Protein AF-A0A521FE28-F1 (afdb_monomer)

pLDDT: mean 90.81, std 14.65, range [34.75, 98.88]

Organism: NCBI:txid1302730

Foldseek 3Di:
DDDDDDDDDDDDDDDDDDDDPPPPPPPPPDFFKKKWWAAAQDKDFFAKDKDFPVNVCVRRPPVVPDPQWDKFKDFPNHTFAWDFFDQPPPPDGGMIIGTDIDHGRDMGMIGIDIDGPVPPDDFAAFKDKFWWWQDPNATDGDQKDKDFQQQAQDDPQPTTLHCGMKMGGLAWIKGANPSFLGAIWTWGFQGSDDDPVPRQADPVRGGDNPQCDQDNGTHTFADQQSANAFFTKFWQDPNATAHQGFDRPDRTIQFGMWMKHWRDGDRFKTKIKIWTHQRCPVVFGKIKIWIWMDGHPAQKIKIKMFIGTPDDKIWMKTWHAQAVPDDDWDWACPLDPWKIKIKGWALRGPVSPWIKIKMKIWTPVFWDAWDAADCDDRHHHRIIITIGIQDDRRITMMMIGMDICSSPVLSRDPVSSVVVRSVVNVCVVDDIDMD

Sequence (435 aa):
MNIPASFSRTFFSAAVLAGFLFSACSTDTPDPEFTLTNSLSIDREEEPVVLTRDAIIDKVGEAQINDGLLPVPYLNGKALSSQVDDIDGDGEWDELAFLVNLDAESSQTITLQLVEEDAYPDFTTRTNVRFGVLDDGEITNREQLSMTADELPVGMFERFQMDGPAWENDKVGFRQYIDGRNGRDLYGKKSPQMALDTVGISDEGGLEDNYHVMLPWGRDILAVGNSLGLGGLAILRNNKPVRLGIRIDDERSNIDTTTYELLYEGPVRSSFRLSYEGWNTGTGKADLVNDVTIWAGQYRYTNTVHLESSNPVDTLLVGLVNIHNQTDPVVLDDATENYTAFYTHDQQGYDREWYIGMGLIFPDASYLDYRRAPDSGPGVTNSFLTMFELEGEKSLEYEAVAGWGVSDENFRDSSYFRNFMAEETRKVATPVIIE

Secondary structure (DSSP, 8-state):
----------------------------PPPPEEEEE--SSS-EEEEEEEEEHHHHHHHH-GGGS-TTEEEEEEETTEEPSEEEE-SSSSSS--EEEEEEEE-TT-EEEEEEEEEEGGGS--PPP-EEEE-EEEETTEEEE-SEEEEEGGG-SPPTTTSBTTSS-EEEESSEEEEE-TTTT--EEEEEESSSS--TTTTTB-TTSSB---SSS--SSEEE----TTS-BEEEEEEEETTEEEESS--TTSSS-SSSEEEEEEEEE-SSEEEEEEEEEEEE-SSSEEEEEEEEEEETT-SEEEEEEEEEESSS--EEEEEEE-TT--SPPEEE-SS-SSEEEEEEEE--STTS-S-EEEEEEEEGGGEEEEEEPPSSSSSS-SEEEEEEE--TTTEEEEEEEEEETTT-GGGG-HHHHHHHHHHHHHHHHSPPEE-

Solvent-accessible surface area (backbone atoms only — not comparable to full-atom values): 23459 Å² total; per-residue (Å²): 134,83,87,80,90,85,83,87,77,89,79,82,84,80,85,81,82,81,80,79,79,80,78,77,75,75,79,83,69,76,65,50,70,42,38,41,33,34,84,44,93,54,69,35,74,50,36,83,45,78,44,43,46,64,63,49,31,76,73,64,38,62,94,69,68,51,92,71,53,42,81,42,50,22,47,94,90,38,77,41,53,48,42,73,39,38,80,85,68,83,84,54,71,44,32,40,39,33,43,44,75,40,55,44,65,34,74,49,66,33,34,40,44,76,34,47,68,93,66,55,80,89,56,75,68,24,26,50,73,45,27,35,36,53,52,100,85,40,65,39,77,49,58,62,52,76,41,47,22,86,66,20,46,51,62,86,70,70,40,29,34,61,43,24,46,31,40,35,28,36,50,35,32,34,31,38,33,66,35,25,53,33,27,18,47,41,28,47,27,66,39,52,64,87,52,67,96,58,55,16,49,40,99,88,54,44,66,35,91,61,37,79,41,90,50,82,54,26,26,54,47,54,57,40,86,60,18,24,9,66,61,13,54,31,35,53,46,96,93,35,67,42,60,51,43,29,57,84,89,47,88,54,36,42,26,50,33,42,33,42,36,59,57,48,77,37,32,40,38,26,32,32,38,40,38,35,36,56,28,53,66,87,84,53,46,31,34,39,40,36,38,40,38,39,40,29,78,40,52,43,34,42,34,46,33,38,51,50,55,85,62,95,80,56,36,40,26,42,16,39,45,40,47,70,48,84,67,81,69,44,78,42,63,83,58,45,96,56,34,32,33,42,33,45,67,36,37,33,24,86,84,45,83,43,30,34,31,42,35,36,36,36,51,45,92,33,57,72,55,70,46,75,42,47,84,68,76,97,56,57,14,29,17,39,33,42,33,28,51,52,57,95,89,24,50,50,60,37,34,33,36,55,39,39,28,81,60,40,65,62,35,58,35,66,68,50,45,53,50,50,52,38,52,52,45,41,50,68,70,52,64,72,45,77,88

Structure (mmCIF, N/CA/C/O backbone):
data_AF-A0A521FE28-F1
#
_entry.id   AF-A0A521FE28-F1
#
loop_
_atom_site.group_PDB
_atom_site.id
_atom_site.type_symbol
_atom_site.label_atom_id
_atom_site.label_alt_id
_atom_site.label_comp_id
_atom_site.label_asym_id
_atom_site.label_entity_id
_atom_site.label_seq_id
_atom_site.pdbx_PDB_ins_code
_atom_site.Cartn_x
_atom_site.Cartn_y
_atom_site.Cartn_z
_atom_site.occupancy
_atom_site.B_iso_or_equiv
_atom_site.auth_seq_id
_atom_site.auth_comp_id
_atom_site.auth_asym_id
_atom_site.auth_atom_id
_atom_site.pdbx_PDB_model_num
ATOM 1 N N . MET A 1 1 ? -104.051 -40.411 38.415 1.00 41.16 1 MET A N 1
ATOM 2 C CA . MET A 1 1 ? -103.405 -41.040 37.246 1.00 41.16 1 MET A CA 1
ATOM 3 C C . MET A 1 1 ? -102.238 -40.157 36.840 1.00 41.16 1 MET A C 1
ATOM 5 O O . MET A 1 1 ? -102.472 -38.992 36.572 1.00 41.16 1 MET A O 1
ATOM 9 N N . ASN A 1 2 ? -101.032 -40.725 36.897 1.00 39.62 2 ASN A N 1
ATOM 10 C CA . ASN A 1 2 ? -99.762 -40.309 36.284 1.00 39.62 2 ASN A CA 1
ATOM 11 C C . ASN A 1 2 ? -99.241 -38.859 36.467 1.00 39.62 2 ASN A C 1
ATOM 13 O O . ASN A 1 2 ? -99.691 -37.916 35.832 1.00 39.62 2 ASN A O 1
ATOM 17 N N . ILE A 1 3 ? -98.200 -38.774 37.306 1.00 39.97 3 ILE A N 1
ATOM 18 C CA . ILE A 1 3 ? -97.030 -37.854 37.310 1.00 39.97 3 ILE A CA 1
ATOM 19 C C . ILE A 1 3 ? -96.335 -37.917 35.917 1.00 39.97 3 ILE A C 1
ATOM 21 O O . ILE A 1 3 ? -96.425 -39.003 35.333 1.00 39.97 3 ILE A O 1
ATOM 25 N N . PRO A 1 4 ? -95.651 -36.877 35.348 1.00 49.41 4 PRO A N 1
ATOM 26 C CA . PRO A 1 4 ? -94.671 -35.938 35.961 1.00 49.41 4 PRO A CA 1
ATOM 27 C C . PRO A 1 4 ? -94.882 -34.434 35.646 1.00 49.41 4 PRO A C 1
ATOM 29 O O . PRO A 1 4 ? -95.701 -34.087 34.806 1.00 49.41 4 PRO A O 1
ATOM 32 N N . ALA A 1 5 ? -94.353 -33.469 36.425 1.00 36.88 5 ALA A N 1
ATOM 33 C CA . ALA A 1 5 ? -92.947 -33.004 36.555 1.00 36.88 5 ALA A CA 1
ATOM 34 C C . ALA A 1 5 ? -92.328 -32.613 35.183 1.00 36.88 5 ALA A C 1
ATOM 36 O O . ALA A 1 5 ? -92.498 -33.343 34.223 1.00 36.88 5 ALA A O 1
ATOM 37 N N . SER A 1 6 ? -91.632 -31.493 34.961 1.00 38.97 6 SER A N 1
ATOM 38 C CA . SER A 1 6 ? -90.755 -30.720 35.840 1.00 38.97 6 SER A CA 1
ATOM 39 C C . SER A 1 6 ? -90.574 -29.255 35.397 1.00 38.97 6 SER A C 1
ATOM 41 O O . SER A 1 6 ? -90.840 -28.853 34.269 1.00 38.97 6 SER A O 1
ATOM 43 N N . PHE A 1 7 ? -90.057 -28.500 36.360 1.00 36.41 7 PHE A N 1
ATOM 44 C CA . PHE A 1 7 ? -89.650 -27.101 36.417 1.00 36.41 7 PHE A CA 1
ATOM 45 C C . PHE A 1 7 ? -88.525 -26.656 35.452 1.00 36.41 7 PHE A C 1
ATOM 47 O O . PHE A 1 7 ? -87.495 -27.306 35.357 1.00 36.41 7 PHE A O 1
ATOM 54 N N . SER A 1 8 ? -88.710 -25.444 34.913 1.00 37.06 8 SER A N 1
ATOM 55 C CA . SER A 1 8 ? -87.899 -24.215 35.079 1.00 37.06 8 SER A CA 1
ATOM 56 C C . SER A 1 8 ? -86.452 -24.054 34.569 1.00 37.06 8 SER A C 1
ATOM 58 O O . SER A 1 8 ? -85.598 -24.910 34.756 1.00 37.06 8 SER A O 1
ATOM 60 N N . ARG A 1 9 ? -86.210 -22.776 34.218 1.00 36.31 9 ARG A N 1
ATOM 61 C CA . ARG A 1 9 ? -84.998 -21.942 34.379 1.00 36.31 9 ARG A CA 1
ATOM 62 C C . ARG A 1 9 ? -84.032 -21.851 33.196 1.00 36.31 9 ARG A C 1
ATOM 64 O O . ARG A 1 9 ? -83.121 -22.644 33.019 1.00 36.31 9 ARG A O 1
ATOM 71 N N . THR A 1 10 ? -84.246 -20.767 32.450 1.00 42.31 10 THR A N 1
ATOM 72 C CA . THR A 1 10 ? -83.276 -19.705 32.134 1.00 42.31 10 THR A CA 1
ATOM 73 C C . THR A 1 10 ? -81.815 -20.043 32.445 1.00 42.31 10 THR A C 1
ATOM 75 O O . THR A 1 10 ? -81.388 -19.959 33.596 1.00 42.31 10 THR A O 1
ATOM 78 N N . PHE A 1 11 ? -81.037 -20.346 31.407 1.00 36.16 11 PHE A N 1
ATOM 79 C CA . PHE A 1 11 ? -79.580 -20.335 31.475 1.00 36.16 11 PHE A CA 1
ATOM 80 C C . PHE A 1 11 ? -79.061 -19.008 30.917 1.00 36.16 11 PHE A C 1
ATOM 82 O O . PHE A 1 11 ? -79.207 -18.705 29.734 1.00 36.16 11 PHE A O 1
ATOM 89 N N . PHE A 1 12 ? -78.476 -18.209 31.808 1.00 39.19 12 PHE A N 1
ATOM 90 C CA . PHE A 1 12 ? -77.581 -17.108 31.474 1.00 39.19 12 PHE A CA 1
ATOM 91 C C . PHE A 1 12 ? -76.333 -17.707 30.812 1.00 39.19 12 PHE A C 1
ATOM 93 O O . PHE A 1 12 ? -75.657 -18.539 31.416 1.00 39.19 12 PHE A O 1
ATOM 100 N N . SER A 1 13 ? -76.032 -17.303 29.578 1.00 38.91 13 SER A N 1
ATOM 101 C CA . SER A 1 13 ? -74.746 -17.608 28.947 1.00 38.91 13 SER A CA 1
ATOM 102 C C . SER A 1 13 ? -73.679 -16.700 29.553 1.00 38.91 13 SER A C 1
ATOM 104 O O . SER A 1 13 ? -73.710 -15.487 29.354 1.00 38.91 13 SER A O 1
ATOM 106 N N . ALA A 1 14 ? -72.758 -17.282 30.317 1.00 39.66 14 ALA A N 1
ATOM 107 C CA . ALA A 1 14 ? -71.531 -16.622 30.736 1.00 39.66 14 ALA A CA 1
ATOM 108 C C . ALA A 1 14 ? -70.523 -16.705 29.581 1.00 39.66 14 ALA A C 1
ATOM 110 O O . ALA A 1 14 ? -70.040 -17.785 29.248 1.00 39.66 14 ALA A O 1
ATOM 111 N N . ALA A 1 15 ? -70.236 -15.567 28.949 1.00 40.50 15 ALA A N 1
ATOM 112 C CA . ALA A 1 15 ? -69.132 -15.436 28.009 1.00 40.50 15 ALA A CA 1
ATOM 113 C C . ALA A 1 15 ? -67.817 -15.396 28.802 1.00 40.50 15 ALA A C 1
ATOM 115 O O . ALA A 1 15 ? -67.547 -14.434 29.520 1.00 40.50 15 ALA A O 1
ATOM 116 N N . VAL A 1 16 ? -67.016 -16.456 28.698 1.00 41.59 16 VAL A N 1
ATOM 117 C CA . VAL A 1 16 ? -65.635 -16.482 29.193 1.00 41.59 16 VAL A CA 1
ATOM 118 C C . VAL A 1 16 ? -64.757 -15.869 28.107 1.00 41.59 16 VAL A C 1
ATOM 120 O O . VAL A 1 16 ? -64.517 -16.483 27.070 1.00 41.59 16 VAL A O 1
ATOM 123 N N . LEU A 1 17 ? -64.319 -14.633 28.333 1.00 40.06 17 LEU A N 1
ATOM 124 C CA . LEU A 1 17 ? -63.324 -13.956 27.511 1.00 40.06 17 LEU A CA 1
ATOM 125 C C . LEU A 1 17 ? -61.941 -14.480 27.931 1.00 40.06 17 LEU A C 1
ATOM 127 O O . LEU A 1 17 ? -61.394 -14.060 28.949 1.00 40.06 17 LEU A O 1
ATOM 131 N N . ALA A 1 18 ? -61.402 -15.445 27.189 1.00 43.03 18 ALA A N 1
ATOM 132 C CA . ALA A 1 18 ? -60.021 -15.886 27.351 1.00 43.03 18 ALA A CA 1
ATOM 133 C C . ALA A 1 18 ? -59.100 -14.873 26.654 1.00 43.03 18 ALA A C 1
ATOM 135 O O . ALA A 1 18 ? -58.958 -14.885 25.433 1.00 43.03 18 ALA A O 1
ATOM 136 N N . GLY A 1 19 ? -58.520 -13.958 27.431 1.00 39.78 19 GLY A N 1
ATOM 137 C CA . GLY A 1 19 ? -57.448 -13.086 26.964 1.00 39.78 19 GLY A CA 1
ATOM 138 C C . GLY A 1 19 ? -56.166 -13.894 26.790 1.00 39.78 19 GLY A C 1
ATOM 139 O O . GLY A 1 19 ? -55.533 -14.262 27.776 1.00 39.78 19 GLY A O 1
ATOM 140 N N . PHE A 1 20 ? -55.788 -14.171 25.544 1.00 43.78 20 PHE A N 1
ATOM 141 C CA . PHE A 1 20 ? -54.426 -14.576 25.212 1.00 43.78 20 PHE A CA 1
ATOM 142 C C . PHE A 1 20 ? -53.533 -13.336 25.305 1.00 43.78 20 PHE A C 1
ATOM 144 O O . PHE A 1 20 ? -53.508 -12.502 24.403 1.00 43.78 20 PHE A O 1
ATOM 151 N N . LEU A 1 21 ? -52.831 -13.197 26.429 1.00 39.66 21 LEU A N 1
ATOM 152 C CA . LEU A 1 21 ? -51.668 -12.324 26.535 1.00 39.66 21 LEU A CA 1
ATOM 153 C C . LEU A 1 21 ? -50.548 -12.964 25.706 1.00 39.66 21 LEU A C 1
ATOM 155 O O . LEU A 1 21 ? -49.890 -13.896 26.163 1.00 39.66 21 LEU A O 1
ATOM 159 N N . PHE A 1 22 ? -50.353 -12.483 24.479 1.00 40.22 22 PHE A N 1
ATOM 160 C CA . PHE A 1 22 ? -49.087 -12.662 23.777 1.00 40.22 22 PHE A CA 1
ATOM 161 C C . PHE A 1 22 ? -48.047 -11.813 24.510 1.00 40.22 22 PHE A C 1
ATOM 163 O O . PHE A 1 22 ? -47.953 -10.606 24.303 1.00 40.22 22 PHE A O 1
ATOM 170 N N . SER A 1 23 ? -47.309 -12.443 25.420 1.00 38.38 23 SER A N 1
ATOM 171 C CA . SER A 1 23 ? -46.064 -11.885 25.929 1.00 38.38 23 SER A CA 1
ATOM 172 C C . SER A 1 23 ? -45.038 -12.046 24.811 1.00 38.38 23 SER A C 1
ATOM 174 O O . SER A 1 23 ? -44.455 -13.116 24.654 1.00 38.38 23 SER A O 1
ATOM 176 N N . ALA A 1 24 ? -44.883 -11.016 23.980 1.00 36.78 24 ALA A N 1
ATOM 177 C CA . ALA A 1 24 ? -43.697 -10.877 23.152 1.00 36.78 24 ALA A CA 1
ATOM 17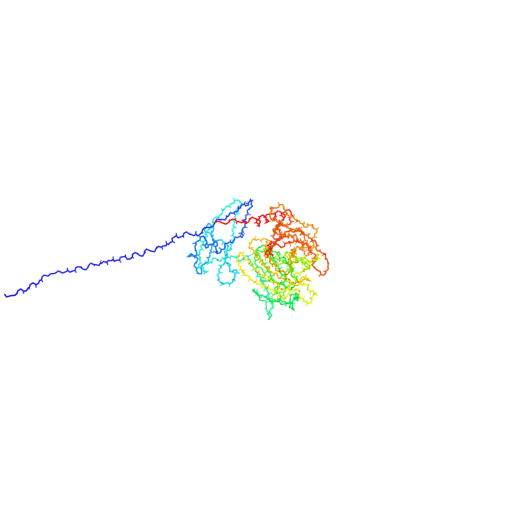8 C C . ALA A 1 24 ? -42.528 -10.642 24.114 1.00 36.78 24 ALA A C 1
ATOM 180 O O . ALA A 1 24 ? -42.356 -9.544 24.637 1.00 36.78 24 ALA A O 1
ATOM 181 N N . CYS A 1 25 ? -41.794 -11.701 24.440 1.00 34.75 25 CYS A N 1
ATOM 182 C CA . CYS A 1 25 ? -40.463 -11.553 25.003 1.00 34.75 25 CYS A CA 1
ATOM 183 C C . CYS A 1 25 ? -39.585 -11.000 23.878 1.00 34.75 25 CYS A C 1
ATOM 185 O O . CYS A 1 25 ? -39.141 -11.770 23.032 1.00 34.75 25 CYS A O 1
ATOM 187 N N . SER A 1 26 ? -39.368 -9.682 23.844 1.00 42.38 26 SER A N 1
ATOM 188 C CA . SER A 1 26 ? -38.109 -9.183 23.304 1.00 42.38 26 SER A CA 1
ATOM 189 C C . SER A 1 26 ? -37.039 -9.714 24.248 1.00 42.38 26 SER A C 1
ATOM 191 O O . SER A 1 26 ? -37.030 -9.422 25.445 1.00 42.38 26 SER A O 1
ATOM 193 N N . THR A 1 27 ? -36.213 -10.628 23.764 1.00 42.84 27 THR A N 1
ATOM 194 C CA . THR A 1 27 ? -34.947 -10.903 24.427 1.00 42.84 27 THR A CA 1
ATOM 195 C C . THR A 1 27 ? -34.105 -9.654 24.217 1.00 42.84 27 THR A C 1
ATOM 197 O O . THR A 1 27 ? -33.541 -9.479 23.143 1.00 42.84 27 THR A O 1
ATOM 200 N N . ASP A 1 28 ? -34.108 -8.751 25.202 1.00 51.00 28 ASP A N 1
ATOM 201 C CA . ASP A 1 28 ? -33.171 -7.627 25.296 1.00 51.00 28 ASP A CA 1
ATOM 202 C C . ASP A 1 28 ? -31.772 -8.205 25.562 1.00 51.00 28 ASP A C 1
ATOM 204 O O . ASP A 1 28 ? -31.251 -8.142 26.678 1.00 51.00 28 ASP A O 1
ATOM 208 N N . THR A 1 29 ? -31.195 -8.877 24.567 1.00 58.91 29 THR A N 1
ATOM 209 C CA . THR A 1 29 ? -29.770 -9.187 24.577 1.00 58.91 29 THR A CA 1
ATOM 210 C C . THR A 1 29 ? -29.063 -7.862 24.287 1.00 58.91 29 THR A C 1
ATOM 212 O O . THR A 1 29 ? -29.378 -7.249 23.268 1.00 58.91 29 THR A O 1
ATOM 215 N N . PRO A 1 30 ? -28.195 -7.357 25.182 1.00 67.00 30 PRO A N 1
ATOM 216 C CA . PRO A 1 30 ? -27.450 -6.134 24.915 1.00 67.00 30 PRO A CA 1
ATOM 217 C C . PRO A 1 30 ? -26.628 -6.284 23.636 1.00 67.00 30 PRO A C 1
ATOM 219 O O . PRO A 1 30 ? -26.102 -7.371 23.381 1.00 67.00 30 PRO A O 1
ATOM 222 N N . ASP A 1 31 ? -26.505 -5.195 22.878 1.00 80.69 31 ASP A N 1
ATOM 223 C CA . ASP A 1 31 ? -25.597 -5.129 21.735 1.00 80.69 31 ASP A CA 1
ATOM 224 C C . ASP A 1 31 ? -24.177 -5.551 22.181 1.00 80.69 31 ASP A C 1
ATOM 226 O O . ASP A 1 31 ? -23.727 -5.138 23.256 1.00 80.69 31 ASP A O 1
ATOM 230 N N . PRO A 1 32 ? -23.467 -6.384 21.400 1.00 87.19 32 PRO A N 1
ATOM 231 C CA . PRO A 1 32 ? -22.095 -6.794 21.688 1.00 87.19 32 PRO A CA 1
ATOM 232 C C . PRO A 1 32 ? -21.172 -5.599 21.906 1.00 87.19 32 PRO A C 1
ATOM 234 O O . PRO A 1 32 ? -21.186 -4.673 21.102 1.00 87.19 32 PRO A O 1
ATOM 237 N N . GLU A 1 33 ? -20.316 -5.645 22.925 1.00 93.25 33 GLU A N 1
ATOM 238 C CA . GLU A 1 33 ? -19.353 -4.576 23.212 1.00 93.25 33 GLU A CA 1
ATOM 239 C C . GLU A 1 33 ? -17.905 -5.050 23.042 1.00 93.25 33 GLU A C 1
ATOM 241 O O . GLU A 1 33 ? -17.530 -6.114 23.545 1.00 93.25 33 GLU A O 1
ATOM 246 N N . PHE A 1 34 ? -17.084 -4.222 22.393 1.00 96.12 34 PHE A N 1
ATOM 247 C CA . PHE A 1 34 ? -15.631 -4.393 22.291 1.00 96.12 34 PHE A CA 1
ATOM 248 C C . PHE A 1 34 ? -14.930 -3.160 22.849 1.00 96.12 34 PHE A C 1
ATOM 250 O O . PHE A 1 34 ? -15.296 -2.029 22.519 1.00 96.12 34 PHE A O 1
ATOM 257 N N . THR A 1 35 ? -13.921 -3.367 23.692 1.00 97.56 35 THR A N 1
ATOM 258 C CA . THR A 1 35 ? -13.076 -2.275 24.186 1.00 97.56 35 THR A CA 1
ATOM 259 C C . THR A 1 35 ? -11.817 -2.182 23.342 1.00 97.56 35 THR A C 1
ATOM 261 O O . THR A 1 35 ? -11.102 -3.162 23.177 1.00 97.56 35 THR A O 1
ATOM 264 N N . LEU A 1 36 ? -11.563 -0.990 22.811 1.00 98.31 36 LEU A N 1
ATOM 265 C CA . LEU A 1 36 ? -10.406 -0.654 21.993 1.00 98.31 36 LEU A CA 1
ATOM 266 C C . LEU A 1 36 ? -9.469 0.220 22.821 1.00 98.31 36 LEU A C 1
ATOM 268 O O . LEU A 1 36 ? -9.869 1.302 23.261 1.00 98.31 36 LEU A O 1
ATOM 272 N N . THR A 1 37 ? -8.232 -0.220 23.027 1.00 98.62 37 THR A N 1
ATOM 273 C CA . THR A 1 37 ? -7.250 0.487 23.857 1.00 98.62 37 THR A CA 1
ATOM 274 C C . THR A 1 37 ? -6.039 0.915 23.037 1.00 98.62 37 THR A C 1
ATOM 276 O O . THR A 1 37 ? -5.331 0.088 22.461 1.00 98.62 37 THR A O 1
ATOM 279 N N . ASN A 1 38 ? -5.761 2.221 23.046 1.00 98.62 38 ASN A N 1
ATOM 280 C CA . ASN A 1 38 ? -4.514 2.787 22.547 1.00 98.62 38 ASN A CA 1
ATOM 281 C C . ASN A 1 38 ? -3.524 2.923 23.707 1.00 98.62 38 ASN A C 1
ATOM 283 O O . ASN A 1 38 ? -3.669 3.793 24.562 1.00 98.62 38 ASN A O 1
ATOM 287 N N . SER A 1 39 ? -2.503 2.071 23.736 1.00 98.06 39 SER A N 1
ATOM 288 C CA . SER A 1 39 ? -1.462 2.106 24.769 1.00 98.06 39 SER A CA 1
ATOM 289 C C . SER A 1 39 ? -0.337 3.103 24.482 1.00 98.06 39 SER A C 1
ATOM 291 O O . SER A 1 39 ? 0.556 3.261 25.313 1.00 98.06 39 SER A O 1
ATOM 293 N N . LEU A 1 40 ? -0.330 3.745 23.309 1.00 98.00 40 LEU A N 1
ATOM 294 C CA . LEU A 1 40 ? 0.696 4.718 22.951 1.00 98.00 40 LEU A CA 1
ATOM 295 C C . LEU A 1 40 ? 0.354 6.104 23.491 1.00 98.00 40 LEU A C 1
ATOM 297 O O . LEU A 1 40 ? -0.802 6.518 23.508 1.00 98.00 40 LEU A O 1
ATOM 301 N N . SER A 1 41 ? 1.392 6.880 23.795 1.00 97.69 41 SER A N 1
ATOM 302 C CA . SER A 1 41 ? 1.299 8.312 24.097 1.00 97.69 41 SER A CA 1
ATOM 303 C C . SER A 1 41 ? 1.129 9.181 22.835 1.00 97.69 41 SER A C 1
ATOM 305 O O . SER A 1 41 ? 1.662 10.289 22.771 1.00 97.69 41 SER A O 1
ATOM 307 N N . ILE A 1 42 ? 0.498 8.636 21.793 1.00 97.69 42 ILE A N 1
ATOM 308 C CA . ILE A 1 42 ? 0.310 9.243 20.472 1.00 97.69 42 ILE A CA 1
ATOM 309 C C . ILE A 1 42 ? -1.161 9.062 20.112 1.00 97.69 42 ILE A C 1
ATOM 311 O O . ILE A 1 42 ? -1.668 7.942 20.200 1.00 97.69 42 ILE A O 1
ATOM 315 N N . ASP A 1 43 ? -1.821 10.141 19.702 1.00 98.25 43 ASP A N 1
ATOM 316 C CA . ASP A 1 43 ? -3.195 10.078 19.209 1.00 98.25 43 ASP A CA 1
ATOM 317 C C . ASP A 1 43 ? -3.253 9.259 17.911 1.00 98.25 43 ASP A C 1
ATOM 319 O O . ASP A 1 43 ? -2.386 9.363 17.033 1.00 98.25 43 ASP A O 1
ATOM 323 N N . ARG A 1 44 ? -4.286 8.429 17.784 1.00 98.06 44 ARG A N 1
ATOM 324 C CA . ARG A 1 44 ? -4.562 7.646 16.583 1.00 98.06 44 ARG A CA 1
ATOM 325 C C . ARG A 1 44 ? -5.840 8.154 15.944 1.00 98.06 44 ARG A C 1
ATOM 327 O O . ARG A 1 44 ? -6.943 7.846 16.388 1.00 98.06 44 ARG A O 1
ATOM 334 N N . GLU A 1 45 ? -5.665 8.967 14.916 1.00 96.94 45 GLU A N 1
ATOM 335 C CA . GLU A 1 45 ? -6.754 9.459 14.081 1.00 96.94 45 GLU A CA 1
ATOM 336 C C . GLU A 1 45 ? -7.041 8.449 12.974 1.00 96.94 45 GLU A C 1
ATOM 338 O O . GLU A 1 45 ? -6.119 8.029 12.273 1.00 96.94 45 GLU A O 1
ATOM 343 N N . GLU A 1 46 ? -8.316 8.102 12.805 1.00 96.38 46 GLU A N 1
ATOM 344 C CA . GLU A 1 46 ? -8.797 7.180 11.773 1.00 96.38 46 GLU A CA 1
ATOM 345 C C . GLU A 1 46 ? -8.021 5.853 11.760 1.00 96.38 46 GLU A C 1
ATOM 347 O O . GLU A 1 46 ? -7.618 5.358 10.709 1.00 96.38 46 GLU A O 1
ATOM 352 N N . GLU A 1 47 ? -7.793 5.296 12.950 1.00 98.00 47 GLU A N 1
ATOM 353 C CA . GLU A 1 47 ? -7.075 4.044 13.145 1.00 98.00 47 GLU A CA 1
ATOM 354 C C . GLU A 1 47 ? -7.840 2.885 12.496 1.00 98.00 47 GLU A C 1
ATOM 356 O O . GLU A 1 47 ? -9.007 2.664 12.846 1.00 98.00 47 GLU A O 1
ATOM 361 N N . PRO A 1 48 ? -7.195 2.129 11.594 1.00 98.25 48 PRO A N 1
ATOM 362 C CA . PRO A 1 48 ? -7.723 0.876 11.084 1.00 98.25 48 PRO A CA 1
ATOM 363 C C . PRO A 1 48 ? -7.910 -0.154 12.193 1.00 98.25 48 PRO A C 1
ATOM 365 O O . PRO A 1 48 ? -6.975 -0.459 12.932 1.00 98.25 48 PRO A O 1
ATOM 368 N N . VAL A 1 49 ? -9.104 -0.731 12.281 1.00 98.38 49 VAL A N 1
ATOM 369 C CA . VAL A 1 49 ? -9.398 -1.848 13.179 1.00 98.38 49 VAL A CA 1
ATOM 370 C C . VAL A 1 49 ? -10.135 -2.932 12.406 1.00 98.38 49 VAL A C 1
ATOM 372 O O . VAL A 1 49 ? -11.008 -2.643 11.587 1.00 98.38 49 VAL A O 1
ATOM 375 N N . VAL A 1 50 ? -9.767 -4.182 12.683 1.00 98.00 50 VAL A N 1
ATOM 376 C CA . VAL A 1 50 ? -10.386 -5.382 12.123 1.00 98.00 50 VAL A CA 1
ATOM 377 C C . VAL A 1 50 ? -10.887 -6.251 13.270 1.00 98.00 50 VAL A C 1
ATOM 379 O O . VAL A 1 50 ? -10.153 -6.514 14.223 1.00 98.00 50 VAL A O 1
ATOM 382 N N . LEU A 1 51 ? -12.136 -6.697 13.175 1.00 97.25 51 LEU A N 1
ATOM 383 C CA . LEU A 1 51 ? -12.693 -7.763 14.001 1.00 97.25 51 LEU A CA 1
ATOM 384 C C . LEU A 1 51 ? -13.009 -8.949 13.097 1.00 97.25 51 LEU A C 1
ATOM 386 O O . LEU A 1 51 ? -13.825 -8.821 12.187 1.00 97.25 51 LEU A O 1
ATOM 390 N N . THR A 1 52 ? -12.395 -10.099 13.360 1.00 95.75 52 THR A N 1
ATOM 391 C CA . THR A 1 52 ? -12.747 -11.326 12.640 1.00 95.75 52 THR A CA 1
ATOM 392 C C . THR A 1 52 ? -14.140 -11.794 13.047 1.00 95.75 52 THR A C 1
ATOM 394 O O . THR A 1 52 ? -14.587 -11.573 14.181 1.00 95.75 52 THR A O 1
ATOM 397 N N . ARG A 1 53 ? -14.830 -12.479 12.137 1.00 93.50 53 ARG A N 1
ATOM 398 C CA . ARG A 1 53 ? -16.123 -13.109 12.406 1.00 93.50 53 ARG A CA 1
ATOM 399 C C . ARG A 1 53 ? -16.040 -14.057 13.590 1.00 93.50 53 ARG A C 1
ATOM 401 O O . ARG A 1 53 ? -16.907 -13.995 14.456 1.00 93.50 53 ARG A O 1
ATOM 408 N N . ASP A 1 54 ? -14.962 -14.831 13.695 1.00 92.00 54 ASP A N 1
ATOM 409 C CA . ASP A 1 54 ? -14.692 -15.700 14.844 1.00 92.00 54 ASP A CA 1
ATOM 410 C C . ASP A 1 54 ? -14.611 -14.920 16.163 1.00 92.00 54 ASP A C 1
ATOM 412 O O . ASP A 1 54 ? -15.256 -15.299 17.138 1.00 92.00 54 ASP A O 1
ATOM 416 N N . ALA A 1 55 ? -13.900 -13.786 16.203 1.00 92.38 55 ALA A N 1
ATOM 417 C CA . ALA A 1 55 ? -13.820 -12.956 17.407 1.00 92.38 55 ALA A CA 1
ATOM 418 C C . ALA A 1 55 ? -15.190 -12.379 17.804 1.00 92.38 55 ALA A C 1
ATOM 420 O O . ALA A 1 55 ? -15.508 -12.255 18.991 1.00 92.38 55 ALA A O 1
ATOM 421 N N . ILE A 1 56 ? -16.024 -12.048 16.815 1.00 92.31 56 ILE A N 1
ATOM 422 C CA . ILE A 1 56 ? -17.405 -11.619 17.042 1.00 92.31 56 ILE A CA 1
ATOM 423 C C . ILE A 1 56 ? -18.235 -12.790 17.581 1.00 92.31 56 ILE A C 1
ATOM 425 O O . ILE A 1 56 ? -18.877 -12.645 18.622 1.00 92.31 56 ILE A O 1
ATOM 429 N N . ILE A 1 57 ? -18.181 -13.960 16.941 1.00 90.50 57 ILE A N 1
ATOM 430 C CA . ILE A 1 57 ? -18.880 -15.185 17.356 1.00 90.50 57 ILE A CA 1
ATOM 431 C C . ILE A 1 57 ? -18.505 -15.579 18.787 1.00 90.50 57 ILE A C 1
ATOM 433 O O . ILE A 1 57 ? -19.397 -15.871 19.585 1.00 90.50 57 ILE A O 1
ATOM 437 N N . ASP A 1 58 ? -17.225 -15.526 19.146 1.00 89.31 58 ASP A N 1
ATOM 438 C CA . ASP A 1 58 ? -16.739 -15.842 20.491 1.00 89.31 58 ASP A CA 1
ATOM 439 C C . ASP A 1 58 ? -17.349 -14.924 21.563 1.00 89.31 58 ASP A C 1
ATOM 441 O O . ASP A 1 58 ? -17.585 -15.350 22.700 1.00 89.31 58 ASP A O 1
ATOM 445 N N . LYS A 1 59 ? -17.654 -13.668 21.209 1.00 86.62 59 LYS A N 1
ATOM 446 C CA . LYS A 1 59 ? -18.257 -12.682 22.116 1.00 86.62 59 LYS A CA 1
ATOM 447 C C . LYS A 1 59 ? -19.778 -12.829 22.228 1.00 86.62 59 LYS A C 1
ATOM 449 O O . LYS A 1 59 ? -20.325 -12.664 23.319 1.00 86.62 59 LYS A O 1
ATOM 454 N N . VAL A 1 60 ? -20.463 -13.103 21.115 1.00 81.56 60 VAL A N 1
ATOM 455 C CA . VAL A 1 60 ? -21.937 -13.000 21.009 1.00 81.56 60 VAL A CA 1
ATOM 456 C C . VAL A 1 60 ? -22.650 -14.349 20.980 1.00 81.56 60 VAL A C 1
ATOM 458 O O . VAL A 1 60 ? -23.842 -14.435 21.275 1.00 81.56 60 VAL A O 1
ATOM 461 N N . GLY A 1 61 ? -21.909 -15.411 20.672 1.00 80.62 61 GLY A N 1
ATOM 462 C CA . GLY A 1 61 ? -22.417 -16.737 20.362 1.00 80.62 61 GLY A CA 1
ATOM 463 C C . GLY A 1 61 ? -22.906 -16.843 18.917 1.00 80.62 61 GLY A C 1
ATOM 464 O O . GLY A 1 61 ? -23.690 -16.023 18.450 1.00 80.62 61 GLY A O 1
ATOM 465 N N . GLU A 1 62 ? -22.511 -17.919 18.236 1.00 79.75 62 GLU A N 1
ATOM 466 C CA . GLU A 1 62 ? -22.844 -18.210 16.829 1.00 79.75 62 GLU A CA 1
ATOM 467 C C . GLU A 1 62 ? -24.343 -18.053 16.518 1.00 79.75 62 GLU A C 1
ATOM 469 O O . GLU A 1 62 ? -24.720 -17.486 15.502 1.00 79.75 62 GLU A O 1
ATOM 474 N N . ALA A 1 63 ? -25.218 -18.443 17.452 1.00 70.12 63 ALA A N 1
ATOM 475 C CA . ALA A 1 63 ? -26.672 -18.340 17.308 1.00 70.12 63 ALA A CA 1
ATOM 476 C C . ALA A 1 63 ? -27.226 -16.899 17.243 1.00 70.12 63 ALA A C 1
ATOM 478 O O . ALA A 1 63 ? -28.443 -16.729 17.155 1.00 70.12 63 ALA A O 1
ATOM 479 N N . GLN A 1 64 ? -26.394 -15.867 17.397 1.00 73.00 64 GLN A N 1
ATOM 480 C CA . GLN A 1 64 ? -26.783 -14.465 17.202 1.00 73.00 64 GLN A CA 1
ATOM 481 C C . GLN A 1 64 ? -26.353 -13.920 15.835 1.00 73.00 64 GLN A C 1
ATOM 483 O O . GLN A 1 64 ? -26.917 -12.923 15.397 1.00 73.00 64 GLN A O 1
ATOM 488 N N . ILE A 1 65 ? -25.424 -14.587 15.146 1.00 77.69 65 ILE A N 1
ATOM 489 C CA . ILE A 1 65 ? -25.033 -14.268 13.773 1.00 77.69 65 ILE A CA 1
ATOM 490 C C . ILE A 1 65 ? -25.962 -15.062 12.850 1.00 77.69 65 ILE A C 1
ATOM 492 O O . ILE A 1 65 ? -25.710 -16.222 12.545 1.00 77.69 65 ILE A O 1
ATOM 496 N N . ASN A 1 66 ? -27.101 -14.468 12.490 1.00 74.19 66 ASN A N 1
ATOM 497 C CA . ASN A 1 66 ? -28.014 -15.080 11.523 1.00 74.19 66 ASN A CA 1
ATOM 498 C C . ASN A 1 66 ? -27.527 -14.807 10.095 1.00 74.19 66 ASN A C 1
ATOM 500 O O . ASN A 1 66 ? -27.044 -13.707 9.823 1.00 74.19 66 ASN A O 1
ATOM 504 N N . ASP A 1 67 ? -27.739 -15.767 9.192 1.00 76.06 67 ASP A N 1
ATOM 505 C CA . ASP A 1 67 ? -27.502 -15.607 7.753 1.00 76.06 67 ASP A CA 1
ATOM 506 C C . ASP A 1 67 ? -28.153 -14.308 7.238 1.00 76.06 67 ASP A C 1
ATOM 508 O O . ASP A 1 67 ? -29.339 -14.061 7.484 1.00 76.06 67 ASP A O 1
ATOM 512 N N . GLY A 1 68 ? -27.377 -13.484 6.526 1.00 81.94 68 GLY A N 1
ATOM 513 C CA . GLY A 1 68 ? -27.823 -12.210 5.946 1.00 81.94 68 GLY A CA 1
ATOM 514 C C . GLY A 1 68 ? -27.694 -10.973 6.847 1.00 81.94 68 GLY A C 1
ATOM 515 O O . GLY A 1 68 ? -27.934 -9.863 6.373 1.00 81.94 68 GLY A O 1
ATOM 516 N N . LEU A 1 69 ? -27.288 -11.127 8.115 1.00 89.44 69 LEU A N 1
ATOM 517 C CA . LEU A 1 69 ? -26.999 -9.989 8.990 1.00 89.44 69 LEU A CA 1
ATOM 518 C C . LEU A 1 69 ? -25.523 -9.581 8.942 1.00 89.44 69 LEU A C 1
ATOM 520 O O . LEU A 1 69 ? -24.620 -10.408 9.080 1.00 89.44 69 LEU A O 1
ATOM 524 N N . LEU A 1 70 ? -25.292 -8.275 8.846 1.00 93.75 70 LEU A N 1
ATOM 525 C CA . LEU A 1 70 ? -23.976 -7.652 8.788 1.00 93.75 70 LEU A CA 1
ATOM 526 C C . LEU A 1 70 ? -23.699 -6.848 10.069 1.00 93.75 70 LEU A C 1
ATOM 528 O O . LEU A 1 70 ? -24.576 -6.105 10.527 1.00 93.75 70 LEU A O 1
ATOM 532 N N . PRO A 1 71 ? -22.502 -6.962 10.670 1.00 95.06 71 PRO A N 1
ATOM 533 C CA . PRO A 1 71 ? -22.140 -6.180 11.843 1.00 95.06 71 PRO A CA 1
ATOM 534 C C . PRO A 1 71 ? -21.793 -4.731 11.482 1.00 95.06 71 PRO A C 1
ATOM 536 O O . PRO A 1 71 ? -21.002 -4.463 10.586 1.00 95.06 71 PRO A O 1
ATOM 539 N N . VAL A 1 72 ? -22.340 -3.786 12.246 1.00 97.25 72 VAL A N 1
ATOM 540 C CA . VAL A 1 72 ?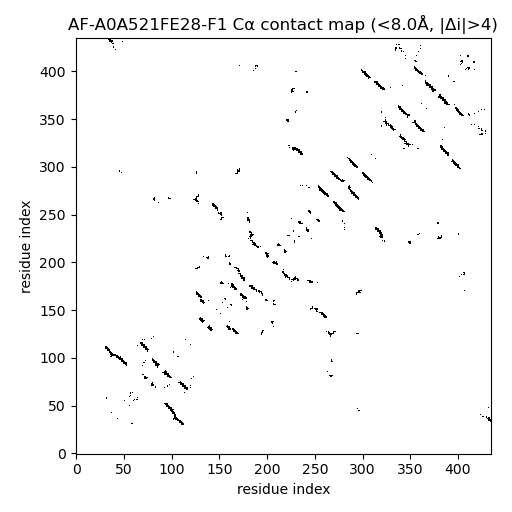 -22.039 -2.355 12.146 1.00 97.25 72 VAL A CA 1
ATOM 541 C C . VAL A 1 72 ? -21.525 -1.854 13.498 1.00 97.25 72 VAL A C 1
ATOM 543 O O . VAL A 1 72 ? -22.240 -1.964 14.499 1.00 97.25 72 VAL A O 1
ATOM 546 N N . PRO A 1 73 ? -20.311 -1.283 13.570 1.00 97.88 73 PRO A N 1
ATOM 547 C CA . PRO A 1 73 ? -19.753 -0.747 14.800 1.00 97.88 73 PRO A CA 1
ATOM 548 C C . PRO A 1 73 ? -20.271 0.666 15.079 1.00 97.88 73 PRO A C 1
ATOM 550 O O . PRO A 1 73 ? -20.248 1.551 14.223 1.00 97.88 73 PRO A O 1
ATOM 553 N N . TYR A 1 74 ? -20.695 0.900 16.317 1.00 97.88 74 TYR A N 1
ATOM 554 C CA . TYR A 1 74 ? -21.156 2.188 16.819 1.00 97.88 74 TYR A CA 1
ATOM 555 C C . TYR A 1 74 ? -20.281 2.659 17.975 1.00 97.88 74 TYR A C 1
ATOM 557 O O . TYR A 1 74 ? -19.991 1.911 18.904 1.00 97.88 74 TYR A O 1
ATOM 565 N N . LEU A 1 75 ? -19.938 3.944 17.962 1.00 97.00 75 LEU A N 1
ATOM 566 C CA . LEU A 1 75 ? -19.297 4.632 19.077 1.00 97.00 75 LEU A CA 1
ATOM 567 C C . LEU A 1 75 ? -20.177 5.807 19.495 1.00 97.00 75 LEU A C 1
ATOM 569 O O . LEU A 1 75 ? -20.525 6.659 18.675 1.00 97.00 75 LEU A O 1
ATOM 573 N N . ASN A 1 76 ? -20.562 5.861 20.773 1.00 94.38 76 ASN A N 1
ATOM 574 C CA . ASN A 1 76 ? -21.435 6.912 21.314 1.00 94.38 76 ASN A CA 1
ATOM 575 C C . ASN A 1 76 ? -22.748 7.095 20.513 1.00 94.38 76 ASN A C 1
ATOM 577 O O . ASN A 1 76 ? -23.220 8.216 20.317 1.00 94.38 76 ASN A O 1
ATOM 581 N N . GLY A 1 77 ? -23.327 5.991 20.023 1.00 93.94 77 GLY A N 1
ATOM 582 C CA . GLY A 1 77 ? -24.575 5.981 19.249 1.00 93.94 77 GLY A CA 1
ATOM 583 C C . GLY A 1 77 ? -24.447 6.436 17.790 1.00 93.94 77 GLY A C 1
ATOM 584 O O . GLY A 1 77 ? -25.466 6.611 17.122 1.00 93.94 77 GLY A O 1
ATOM 585 N N . LYS A 1 78 ? -23.226 6.628 17.276 1.00 96.88 78 LYS A N 1
ATOM 586 C CA . LYS A 1 78 ? -22.958 6.943 15.868 1.00 96.88 78 LYS A CA 1
ATOM 587 C C . LYS A 1 78 ? -22.228 5.779 15.200 1.00 96.88 78 LYS A C 1
ATOM 589 O O . LYS A 1 78 ? -21.231 5.312 15.742 1.00 96.88 78 LYS A O 1
ATOM 594 N N . ALA A 1 79 ? -22.697 5.366 14.023 1.00 98.00 79 ALA A N 1
ATOM 595 C CA . ALA A 1 79 ? -22.010 4.365 13.213 1.00 98.00 79 ALA A CA 1
ATOM 596 C C . ALA A 1 79 ? -20.615 4.870 12.809 1.00 98.00 79 ALA A C 1
ATOM 598 O O . ALA A 1 79 ? -20.460 6.024 12.382 1.00 98.00 79 ALA A O 1
ATOM 599 N N . LEU A 1 80 ? -19.612 4.013 12.968 1.00 98.44 80 LEU A N 1
ATOM 600 C CA . LEU A 1 80 ? -18.260 4.231 12.469 1.00 98.44 80 LEU A CA 1
ATOM 601 C C . LEU A 1 80 ? -18.193 3.813 10.999 1.00 98.44 80 LEU A C 1
ATOM 603 O O . LEU A 1 80 ? -18.836 2.838 10.606 1.00 98.44 80 LEU A O 1
ATOM 607 N N . SER A 1 81 ? -17.405 4.538 10.199 1.00 98.19 81 SER A N 1
ATOM 608 C CA . SER A 1 81 ? -17.131 4.135 8.817 1.00 98.19 81 SER A CA 1
ATOM 609 C C . SER A 1 81 ? -16.572 2.725 8.813 1.00 98.19 81 SER A C 1
ATOM 611 O O . SER A 1 81 ? -15.567 2.470 9.478 1.00 98.19 81 SER A O 1
ATOM 613 N N . SER A 1 82 ? -17.247 1.830 8.102 1.00 98.50 82 SER A N 1
ATOM 614 C CA . SER A 1 82 ? -16.987 0.401 8.180 1.00 98.50 82 SER A CA 1
ATOM 615 C C . SER A 1 82 ? -17.370 -0.319 6.896 1.00 98.50 82 SER A C 1
ATOM 617 O O . SER A 1 82 ? -18.149 0.190 6.091 1.00 98.50 82 SER A O 1
ATOM 619 N N . GLN A 1 83 ? -16.833 -1.517 6.728 1.00 98.25 83 GLN A N 1
ATOM 620 C CA . GLN A 1 83 ? -17.215 -2.475 5.702 1.00 98.25 83 GLN A CA 1
ATOM 621 C C . GLN A 1 83 ? -17.050 -3.890 6.250 1.00 98.25 83 GLN A C 1
ATOM 623 O O . GLN A 1 83 ? -16.265 -4.113 7.173 1.00 98.25 83 GLN A O 1
ATOM 628 N N . VAL A 1 84 ? -17.781 -4.823 5.662 1.00 97.19 84 VAL A N 1
ATOM 629 C CA . VAL A 1 84 ? -17.546 -6.252 5.839 1.00 97.19 84 VAL A CA 1
ATOM 630 C C . VAL A 1 84 ? -16.788 -6.765 4.625 1.00 97.19 84 VAL A C 1
ATOM 632 O O . VAL A 1 84 ? -17.063 -6.319 3.511 1.00 97.19 84 VAL A O 1
ATOM 635 N N . ASP A 1 85 ? -15.839 -7.664 4.841 1.00 96.94 85 ASP A N 1
ATOM 636 C CA . ASP A 1 85 ? -15.026 -8.236 3.772 1.00 96.94 85 ASP A CA 1
ATOM 637 C C . ASP A 1 85 ? -15.205 -9.753 3.737 1.00 96.94 85 ASP A C 1
ATOM 639 O O . ASP A 1 85 ? -15.144 -10.406 4.778 1.00 96.94 85 ASP A O 1
ATOM 643 N N . ASP A 1 86 ? -15.440 -10.273 2.537 1.00 94.19 86 ASP A N 1
ATOM 644 C CA . ASP A 1 86 ? -15.426 -11.694 2.183 1.00 94.19 86 ASP A CA 1
ATOM 645 C C . ASP A 1 86 ? -14.041 -11.982 1.582 1.00 94.19 86 ASP A C 1
ATOM 647 O O . ASP A 1 86 ? -13.720 -11.537 0.478 1.00 94.19 86 ASP A O 1
ATOM 651 N N . ILE A 1 87 ? -13.163 -12.584 2.381 1.00 92.56 87 ILE A N 1
ATOM 652 C CA . ILE A 1 87 ? -11.738 -12.757 2.079 1.00 92.56 87 ILE A CA 1
ATOM 653 C C . ILE A 1 87 ? -11.514 -14.023 1.247 1.00 92.56 87 ILE A C 1
ATOM 655 O O . ILE A 1 87 ? -10.554 -14.074 0.468 1.00 92.56 87 ILE A O 1
ATOM 659 N N . ASP A 1 88 ? -12.357 -15.045 1.416 1.00 91.56 88 ASP A N 1
ATOM 660 C CA . ASP A 1 88 ? -12.237 -16.324 0.710 1.00 91.56 88 ASP A CA 1
ATOM 661 C C . ASP A 1 88 ? -13.205 -16.501 -0.477 1.00 91.56 88 ASP A C 1
ATOM 663 O O . ASP A 1 88 ? -13.027 -17.421 -1.288 1.00 91.56 88 ASP A O 1
ATOM 667 N N . GLY A 1 89 ? -14.141 -15.568 -0.654 1.00 88.31 89 GLY A N 1
ATOM 668 C CA . GLY A 1 89 ? -15.065 -15.493 -1.778 1.00 88.31 89 GLY A CA 1
ATOM 669 C C . GLY A 1 89 ? -16.210 -16.501 -1.700 1.00 88.31 89 GLY A C 1
ATOM 670 O O . GLY A 1 89 ? -16.775 -16.854 -2.746 1.00 88.31 89 GLY A O 1
ATOM 671 N N . ASP A 1 90 ? -16.527 -17.029 -0.515 1.00 91.00 90 ASP A N 1
ATOM 672 C CA . ASP A 1 90 ? -17.613 -17.995 -0.334 1.00 91.00 90 ASP A CA 1
ATOM 673 C C . ASP A 1 90 ? -19.015 -17.349 -0.272 1.00 91.00 90 ASP A C 1
ATOM 675 O O . ASP A 1 90 ? -20.031 -18.057 -0.355 1.00 91.00 90 ASP A O 1
ATOM 679 N N . GLY A 1 91 ? -19.074 -16.013 -0.257 1.00 89.06 91 GLY A N 1
ATOM 680 C CA . GLY A 1 91 ? -20.287 -15.204 -0.196 1.00 89.06 91 GLY A CA 1
ATOM 681 C C . GLY A 1 91 ? -20.709 -14.821 1.223 1.00 89.06 91 GLY A C 1
ATOM 682 O O . GLY A 1 91 ? -21.716 -14.126 1.382 1.00 89.06 91 GLY A O 1
ATOM 683 N N . GLU A 1 92 ? -19.973 -15.257 2.239 1.00 90.06 92 GLU A N 1
ATOM 684 C CA . GLU A 1 92 ? -20.137 -14.877 3.632 1.00 90.06 92 GLU A CA 1
ATOM 685 C C . GLU A 1 92 ? -19.021 -13.908 4.044 1.00 90.06 92 GLU A C 1
ATOM 687 O O . GLU A 1 92 ? -17.887 -13.991 3.597 1.00 90.06 92 GLU A O 1
ATOM 692 N N . TRP A 1 93 ? -19.323 -12.944 4.915 1.00 93.62 93 TRP A N 1
ATOM 693 C CA . TRP A 1 93 ? -18.270 -12.056 5.408 1.00 93.62 93 TRP A CA 1
ATOM 694 C C . TRP A 1 93 ? -17.370 -12.780 6.418 1.00 93.62 93 TRP A C 1
ATOM 696 O O . TRP A 1 93 ? -17.868 -13.516 7.274 1.00 93.62 93 TRP A O 1
ATOM 706 N N . ASP A 1 94 ? -16.075 -12.482 6.383 1.00 95.25 94 ASP A N 1
ATOM 707 C CA . ASP A 1 94 ? -15.049 -13.018 7.283 1.00 95.25 94 ASP A CA 1
ATOM 708 C C . ASP A 1 94 ? -14.596 -11.999 8.324 1.00 95.25 94 ASP A C 1
ATOM 710 O O . ASP A 1 94 ? -14.225 -12.347 9.449 1.00 95.25 94 ASP A O 1
ATOM 714 N N . GLU A 1 95 ? -14.608 -10.718 7.960 1.00 96.94 95 GLU A N 1
ATOM 715 C CA . GLU A 1 95 ? -14.077 -9.647 8.792 1.00 96.94 95 GLU A CA 1
ATOM 716 C C . GLU A 1 95 ? -14.948 -8.392 8.742 1.00 96.94 95 GLU A C 1
ATOM 718 O O . GLU A 1 95 ? -15.498 -8.027 7.707 1.00 96.94 95 GLU A O 1
ATOM 723 N N . LEU A 1 96 ? -15.023 -7.691 9.874 1.00 97.88 96 LEU A N 1
ATOM 724 C CA . LEU A 1 96 ? -15.511 -6.321 9.969 1.00 97.88 96 LEU A CA 1
ATOM 725 C C . LEU A 1 96 ? -14.313 -5.373 10.061 1.00 97.88 96 LEU A C 1
ATOM 727 O O . LEU A 1 96 ? -13.595 -5.369 11.064 1.00 97.88 96 LEU A O 1
ATOM 731 N N . ALA A 1 97 ? -14.145 -4.519 9.057 1.00 98.62 97 ALA A N 1
ATOM 732 C CA . ALA A 1 97 ? -13.140 -3.467 9.019 1.00 98.62 97 ALA A CA 1
ATOM 733 C C . ALA A 1 97 ? -13.767 -2.096 9.276 1.00 98.62 97 ALA A C 1
ATOM 735 O O . ALA A 1 97 ? -14.805 -1.758 8.709 1.00 98.62 97 ALA A O 1
ATOM 736 N N . PHE A 1 98 ? -13.142 -1.271 10.114 1.00 98.75 98 PHE A N 1
ATOM 737 C CA . PHE A 1 98 ? -13.640 0.071 10.420 1.00 98.75 98 PHE A CA 1
ATOM 738 C C . PHE A 1 98 ? -12.536 1.033 10.852 1.00 98.75 98 PHE A C 1
ATOM 740 O O . PHE A 1 98 ? -11.406 0.632 11.123 1.00 98.75 98 PHE A O 1
ATOM 747 N N . LEU A 1 99 ? -12.880 2.322 10.906 1.00 98.62 99 LEU A N 1
ATOM 748 C CA . LEU A 1 99 ? -11.989 3.391 11.358 1.00 98.62 99 LEU A CA 1
ATOM 749 C C . LEU A 1 99 ? -12.481 3.984 12.678 1.00 98.62 99 LEU A C 1
ATOM 751 O O . LEU A 1 99 ? -13.672 4.278 12.829 1.00 98.62 99 LEU A O 1
ATOM 755 N N . VAL A 1 100 ? -11.564 4.225 13.613 1.00 98.31 100 VAL A N 1
ATOM 756 C CA . VAL A 1 100 ? -11.875 4.828 14.916 1.00 98.31 100 VAL A CA 1
ATOM 757 C C . VAL A 1 100 ? -10.813 5.841 15.335 1.00 98.31 100 VAL A C 1
ATOM 759 O O . VAL A 1 100 ? -9.635 5.684 15.039 1.00 98.31 100 VAL A O 1
ATOM 762 N N . ASN A 1 101 ? -11.227 6.881 16.057 1.00 98.06 101 ASN A N 1
ATOM 763 C CA . ASN A 1 101 ? -10.295 7.807 16.694 1.00 98.06 101 ASN A CA 1
ATOM 764 C C . ASN A 1 101 ? -10.039 7.368 18.137 1.00 98.06 101 ASN A C 1
ATOM 766 O O . ASN A 1 101 ? -10.992 7.161 18.894 1.00 98.06 101 ASN A O 1
ATOM 770 N N . LEU A 1 102 ? -8.768 7.259 18.518 1.00 98.38 102 LEU A N 1
ATOM 771 C CA . LEU A 1 102 ? -8.339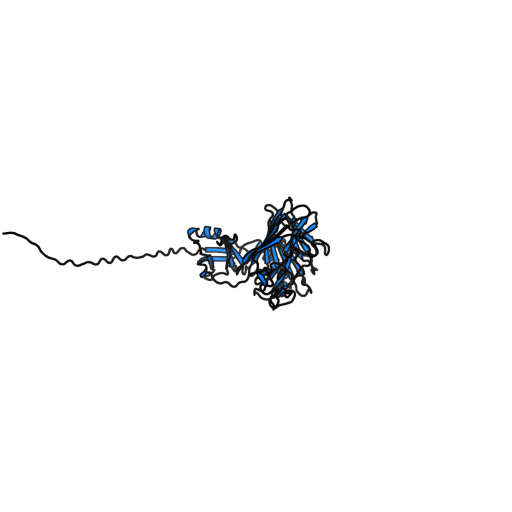 6.912 19.870 1.00 98.38 102 LEU A CA 1
ATOM 772 C C . LEU A 1 102 ? -7.305 7.925 20.358 1.00 98.38 102 LEU A C 1
ATOM 774 O O . LEU A 1 102 ? -6.183 7.974 19.851 1.00 98.38 102 LEU A O 1
ATOM 778 N N . ASP A 1 103 ? -7.660 8.683 21.393 1.00 98.50 103 ASP A N 1
ATOM 779 C CA . ASP A 1 103 ? -6.714 9.564 22.078 1.00 98.50 103 ASP A CA 1
ATOM 780 C C . ASP A 1 103 ? -5.542 8.743 22.647 1.00 98.50 103 ASP A C 1
ATOM 782 O O . ASP A 1 103 ? -5.679 7.544 22.944 1.00 98.50 103 ASP A O 1
ATOM 786 N N . ALA A 1 104 ? -4.392 9.385 22.825 1.00 98.44 104 ALA A N 1
ATOM 787 C CA . ALA A 1 104 ? -3.238 8.818 23.507 1.00 98.44 104 ALA A CA 1
ATOM 788 C C . ALA A 1 104 ? -3.616 8.210 24.872 1.00 98.44 104 ALA A C 1
ATOM 790 O O . ALA A 1 104 ? -4.335 8.824 25.663 1.00 98.44 104 ALA A O 1
ATOM 791 N N . GLU A 1 105 ? -3.096 7.014 25.160 1.00 98.44 105 GLU A N 1
ATOM 792 C CA . GLU A 1 105 ? -3.259 6.311 26.445 1.00 98.44 105 GLU A CA 1
ATOM 793 C C . GLU A 1 105 ? -4.730 6.172 26.894 1.00 98.44 105 GLU A C 1
ATOM 795 O O . GLU A 1 105 ? -5.049 6.244 28.085 1.00 98.44 105 GLU A O 1
ATOM 800 N N . SER A 1 106 ? -5.645 5.988 25.937 1.00 98.31 106 SER A N 1
ATOM 801 C CA . SER A 1 106 ? -7.088 5.950 26.179 1.00 98.31 106 SER A CA 1
ATOM 802 C C . SER A 1 106 ? -7.726 4.620 25.782 1.00 98.31 106 SER A C 1
ATOM 804 O O . SER A 1 106 ? -7.116 3.746 25.161 1.00 98.31 106 SER A O 1
ATOM 806 N N . SER A 1 107 ? -8.981 4.435 26.185 1.00 98.25 107 SER A N 1
ATOM 807 C CA . SER A 1 107 ? -9.810 3.321 25.731 1.00 98.25 107 SER A CA 1
ATOM 808 C C . SER A 1 107 ? -11.198 3.814 25.354 1.00 98.25 107 SER A C 1
ATOM 810 O O . SER A 1 107 ? -11.743 4.702 26.013 1.00 98.25 107 SER A O 1
ATOM 812 N N . GLN A 1 108 ? -11.761 3.234 24.300 1.00 97.50 108 GLN A N 1
ATOM 813 C CA . GLN A 1 108 ? -13.117 3.489 23.823 1.00 97.50 108 GLN A CA 1
ATOM 814 C C . GLN A 1 108 ? -13.863 2.160 23.733 1.00 97.50 108 GLN A C 1
ATOM 816 O O . GLN A 1 108 ? -13.287 1.154 23.331 1.00 97.50 108 GLN A O 1
ATOM 821 N N . THR A 1 109 ? -15.146 2.154 24.080 1.00 97.50 109 THR A N 1
ATOM 822 C CA . THR A 1 109 ? -15.999 0.974 23.907 1.00 97.50 109 THR A CA 1
ATOM 823 C C . THR A 1 109 ? -16.914 1.198 22.717 1.00 97.50 109 THR A C 1
ATOM 825 O O . THR A 1 109 ? -17.637 2.197 22.671 1.00 97.50 109 THR A O 1
ATOM 828 N N . ILE A 1 110 ? -16.880 0.271 21.766 1.00 97.56 110 ILE A N 1
ATOM 829 C CA . ILE A 1 110 ? -17.818 0.227 20.647 1.00 97.56 110 ILE A CA 1
ATOM 830 C C . ILE A 1 110 ? -18.902 -0.811 20.921 1.00 97.56 110 ILE A C 1
ATOM 832 O O . ILE A 1 110 ? -18.645 -1.825 21.569 1.00 97.56 110 ILE A O 1
ATOM 836 N N . THR A 1 111 ? -20.097 -0.566 20.396 1.00 96.00 111 THR A N 1
ATOM 837 C CA . THR A 1 111 ? -21.199 -1.533 20.353 1.00 96.00 111 THR A CA 1
ATOM 838 C C . THR A 1 111 ? -21.383 -2.019 18.920 1.00 96.00 111 THR A C 1
ATOM 840 O O . THR A 1 111 ? -21.377 -1.190 18.010 1.00 96.00 111 THR A O 1
ATOM 843 N N . LEU A 1 112 ? -21.584 -3.314 18.694 1.00 95.12 112 LEU A N 1
ATOM 844 C CA . LEU A 1 112 ? -21.944 -3.841 17.377 1.00 95.12 112 LEU A CA 1
ATOM 845 C C . LEU A 1 112 ? -23.460 -3.955 17.249 1.00 95.12 112 LEU A C 1
ATOM 847 O O . LEU A 1 112 ? -24.125 -4.428 18.160 1.00 95.12 112 LEU A O 1
ATOM 851 N N . GLN A 1 113 ? -24.009 -3.570 16.104 1.00 93.00 113 GLN A N 1
ATOM 852 C CA . GLN A 1 113 ? -25.399 -3.853 15.756 1.00 93.00 113 GLN A CA 1
ATOM 853 C C . GLN A 1 113 ? -25.426 -4.717 14.510 1.00 93.00 113 GLN A C 1
ATOM 855 O O . GLN A 1 113 ? -24.742 -4.416 13.537 1.00 93.00 113 GLN A O 1
ATOM 860 N N . LEU A 1 114 ? -26.205 -5.792 14.551 1.00 91.38 114 LEU A N 1
ATOM 861 C CA . LEU A 1 114 ? -26.427 -6.652 13.398 1.00 91.38 114 LEU A CA 1
ATOM 862 C C . LEU A 1 114 ? -27.619 -6.110 12.613 1.00 91.38 114 LEU A C 1
ATOM 864 O O . LEU A 1 114 ? -28.715 -5.975 13.163 1.00 91.38 114 LEU A O 1
ATOM 868 N N . VAL A 1 115 ? -27.395 -5.779 11.347 1.00 92.88 115 VAL A N 1
ATOM 869 C CA . VAL A 1 115 ? -28.407 -5.196 10.462 1.00 92.88 115 VAL A CA 1
ATOM 870 C C . VAL A 1 115 ? -28.535 -6.024 9.193 1.00 92.88 115 VAL A C 1
ATOM 872 O O . VAL A 1 115 ? -27.584 -6.674 8.777 1.00 92.88 115 VAL A O 1
ATOM 875 N N . GLU A 1 116 ? -29.710 -6.001 8.578 1.00 92.94 116 GLU A N 1
ATOM 876 C CA . GLU A 1 116 ? -29.894 -6.540 7.228 1.00 92.94 116 GLU A CA 1
ATOM 877 C C . GLU A 1 116 ? -29.064 -5.722 6.223 1.00 92.94 116 GLU A C 1
ATOM 879 O O . GLU A 1 116 ? -28.827 -4.529 6.434 1.00 92.94 116 GLU A O 1
ATOM 884 N N . GLU A 1 117 ? -28.659 -6.342 5.114 1.00 92.25 117 GLU A N 1
ATOM 885 C CA . GLU A 1 117 ? -27.843 -5.706 4.067 1.00 92.25 117 GLU A CA 1
ATOM 886 C C . GLU A 1 117 ? -28.446 -4.380 3.557 1.00 92.25 117 GLU A C 1
ATOM 888 O O . GLU A 1 117 ? -27.737 -3.388 3.402 1.00 92.25 117 GLU A O 1
ATOM 893 N N . ASP A 1 118 ? -29.771 -4.311 3.378 1.00 94.19 118 ASP A N 1
ATOM 894 C CA . ASP A 1 118 ? -30.473 -3.106 2.906 1.00 94.19 118 ASP A CA 1
ATOM 895 C C . ASP A 1 118 ? -30.539 -1.968 3.941 1.00 94.19 118 ASP A C 1
ATOM 897 O O . ASP A 1 118 ? -30.887 -0.830 3.605 1.00 94.19 118 ASP A O 1
ATOM 901 N N . ALA A 1 119 ? -30.205 -2.270 5.196 1.00 95.81 119 ALA A N 1
ATOM 902 C CA . ALA A 1 119 ? -30.108 -1.328 6.299 1.00 95.81 119 ALA A CA 1
ATOM 903 C C . ALA A 1 119 ? -28.653 -0.972 6.650 1.00 95.81 119 ALA A C 1
ATOM 905 O O . ALA A 1 119 ? -28.442 -0.129 7.532 1.00 95.81 119 ALA A O 1
ATOM 906 N N . TYR A 1 120 ? -27.662 -1.576 5.981 1.00 96.31 120 TYR A N 1
ATOM 907 C CA . TYR A 1 120 ? -26.256 -1.247 6.193 1.00 96.31 120 TYR A CA 1
ATOM 908 C C . TYR A 1 120 ? -25.996 0.226 5.823 1.00 96.31 120 TYR A C 1
ATOM 910 O O . TYR A 1 120 ? -26.440 0.682 4.767 1.00 96.31 120 TYR A O 1
ATOM 918 N N . PRO A 1 121 ? -25.324 1.023 6.676 1.00 97.25 121 PRO A N 1
ATOM 919 C CA . PRO A 1 121 ? -25.132 2.438 6.387 1.00 97.25 121 PRO A CA 1
ATOM 920 C C . PRO A 1 121 ? -24.246 2.690 5.161 1.00 97.25 121 PRO A C 1
ATOM 922 O O . PRO A 1 121 ? -23.158 2.132 5.037 1.00 97.25 121 PRO A O 1
ATOM 925 N N . ASP A 1 122 ? -24.656 3.638 4.317 1.00 96.50 122 ASP A N 1
ATOM 926 C CA . ASP A 1 122 ? -23.812 4.142 3.234 1.00 96.50 122 ASP A CA 1
ATOM 927 C C . ASP A 1 122 ? -22.661 4.991 3.796 1.00 96.50 122 ASP A C 1
ATOM 929 O O . ASP A 1 122 ? -22.867 6.088 4.337 1.00 96.50 122 ASP A O 1
ATOM 933 N N . PHE A 1 123 ? -21.429 4.519 3.620 1.00 98.00 123 PHE A N 1
ATOM 934 C CA . PHE A 1 123 ? -20.225 5.275 3.954 1.00 98.00 123 PHE A CA 1
ATOM 935 C C . PHE A 1 123 ? -19.583 5.879 2.707 1.00 98.00 123 PHE A C 1
ATOM 937 O O . PHE A 1 123 ? -19.650 5.340 1.607 1.00 98.00 123 PHE A O 1
ATOM 944 N N . THR A 1 124 ? -18.942 7.038 2.871 1.00 97.38 124 THR A N 1
ATOM 945 C CA . THR A 1 124 ? -18.213 7.672 1.767 1.00 97.38 124 THR A CA 1
ATOM 946 C C . THR A 1 124 ? -17.040 6.796 1.348 1.00 97.38 124 THR A C 1
ATOM 948 O O . THR A 1 124 ? -16.181 6.500 2.177 1.00 97.38 124 THR A O 1
ATOM 951 N N . THR A 1 125 ? -16.970 6.456 0.063 1.00 97.94 125 THR A N 1
ATOM 952 C CA . THR A 1 125 ? -15.834 5.734 -0.509 1.00 97.94 125 THR A CA 1
ATOM 953 C C . THR A 1 125 ? -14.554 6.553 -0.405 1.00 97.94 125 THR A C 1
ATOM 955 O O . THR A 1 125 ? -14.470 7.659 -0.949 1.00 97.94 125 THR A O 1
ATOM 958 N N . ARG A 1 126 ? -13.560 6.022 0.312 1.00 98.50 126 ARG A N 1
ATOM 959 C CA . ARG A 1 126 ? -12.256 6.668 0.523 1.00 98.50 126 ARG A CA 1
ATOM 960 C C . ARG A 1 126 ? -11.068 5.805 0.129 1.00 98.50 126 ARG A C 1
ATOM 962 O O . ARG A 1 126 ? -9.938 6.252 0.305 1.00 98.50 126 ARG A O 1
ATOM 969 N N . THR A 1 127 ? -11.313 4.616 -0.405 1.00 98.75 127 THR A N 1
ATOM 970 C CA . THR A 1 127 ? -10.296 3.808 -1.074 1.00 98.75 127 THR A CA 1
ATOM 971 C C . THR A 1 127 ? -10.806 3.384 -2.439 1.00 98.75 127 THR A C 1
ATOM 973 O O . THR A 1 127 ? -12.017 3.355 -2.651 1.00 98.75 127 THR A O 1
ATOM 976 N N . ASN A 1 128 ? -9.890 3.137 -3.368 1.00 98.50 128 ASN A N 1
ATOM 977 C CA . ASN A 1 128 ? -10.226 2.652 -4.697 1.00 98.50 128 ASN A CA 1
ATOM 978 C C . ASN A 1 128 ? -9.085 1.801 -5.252 1.00 98.50 128 ASN A C 1
ATOM 980 O O . ASN A 1 128 ? -7.912 2.153 -5.086 1.00 98.50 128 ASN A O 1
ATOM 984 N N . VAL A 1 129 ? -9.430 0.705 -5.924 1.00 98.75 129 VAL A N 1
ATOM 985 C CA . VAL A 1 129 ? -8.500 -0.102 -6.720 1.00 98.75 129 VAL A CA 1
ATOM 986 C C . VAL A 1 129 ? -9.013 -0.137 -8.146 1.00 98.75 129 VAL A C 1
ATOM 988 O O . VAL A 1 129 ? -10.183 -0.394 -8.409 1.00 98.75 129 VAL A O 1
ATOM 991 N N . ARG A 1 130 ? -8.116 0.101 -9.098 1.00 98.25 130 ARG A N 1
ATOM 992 C CA . ARG A 1 130 ? -8.467 0.093 -10.507 1.00 98.25 130 ARG A CA 1
ATOM 993 C C . ARG A 1 130 ? -7.446 -0.644 -11.337 1.00 98.25 130 ARG A C 1
ATOM 995 O O . ARG A 1 130 ? -6.277 -0.260 -11.385 1.00 98.25 130 ARG A O 1
ATOM 1002 N N . PHE A 1 131 ? -7.928 -1.605 -12.114 1.00 98.44 131 PHE A N 1
ATOM 1003 C CA . PHE A 1 131 ? -7.158 -2.218 -13.180 1.00 98.44 131 PHE A CA 1
ATOM 1004 C C . PHE A 1 131 ? -7.886 -2.109 -14.521 1.00 98.44 131 PHE A C 1
ATOM 1006 O O . PHE A 1 131 ? -8.595 -3.013 -14.961 1.00 98.44 131 PHE A O 1
ATOM 1013 N N . GLY A 1 132 ? -7.701 -0.966 -15.184 1.00 97.88 132 GLY A N 1
ATOM 1014 C CA . GLY A 1 132 ? -8.268 -0.712 -16.505 1.00 97.88 132 GLY A CA 1
ATOM 1015 C C . GLY A 1 132 ? -7.506 -1.433 -17.615 1.00 97.88 132 GLY A C 1
ATOM 1016 O O . GLY A 1 132 ? -6.319 -1.173 -17.831 1.00 97.88 132 GLY A O 1
ATOM 1017 N N . VAL A 1 133 ? -8.206 -2.292 -18.354 1.00 97.88 133 VAL A N 1
ATOM 1018 C CA . VAL A 1 133 ? -7.682 -3.049 -19.495 1.00 97.88 133 VAL A CA 1
ATOM 1019 C C . VAL A 1 133 ? -8.450 -2.664 -20.755 1.00 97.88 133 VAL A C 1
ATOM 1021 O O . VAL A 1 133 ? -9.675 -2.785 -20.799 1.00 97.88 133 VAL A O 1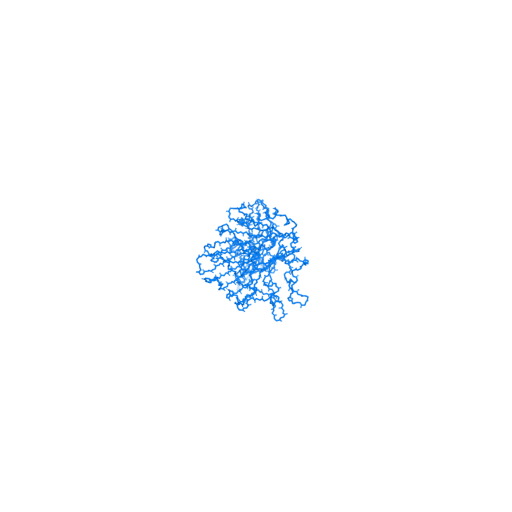
ATOM 1024 N N . LEU A 1 134 ? -7.722 -2.209 -21.775 1.00 97.00 134 LEU A N 1
ATOM 1025 C CA . LEU A 1 134 ? -8.239 -1.978 -23.117 1.00 97.00 134 LEU A CA 1
ATOM 1026 C C . LEU A 1 134 ? -8.468 -3.328 -23.803 1.00 97.00 134 LEU A C 1
ATOM 1028 O O . LEU A 1 134 ? -7.518 -4.061 -24.080 1.00 97.00 134 LEU A O 1
ATOM 1032 N N . ASP A 1 135 ? -9.729 -3.632 -24.080 1.00 91.94 135 ASP A N 1
ATOM 1033 C CA . ASP A 1 135 ? -10.168 -4.834 -24.782 1.00 91.94 135 ASP A CA 1
ATOM 1034 C C . ASP A 1 135 ? -11.283 -4.449 -25.758 1.00 91.94 135 ASP A C 1
ATOM 1036 O O . ASP A 1 135 ? -12.158 -3.654 -25.421 1.00 91.94 135 ASP A O 1
ATOM 1040 N N . ASP A 1 136 ? -11.204 -4.926 -26.999 1.00 90.19 136 ASP A N 1
ATOM 1041 C CA . ASP A 1 136 ? -12.143 -4.580 -28.080 1.00 90.19 136 ASP A CA 1
ATOM 1042 C C . ASP A 1 136 ? -12.435 -3.067 -28.256 1.00 90.19 136 ASP A C 1
ATOM 1044 O O . ASP A 1 136 ? -13.491 -2.660 -28.741 1.00 90.19 136 ASP A O 1
ATOM 1048 N N . GLY A 1 137 ? -11.454 -2.215 -27.932 1.00 91.38 137 GLY A N 1
ATOM 1049 C CA . GLY A 1 137 ? -11.544 -0.758 -28.081 1.00 91.38 137 GLY A CA 1
ATOM 1050 C C . GLY A 1 137 ? -12.174 -0.021 -26.897 1.00 91.38 137 GLY A C 1
ATOM 1051 O O . GLY A 1 137 ? -12.321 1.197 -26.976 1.00 91.38 137 GLY A O 1
ATOM 1052 N N . GLU A 1 138 ? -12.499 -0.718 -25.807 1.00 95.19 138 GLU A N 1
ATOM 1053 C CA . GLU A 1 138 ? -13.047 -0.134 -24.581 1.00 95.19 138 GLU A CA 1
ATOM 1054 C C . GLU A 1 138 ? -12.163 -0.455 -23.370 1.00 95.19 138 GLU A C 1
ATOM 1056 O O . GLU A 1 138 ? -11.627 -1.556 -23.232 1.00 95.19 138 GLU A O 1
ATOM 1061 N N . ILE A 1 139 ? -11.998 0.518 -22.471 1.00 97.56 139 ILE A N 1
ATOM 1062 C CA . ILE A 1 139 ? -11.274 0.321 -21.213 1.00 97.56 139 ILE A CA 1
ATOM 1063 C C . ILE A 1 139 ? -12.257 -0.203 -20.170 1.00 97.56 139 ILE A C 1
ATOM 1065 O O . ILE A 1 139 ? -13.196 0.489 -19.778 1.00 97.56 139 ILE A O 1
ATOM 1069 N N . THR A 1 140 ? -12.014 -1.418 -19.691 1.00 96.56 140 THR A N 1
ATOM 1070 C CA . THR A 1 140 ? -12.851 -2.095 -18.693 1.00 96.56 140 THR A CA 1
ATOM 1071 C C . THR A 1 140 ? -12.055 -2.350 -17.421 1.00 96.56 140 THR A C 1
ATOM 1073 O O . THR A 1 140 ? -10.891 -2.742 -17.494 1.00 96.56 140 THR A O 1
ATOM 1076 N N . ASN A 1 141 ? -12.664 -2.120 -16.253 1.00 97.38 141 ASN A N 1
ATOM 1077 C CA . ASN A 1 141 ? -12.057 -2.536 -14.989 1.00 97.38 141 ASN A CA 1
ATOM 1078 C C . ASN A 1 141 ? -12.053 -4.068 -14.920 1.00 97.38 141 ASN A C 1
ATOM 1080 O O . ASN A 1 141 ? -13.053 -4.701 -15.268 1.00 97.38 141 ASN A O 1
ATOM 1084 N N . ARG A 1 142 ? -10.937 -4.662 -14.503 1.00 97.75 142 ARG A N 1
ATOM 1085 C CA . ARG A 1 142 ? -10.809 -6.109 -14.326 1.00 97.75 142 ARG A CA 1
ATOM 1086 C C . ARG A 1 142 ? -10.623 -6.423 -12.856 1.00 97.75 142 ARG A C 1
ATOM 1088 O O . ARG A 1 142 ? -9.710 -5.899 -12.237 1.00 97.75 142 ARG A O 1
ATOM 1095 N N . GLU A 1 143 ? -11.448 -7.329 -12.350 1.00 97.44 143 GLU A N 1
ATOM 1096 C CA . GLU A 1 143 ? -11.285 -7.922 -11.019 1.00 97.44 143 GLU A CA 1
ATOM 1097 C C . GLU A 1 143 ? -10.254 -9.053 -11.045 1.00 97.44 143 GLU A C 1
ATOM 1099 O O . GLU A 1 143 ? -9.619 -9.335 -10.044 1.00 97.44 143 GLU A O 1
ATOM 1104 N N . GLN A 1 144 ? -10.019 -9.671 -12.206 1.00 98.06 144 GLN A N 1
ATOM 1105 C CA . GLN A 1 144 ? -9.004 -10.705 -12.364 1.00 98.06 144 GLN A CA 1
ATOM 1106 C C . GLN A 1 144 ? -8.362 -10.643 -13.751 1.00 98.06 144 GLN A C 1
ATOM 1108 O O . GLN A 1 144 ? -9.032 -10.388 -14.758 1.00 98.06 144 GLN A O 1
ATOM 1113 N N . LEU A 1 145 ? -7.056 -10.903 -13.815 1.00 98.12 145 LEU A N 1
ATOM 1114 C CA . LEU A 1 145 ? -6.335 -11.098 -15.070 1.00 98.12 145 LEU A CA 1
ATOM 1115 C C . LEU A 1 145 ? -5.115 -11.994 -14.855 1.00 98.12 145 LEU A C 1
ATOM 1117 O O . LEU A 1 145 ? -4.268 -11.685 -14.022 1.00 98.12 145 LEU A O 1
ATOM 1121 N N . SER A 1 146 ? -4.972 -13.029 -15.682 1.00 98.25 146 SER A N 1
ATOM 1122 C CA . SER A 1 146 ? -3.756 -13.845 -15.761 1.00 98.25 146 SER A CA 1
ATOM 1123 C C . SER A 1 146 ? -3.067 -13.660 -17.107 1.00 98.25 146 SER A C 1
ATOM 1125 O O . SER A 1 146 ? -3.724 -13.568 -18.145 1.00 98.25 146 SER A O 1
ATOM 1127 N N . MET A 1 147 ? -1.738 -13.621 -17.086 1.00 97.69 147 MET A N 1
ATOM 1128 C CA . MET A 1 147 ? -0.886 -13.481 -18.264 1.00 97.69 147 MET A CA 1
ATOM 1129 C C . MET A 1 147 ? 0.262 -14.476 -18.210 1.00 97.69 147 MET A C 1
ATOM 1131 O O . MET A 1 147 ? 0.914 -14.644 -17.178 1.00 97.69 147 MET A O 1
ATOM 1135 N N . THR A 1 148 ? 0.537 -15.105 -19.342 1.00 97.81 148 THR A N 1
ATOM 1136 C CA . THR A 1 148 ? 1.673 -16.007 -19.519 1.00 97.81 148 THR A CA 1
ATOM 1137 C C . THR A 1 148 ? 2.962 -15.246 -19.826 1.00 97.81 148 THR A C 1
ATOM 1139 O O . THR A 1 148 ? 2.952 -14.075 -20.208 1.00 97.81 148 THR A O 1
ATOM 1142 N N . ALA A 1 149 ? 4.099 -15.935 -19.718 1.00 96.62 149 ALA A N 1
ATOM 1143 C CA . ALA A 1 149 ? 5.412 -15.369 -20.027 1.00 96.62 149 ALA A CA 1
ATOM 1144 C C . ALA A 1 149 ? 5.532 -14.733 -21.425 1.00 96.62 149 ALA A C 1
ATOM 1146 O O . ALA A 1 149 ? 6.343 -13.825 -21.603 1.00 96.62 149 ALA A O 1
ATOM 1147 N N . ASP A 1 150 ? 4.774 -15.243 -22.402 1.00 95.62 150 ASP A N 1
ATOM 1148 C CA . ASP A 1 150 ? 4.830 -14.824 -23.808 1.00 95.62 150 ASP A CA 1
ATOM 1149 C C . ASP A 1 150 ? 3.929 -13.602 -24.095 1.00 95.62 150 ASP A C 1
ATOM 1151 O O . ASP A 1 150 ? 3.989 -13.032 -25.182 1.00 95.62 150 ASP A O 1
ATOM 1155 N N . GLU A 1 151 ? 3.107 -13.185 -23.126 1.00 95.31 151 GLU A N 1
ATOM 1156 C CA . GLU A 1 151 ? 2.274 -11.974 -23.190 1.00 95.31 151 GLU A CA 1
ATOM 1157 C C . GLU A 1 151 ? 2.959 -10.746 -22.568 1.00 95.31 151 GLU A C 1
ATOM 1159 O O . GLU A 1 151 ? 2.385 -9.658 -22.566 1.00 95.31 151 GLU A O 1
ATOM 1164 N N . LEU A 1 152 ? 4.167 -10.921 -22.022 1.00 95.12 152 LEU A N 1
ATOM 1165 C CA . LEU A 1 152 ? 4.942 -9.891 -21.339 1.00 95.12 152 LEU A CA 1
ATOM 1166 C C . LEU A 1 152 ? 6.348 -9.760 -21.968 1.00 95.12 152 LEU A C 1
ATOM 1168 O O . LEU A 1 152 ? 6.994 -10.780 -22.230 1.00 95.12 152 LEU A O 1
ATOM 1172 N N . PRO A 1 153 ? 6.878 -8.534 -22.124 1.00 94.19 153 PRO A N 1
ATOM 1173 C CA . PRO A 1 153 ? 6.306 -7.283 -21.642 1.00 94.19 153 PRO A CA 1
ATOM 1174 C C . PRO A 1 153 ? 5.195 -6.733 -22.547 1.00 94.19 153 PRO A C 1
ATOM 1176 O O . PRO A 1 153 ? 5.161 -7.004 -23.744 1.00 94.19 153 PRO A O 1
ATOM 1179 N N . VAL A 1 154 ? 4.312 -5.917 -21.972 1.00 93.12 154 VAL A N 1
ATOM 1180 C CA . VAL A 1 154 ? 3.313 -5.140 -22.725 1.00 93.12 154 VAL A CA 1
ATOM 1181 C C . VAL A 1 154 ? 3.854 -3.731 -22.954 1.00 93.12 154 VAL A C 1
ATOM 1183 O O . VAL A 1 154 ? 4.400 -3.126 -22.031 1.00 93.12 154 VAL A O 1
ATOM 1186 N N . GLY A 1 155 ? 3.714 -3.191 -24.167 1.00 89.38 155 GLY A N 1
ATOM 1187 C CA . GLY A 1 155 ? 4.119 -1.818 -24.447 1.00 89.38 155 GLY A CA 1
ATOM 1188 C C . GLY A 1 155 ? 3.264 -0.793 -23.695 1.00 89.38 155 GLY A C 1
ATOM 1189 O O . GLY A 1 155 ? 2.083 -1.006 -23.408 1.00 89.38 155 GLY A O 1
ATOM 1190 N N . MET A 1 156 ? 3.864 0.356 -23.384 1.00 86.00 156 MET A N 1
ATOM 1191 C CA . MET A 1 156 ? 3.151 1.452 -22.724 1.00 86.00 156 MET A CA 1
ATOM 1192 C C . MET A 1 156 ? 1.963 1.909 -23.575 1.00 86.00 156 MET A C 1
ATOM 1194 O O . MET A 1 156 ? 2.108 2.112 -24.781 1.00 86.00 156 MET A O 1
ATOM 1198 N N . PHE A 1 157 ? 0.808 2.105 -22.935 1.00 85.56 157 PHE A N 1
ATOM 1199 C CA . PHE A 1 157 ? -0.440 2.530 -23.585 1.00 85.56 157 PHE A CA 1
ATOM 1200 C C . PHE A 1 157 ? -0.944 1.591 -24.697 1.00 85.56 157 PHE A C 1
ATOM 1202 O O . PHE A 1 157 ? -1.694 2.020 -25.572 1.00 85.56 157 PHE A O 1
ATOM 1209 N N . GLU A 1 158 ? -0.560 0.310 -24.674 1.00 91.94 158 GLU A N 1
ATOM 1210 C CA . GLU A 1 158 ? -1.076 -0.687 -25.625 1.00 91.94 158 GLU A CA 1
ATOM 1211 C C . GLU A 1 158 ? -2.267 -1.479 -25.071 1.00 91.94 158 GLU A C 1
ATOM 1213 O O . GLU A 1 158 ? -3.177 -1.826 -25.822 1.00 91.94 158 GLU A O 1
ATOM 1218 N N . ARG A 1 159 ? -2.273 -1.764 -23.762 1.00 95.62 159 ARG A N 1
ATOM 1219 C CA . ARG A 1 159 ? -3.291 -2.619 -23.119 1.00 95.62 159 ARG A CA 1
ATOM 1220 C C . ARG A 1 159 ? -3.792 -2.091 -21.781 1.00 95.62 159 ARG A C 1
ATOM 1222 O O . ARG A 1 159 ? -4.956 -2.290 -21.460 1.00 95.62 159 ARG A O 1
ATOM 1229 N N . PHE A 1 160 ? -2.937 -1.463 -20.980 1.00 96.75 160 PHE A N 1
ATOM 1230 C CA . PHE A 1 160 ? -3.267 -1.093 -19.602 1.00 96.75 160 PHE A CA 1
ATOM 1231 C C . PHE A 1 160 ? -3.415 0.418 -19.449 1.00 96.75 160 PHE A C 1
ATOM 1233 O O . PHE A 1 160 ? -2.537 1.164 -19.876 1.00 96.75 160 PHE A O 1
ATOM 1240 N N . GLN A 1 161 ? -4.499 0.850 -18.797 1.00 96.56 161 GLN A N 1
ATOM 1241 C CA . GLN A 1 161 ? -4.835 2.257 -18.522 1.00 96.56 161 GLN A CA 1
ATOM 1242 C C . GLN A 1 161 ? -3.714 3.014 -17.817 1.00 96.56 161 GLN A C 1
ATOM 1244 O O . GLN A 1 161 ? -3.434 4.164 -18.135 1.00 96.56 161 GLN A O 1
ATOM 1249 N N . MET A 1 162 ? -3.072 2.349 -16.861 1.00 95.69 162 MET A N 1
ATOM 1250 C CA . MET A 1 162 ? -1.981 2.899 -16.071 1.00 95.69 162 MET A CA 1
ATOM 1251 C C . MET A 1 162 ? -0.866 1.857 -15.960 1.00 95.69 162 MET A C 1
ATOM 1253 O O . MET A 1 162 ? -0.370 1.629 -14.875 1.00 95.69 162 MET A O 1
ATOM 1257 N N . ASP A 1 163 ? -0.488 1.155 -17.034 1.00 94.06 163 ASP A N 1
ATOM 1258 C CA . ASP A 1 163 ? 0.574 0.115 -17.033 1.00 94.06 163 ASP A CA 1
ATOM 1259 C C . ASP A 1 163 ? 0.357 -1.099 -16.080 1.00 94.06 163 ASP A C 1
ATOM 1261 O O . ASP A 1 163 ? 1.185 -2.015 -16.013 1.00 94.06 163 ASP A O 1
ATOM 1265 N N . GLY A 1 164 ? -0.755 -1.126 -15.342 1.00 96.06 164 GLY A N 1
ATOM 1266 C CA . GLY A 1 164 ? -1.142 -2.166 -14.395 1.00 96.06 164 GLY A CA 1
ATOM 1267 C C . GLY A 1 164 ? -2.217 -1.694 -13.412 1.00 96.06 164 GLY A C 1
ATOM 1268 O O . GLY A 1 164 ? -2.864 -0.674 -13.676 1.00 96.06 164 GLY A O 1
ATOM 1269 N N . PRO A 1 165 ? -2.443 -2.433 -12.309 1.00 98.19 165 PRO A N 1
ATOM 1270 C CA . PRO A 1 165 ? -3.362 -2.009 -11.268 1.00 98.19 165 PRO A CA 1
ATOM 1271 C C . PRO A 1 165 ? -2.803 -0.790 -10.527 1.00 98.19 165 PRO A C 1
ATOM 1273 O O . PRO A 1 165 ? -1.616 -0.722 -10.182 1.00 98.19 165 PRO A O 1
ATOM 1276 N N . ALA A 1 166 ? -3.680 0.171 -10.274 1.00 98.56 166 ALA A N 1
ATOM 1277 C CA . ALA A 1 166 ? -3.435 1.320 -9.421 1.00 98.56 166 ALA A CA 1
ATOM 1278 C C . ALA A 1 166 ? -4.386 1.278 -8.226 1.00 98.56 166 ALA A C 1
ATOM 1280 O O . ALA A 1 166 ? -5.488 0.742 -8.322 1.00 98.56 166 ALA A O 1
ATOM 1281 N N . TRP A 1 167 ? -3.957 1.838 -7.102 1.00 98.81 167 TRP A N 1
ATOM 1282 C CA . TRP A 1 167 ? -4.770 1.909 -5.893 1.00 98.81 167 TRP A CA 1
ATOM 1283 C C . TRP A 1 167 ? -4.535 3.226 -5.173 1.00 98.81 167 TRP A C 1
ATOM 1285 O O . TRP A 1 167 ? -3.453 3.809 -5.246 1.00 98.81 167 TRP A O 1
ATOM 1295 N N . GLU A 1 168 ? -5.553 3.727 -4.491 1.00 98.81 168 GLU A N 1
ATOM 1296 C CA . GLU A 1 168 ? -5.472 4.994 -3.780 1.00 98.81 168 GLU A CA 1
ATOM 1297 C C . GLU A 1 168 ? -6.377 5.036 -2.557 1.00 98.81 168 GLU A C 1
ATOM 1299 O O . GLU A 1 168 ? -7.311 4.250 -2.401 1.00 98.81 168 GLU A O 1
ATOM 1304 N N . ASN A 1 169 ? -6.102 6.016 -1.708 1.00 98.81 169 ASN A N 1
ATOM 1305 C CA . ASN A 1 169 ? -7.019 6.478 -0.689 1.00 98.81 169 ASN A CA 1
ATOM 1306 C C . ASN A 1 169 ? -7.141 8.008 -0.723 1.00 98.81 169 ASN A C 1
ATOM 1308 O O . ASN A 1 169 ? -6.677 8.681 -1.647 1.00 98.81 169 ASN A O 1
ATOM 1312 N N . ASP A 1 170 ? -7.782 8.599 0.280 1.00 98.50 170 ASP A N 1
ATOM 1313 C CA . ASP A 1 170 ? -7.974 10.047 0.379 1.00 98.50 170 ASP A CA 1
ATOM 1314 C C . ASP A 1 170 ? -6.698 10.850 0.720 1.00 98.50 170 ASP A C 1
ATOM 1316 O O . ASP A 1 170 ? -6.747 12.081 0.789 1.00 98.50 170 ASP A O 1
ATOM 1320 N N . LYS A 1 171 ? -5.549 10.188 0.898 1.00 98.38 171 LYS A N 1
ATOM 1321 C CA . LYS A 1 171 ? -4.240 10.805 1.171 1.00 98.38 171 LYS A CA 1
ATOM 1322 C C . LYS A 1 171 ? -3.251 10.652 0.018 1.00 98.38 171 LYS A C 1
ATOM 1324 O O . LYS A 1 171 ? -2.529 11.600 -0.291 1.00 98.38 171 LYS A O 1
ATOM 1329 N N . VAL A 1 172 ? -3.193 9.473 -0.596 1.00 98.56 172 VAL A N 1
ATOM 1330 C CA . VAL A 1 172 ? -2.119 9.062 -1.508 1.00 98.56 172 VAL A CA 1
ATOM 1331 C C . VAL A 1 172 ? -2.602 7.984 -2.484 1.00 98.56 172 VAL A C 1
ATOM 1333 O O . VAL A 1 172 ? -3.573 7.284 -2.208 1.00 98.56 172 VAL A O 1
ATOM 1336 N N . GLY A 1 173 ? -1.943 7.859 -3.636 1.00 98.56 173 GLY A N 1
ATOM 1337 C CA . GLY A 1 173 ? -2.163 6.762 -4.575 1.00 98.56 173 GLY A CA 1
ATOM 1338 C C . GLY A 1 173 ? -0.859 6.129 -5.042 1.00 98.56 173 GLY A C 1
ATOM 1339 O O . GLY A 1 173 ? 0.222 6.687 -4.865 1.00 98.56 173 GLY A O 1
ATOM 1340 N N . PHE A 1 174 ? -0.964 4.962 -5.654 1.00 98.62 174 PHE A N 1
ATOM 1341 C CA . PHE A 1 174 ? 0.158 4.151 -6.096 1.00 98.62 174 PHE A CA 1
ATOM 1342 C C . PHE A 1 174 ? -0.226 3.359 -7.340 1.00 98.62 174 PHE A C 1
ATOM 1344 O O . PHE A 1 174 ? -1.399 3.227 -7.696 1.00 98.62 174 PHE A O 1
ATOM 1351 N N . ARG A 1 175 ? 0.789 2.795 -7.984 1.00 97.12 175 ARG A N 1
ATOM 1352 C CA . ARG A 1 175 ? 0.625 1.936 -9.151 1.00 97.12 175 ARG A CA 1
ATOM 1353 C C . ARG A 1 175 ? 1.639 0.805 -9.130 1.00 97.12 175 ARG A C 1
ATOM 1355 O O . ARG A 1 175 ? 2.799 1.014 -8.787 1.00 97.12 175 ARG A O 1
ATOM 1362 N N . GLN A 1 176 ? 1.228 -0.367 -9.594 1.00 97.62 176 GLN A N 1
ATOM 1363 C CA . GLN A 1 176 ? 2.099 -1.504 -9.856 1.00 97.62 176 GLN A CA 1
ATOM 1364 C C . GLN A 1 176 ? 2.255 -1.671 -11.367 1.00 97.62 176 GLN A C 1
ATOM 1366 O O . GLN A 1 176 ? 1.269 -1.834 -12.081 1.00 97.62 176 GLN A O 1
ATOM 1371 N N . TYR A 1 177 ? 3.492 -1.712 -11.862 1.00 96.12 177 TYR A N 1
ATOM 1372 C CA . TYR A 1 177 ? 3.738 -2.125 -13.243 1.00 96.12 177 TYR A CA 1
ATOM 1373 C C . TYR A 1 177 ? 3.530 -3.634 -13.366 1.00 96.12 177 TYR A C 1
ATOM 1375 O O . TYR A 1 177 ? 4.360 -4.412 -12.887 1.00 96.12 177 TYR A O 1
ATOM 1383 N N . ILE A 1 178 ? 2.428 -4.052 -13.987 1.00 95.62 178 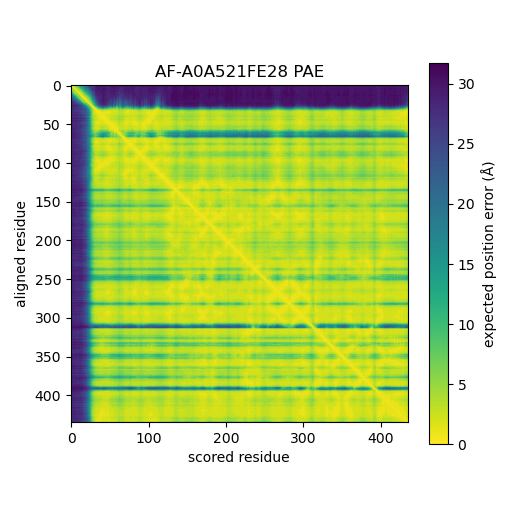ILE A N 1
ATOM 1384 C CA .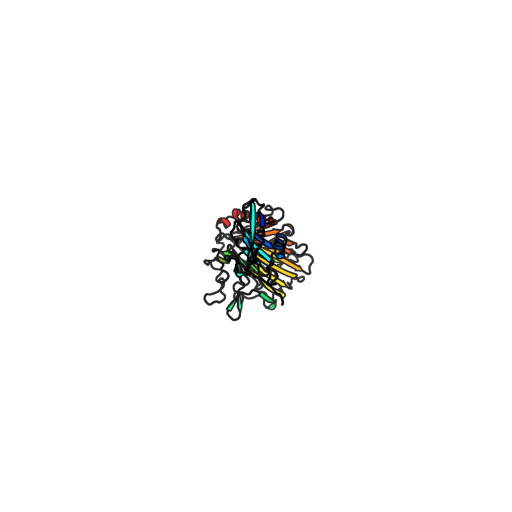 ILE A 1 178 ? 2.146 -5.471 -14.266 1.00 95.62 178 ILE A CA 1
ATOM 1385 C C . ILE A 1 178 ? 2.499 -5.857 -15.707 1.00 95.62 178 ILE A C 1
ATOM 1387 O O . ILE A 1 178 ? 2.561 -7.035 -16.039 1.00 95.62 178 ILE A O 1
ATOM 1391 N N . ASP A 1 179 ? 2.835 -4.872 -16.539 1.00 92.75 179 ASP A N 1
ATOM 1392 C CA . ASP A 1 179 ? 3.356 -5.009 -17.904 1.00 92.75 179 ASP A CA 1
ATOM 1393 C C . ASP A 1 179 ? 4.712 -5.734 -18.031 1.00 92.75 179 ASP A C 1
ATOM 1395 O O . ASP A 1 179 ? 5.321 -5.746 -19.099 1.00 92.75 179 ASP A O 1
ATOM 1399 N N . GLY A 1 180 ? 5.190 -6.338 -16.943 1.00 91.62 180 GLY A N 1
ATOM 1400 C CA . GLY A 1 180 ? 6.444 -7.066 -16.843 1.00 91.62 180 GLY A CA 1
ATOM 1401 C C . GLY A 1 180 ? 7.514 -6.337 -16.032 1.00 91.62 180 GLY A C 1
ATOM 1402 O O . GLY A 1 180 ? 8.337 -7.010 -15.413 1.00 91.62 180 GLY A O 1
ATOM 1403 N N . ARG A 1 181 ? 7.506 -4.997 -15.960 1.00 93.75 181 ARG A N 1
ATOM 1404 C CA . ARG A 1 181 ? 8.578 -4.230 -15.288 1.00 93.75 181 ARG A CA 1
ATOM 1405 C C . ARG A 1 181 ? 8.621 -4.448 -13.776 1.00 93.75 181 ARG A C 1
ATOM 1407 O O . ARG A 1 181 ? 9.708 -4.454 -13.197 1.00 93.75 181 ARG A O 1
ATOM 1414 N N . ASN A 1 182 ? 7.461 -4.604 -13.142 1.00 94.31 182 ASN A N 1
ATOM 1415 C CA . ASN A 1 182 ? 7.307 -4.878 -11.709 1.00 94.31 182 ASN A CA 1
ATOM 1416 C C . ASN A 1 182 ? 7.910 -3.830 -10.748 1.00 94.31 182 ASN A C 1
ATOM 1418 O O . ASN A 1 182 ? 8.342 -4.139 -9.639 1.00 94.31 182 ASN A O 1
ATOM 1422 N N . GLY A 1 183 ? 7.993 -2.575 -11.190 1.00 94.69 183 GLY A N 1
ATOM 1423 C CA . GLY A 1 183 ? 8.273 -1.440 -10.309 1.00 94.69 183 GLY A CA 1
ATOM 1424 C C . GLY A 1 183 ? 6.983 -0.883 -9.709 1.00 94.69 183 GLY A C 1
ATOM 1425 O O . GLY A 1 183 ? 5.898 -1.128 -10.244 1.00 94.69 183 GLY A O 1
ATOM 1426 N N . ARG A 1 184 ? 7.110 -0.116 -8.622 1.00 96.94 184 ARG A N 1
ATOM 1427 C CA . ARG A 1 184 ? 5.977 0.575 -7.992 1.00 96.94 184 ARG A CA 1
ATOM 1428 C C . ARG A 1 184 ? 6.097 2.083 -8.041 1.00 96.94 184 ARG A C 1
ATOM 1430 O O . ARG A 1 184 ? 7.116 2.645 -7.646 1.00 96.94 184 ARG A O 1
ATOM 1437 N N . ASP A 1 185 ? 5.036 2.712 -8.506 1.00 96.12 185 ASP A N 1
ATOM 1438 C CA . ASP A 1 185 ? 4.944 4.151 -8.667 1.00 96.12 185 ASP A CA 1
ATOM 1439 C C . ASP A 1 185 ? 4.180 4.822 -7.526 1.00 96.12 185 ASP A C 1
ATOM 1441 O O . ASP A 1 185 ? 3.461 4.163 -6.770 1.00 96.12 185 ASP A O 1
ATOM 1445 N N . LEU A 1 186 ? 4.321 6.143 -7.434 1.00 97.75 186 LEU A N 1
ATOM 1446 C CA . LEU A 1 186 ? 3.675 6.9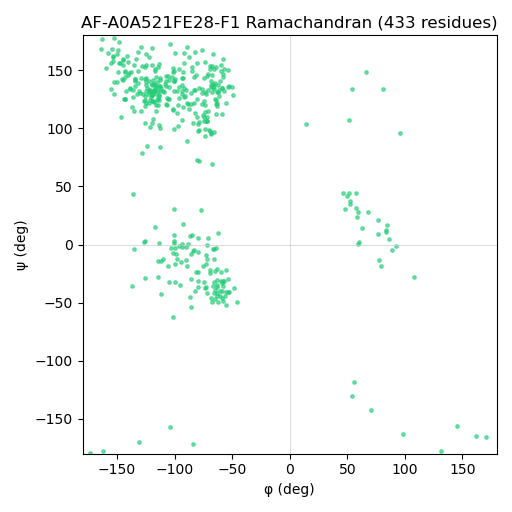74 -6.422 1.00 97.75 186 LEU A CA 1
ATOM 1447 C C . LEU A 1 186 ? 2.882 8.103 -7.084 1.00 97.75 186 LEU A C 1
ATOM 1449 O O . LEU A 1 186 ? 3.426 8.941 -7.808 1.00 97.75 186 LEU A O 1
ATOM 1453 N N . TYR A 1 187 ? 1.595 8.165 -6.763 1.00 98.25 187 TYR A N 1
ATOM 1454 C CA . TYR A 1 187 ? 0.686 9.228 -7.163 1.00 98.25 187 TYR A CA 1
ATOM 1455 C C . TYR A 1 187 ? 0.466 10.198 -5.999 1.00 98.25 187 TYR A C 1
ATOM 1457 O O . TYR A 1 187 ? -0.075 9.856 -4.945 1.00 98.25 187 TYR A O 1
ATOM 1465 N N . GLY A 1 188 ? 0.888 11.445 -6.198 1.00 97.69 188 GLY A N 1
ATOM 1466 C CA . GLY A 1 188 ? 0.685 12.524 -5.241 1.00 97.69 188 GLY A CA 1
ATOM 1467 C C . GLY A 1 188 ? -0.702 13.128 -5.407 1.00 97.69 188 GLY A C 1
ATOM 1468 O O . GLY A 1 188 ? -1.019 13.638 -6.483 1.00 97.69 188 GLY A O 1
ATOM 1469 N N . LYS A 1 189 ? -1.512 13.122 -4.344 1.00 98.00 189 LYS A N 1
ATOM 1470 C CA . LYS A 1 189 ? -2.884 13.645 -4.368 1.00 98.00 189 LYS A CA 1
ATOM 1471 C C . LYS A 1 189 ? -2.991 15.055 -3.789 1.00 98.00 189 LYS A C 1
ATOM 1473 O O . LYS A 1 189 ? -2.342 15.406 -2.811 1.00 98.00 189 LYS A O 1
ATOM 1478 N N . LYS A 1 190 ? -3.842 15.873 -4.406 1.00 97.31 190 LYS A N 1
ATOM 1479 C CA . LYS A 1 190 ? -4.220 17.232 -3.969 1.00 97.31 190 LYS A CA 1
ATOM 1480 C C . LYS A 1 190 ? -5.662 17.320 -3.478 1.00 97.31 190 LYS A C 1
ATOM 1482 O O . LYS A 1 190 ? -6.064 18.343 -2.929 1.00 97.31 190 LYS A O 1
ATOM 1487 N N . SER A 1 191 ? -6.441 16.279 -3.743 1.00 96.38 191 SER A N 1
ATOM 1488 C CA . SER A 1 191 ? -7.844 16.154 -3.373 1.00 96.38 191 SER A CA 1
ATOM 1489 C C . SER A 1 191 ? -8.044 14.813 -2.673 1.00 96.38 191 SER A C 1
ATOM 1491 O O . SER A 1 191 ? -7.440 13.832 -3.108 1.00 96.38 191 SER A O 1
ATOM 1493 N N . PRO A 1 192 ? -8.908 14.736 -1.646 1.00 97.25 192 PRO A N 1
ATOM 1494 C CA . PRO A 1 192 ? -9.272 13.466 -1.023 1.00 97.25 192 PRO A CA 1
ATOM 1495 C C . PRO A 1 192 ? -10.188 12.600 -1.903 1.00 97.25 192 PRO A C 1
ATOM 1497 O O . PRO A 1 192 ? -10.451 11.452 -1.569 1.00 97.25 192 PRO A O 1
ATOM 1500 N N . GLN A 1 193 ? -10.702 13.132 -3.016 1.00 97.50 193 GLN A N 1
ATOM 1501 C CA . GLN A 1 193 ? -11.584 12.395 -3.926 1.00 97.50 193 GLN A CA 1
ATOM 1502 C C . GLN A 1 193 ? -10.838 11.261 -4.638 1.00 97.50 193 GLN A C 1
ATOM 1504 O O . GLN A 1 193 ? -9.658 11.414 -4.962 1.00 97.50 193 GLN A O 1
ATOM 1509 N N . MET A 1 194 ? -11.527 10.147 -4.897 1.00 98.19 194 MET A N 1
ATOM 1510 C CA . MET A 1 194 ? -11.017 9.094 -5.779 1.00 98.19 194 MET A CA 1
ATOM 1511 C C . MET A 1 194 ? -10.939 9.632 -7.214 1.00 98.19 194 MET A C 1
ATOM 1513 O O . MET A 1 194 ? -11.818 10.375 -7.659 1.00 98.19 194 MET A O 1
ATOM 1517 N N . ALA A 1 195 ? -9.857 9.315 -7.907 1.00 97.31 195 ALA A N 1
ATOM 1518 C CA . ALA A 1 195 ? -9.489 9.816 -9.216 1.00 97.31 195 ALA A CA 1
ATOM 1519 C C . ALA A 1 195 ? -9.211 8.698 -10.228 1.00 97.31 195 ALA A C 1
ATOM 1521 O O . ALA A 1 195 ? -9.422 8.937 -11.422 1.00 97.31 195 ALA A O 1
ATOM 1522 N N . LEU A 1 196 ? -8.754 7.513 -9.793 1.00 97.62 196 LEU A N 1
ATOM 1523 C CA . LEU A 1 196 ? -8.173 6.507 -10.695 1.00 97.62 196 LEU A CA 1
ATOM 1524 C C . LEU A 1 196 ? -9.117 6.088 -11.827 1.00 97.62 196 LEU A C 1
ATOM 1526 O O . LEU A 1 196 ? -8.652 5.857 -12.940 1.00 97.62 196 LEU A O 1
ATOM 1530 N N . ASP A 1 197 ? -10.434 6.101 -11.603 1.00 96.44 197 ASP A N 1
ATOM 1531 C CA . ASP A 1 197 ? -11.454 5.817 -12.625 1.00 96.44 197 ASP A CA 1
ATOM 1532 C C . ASP A 1 197 ? -11.386 6.683 -13.882 1.00 96.44 197 ASP A C 1
ATOM 1534 O O . ASP A 1 197 ? -11.857 6.273 -14.941 1.00 96.44 197 ASP A O 1
ATOM 1538 N N . THR A 1 198 ? -10.766 7.856 -13.781 1.00 94.94 198 THR A N 1
ATOM 1539 C CA . THR A 1 198 ? -10.604 8.809 -14.889 1.00 94.94 198 THR A CA 1
ATOM 1540 C C . THR A 1 198 ? -9.147 9.008 -15.306 1.00 94.94 198 THR A C 1
ATOM 1542 O O . THR A 1 198 ? -8.869 9.569 -16.365 1.00 94.94 198 THR A O 1
ATOM 1545 N N . VAL A 1 199 ? -8.199 8.556 -14.485 1.00 96.31 199 VAL A N 1
ATOM 1546 C CA . VAL A 1 199 ? -6.766 8.747 -14.718 1.00 96.31 199 VAL A CA 1
ATOM 1547 C C . VAL A 1 199 ? -6.290 7.850 -15.851 1.00 96.31 199 VAL A C 1
ATOM 1549 O O . VAL A 1 199 ? -6.514 6.655 -15.821 1.00 96.31 199 VAL A O 1
ATOM 1552 N N . GLY A 1 200 ? -5.580 8.379 -16.838 1.00 95.81 200 GLY A N 1
ATOM 1553 C CA . GLY A 1 200 ? -5.069 7.576 -17.951 1.00 95.81 200 GLY A CA 1
ATOM 1554 C C . GLY A 1 200 ? -6.075 7.336 -19.086 1.00 95.81 200 GLY A C 1
ATOM 1555 O O . GLY A 1 200 ? -5.844 6.475 -19.935 1.00 95.81 200 GLY A O 1
ATOM 1556 N N . ILE A 1 201 ? -7.200 8.064 -19.089 1.00 95.62 201 ILE A N 1
ATOM 1557 C CA . ILE A 1 201 ? -8.269 7.973 -20.095 1.00 95.62 201 ILE A CA 1
ATOM 1558 C C . ILE A 1 201 ? -8.434 9.323 -20.811 1.00 95.62 201 ILE A C 1
ATOM 1560 O O . ILE A 1 201 ? -8.549 10.355 -20.148 1.00 95.62 201 ILE A O 1
ATOM 1564 N N . SER A 1 202 ? -8.463 9.314 -22.148 1.00 94.94 202 SER A N 1
ATOM 1565 C CA . SER A 1 202 ? -8.720 10.501 -22.978 1.00 94.94 202 SER A CA 1
ATOM 1566 C C . SER A 1 202 ? -10.205 10.884 -23.004 1.00 94.94 202 SER A C 1
ATOM 1568 O O . SER A 1 202 ? -11.077 10.084 -22.660 1.00 94.94 202 SER A O 1
ATOM 1570 N N . ASP A 1 203 ? -10.526 12.080 -23.505 1.00 92.81 203 ASP A N 1
ATOM 1571 C CA . ASP A 1 203 ? -11.917 12.525 -23.700 1.00 92.81 203 ASP A CA 1
ATOM 1572 C C . ASP A 1 203 ? -12.718 11.604 -24.653 1.00 92.81 203 ASP A C 1
ATOM 1574 O O . ASP A 1 203 ? -13.947 11.539 -24.586 1.00 92.81 203 ASP A O 1
ATOM 1578 N N . GLU A 1 204 ? -12.035 10.872 -25.539 1.00 93.12 204 GLU A N 1
ATOM 1579 C CA . GLU A 1 204 ? -12.613 9.870 -26.444 1.00 93.12 204 GLU A CA 1
ATOM 1580 C C . GLU A 1 204 ? -12.704 8.458 -25.837 1.00 93.12 204 GLU A C 1
ATOM 1582 O O . GLU A 1 204 ? -13.167 7.541 -26.516 1.00 93.12 204 GLU A O 1
ATOM 1587 N N . GLY A 1 205 ? -12.274 8.267 -24.585 1.00 93.56 205 GLY A N 1
ATOM 1588 C CA . GLY A 1 205 ? -12.294 6.976 -23.889 1.00 93.56 205 GLY A CA 1
ATOM 1589 C C . GLY A 1 205 ? -11.101 6.058 -24.191 1.00 93.56 205 GLY A C 1
ATOM 1590 O O . GLY A 1 205 ? -11.142 4.881 -23.837 1.00 93.56 205 GLY A O 1
ATOM 1591 N N . GLY A 1 206 ? -10.055 6.568 -24.852 1.00 95.31 206 GLY A N 1
ATOM 1592 C CA . GLY A 1 206 ? -8.831 5.821 -25.162 1.00 95.31 206 GLY A CA 1
ATOM 1593 C C . GLY A 1 206 ? -7.765 5.923 -24.067 1.00 95.31 206 GLY A C 1
ATOM 1594 O O . GLY A 1 206 ? -7.881 6.732 -23.154 1.00 95.31 206 GLY A O 1
ATOM 1595 N N . LEU A 1 207 ? -6.706 5.115 -24.173 1.00 96.31 207 LEU A N 1
ATOM 1596 C CA . LEU A 1 207 ? -5.542 5.191 -23.282 1.00 96.31 207 LEU A CA 1
ATOM 1597 C C . LEU A 1 207 ? -4.775 6.501 -23.530 1.00 96.31 207 LEU A C 1
ATOM 1599 O O . LEU A 1 207 ? -4.460 6.817 -24.679 1.00 96.31 207 LEU A O 1
ATOM 1603 N N . GLU A 1 208 ? -4.441 7.242 -22.474 1.00 95.06 208 GLU A N 1
ATOM 1604 C CA . GLU A 1 208 ? -3.693 8.500 -22.582 1.00 95.06 208 GLU A CA 1
ATOM 1605 C C . GLU A 1 208 ? -2.733 8.707 -21.411 1.00 95.06 208 GLU A C 1
ATOM 1607 O O . GLU A 1 208 ? -3.071 8.465 -20.258 1.00 95.06 208 GLU A O 1
ATOM 1612 N N . ASP A 1 209 ? -1.551 9.256 -21.689 1.00 93.62 209 ASP A N 1
ATOM 1613 C CA . ASP A 1 209 ? -0.634 9.714 -20.650 1.00 93.62 209 ASP A CA 1
ATOM 1614 C C . ASP A 1 209 ? -1.030 11.088 -20.072 1.00 93.62 209 ASP A C 1
ATOM 1616 O O . ASP A 1 209 ? -0.387 12.110 -20.333 1.00 93.62 209 ASP A O 1
ATOM 1620 N N . ASN A 1 210 ? -2.111 11.131 -19.293 1.00 93.38 210 ASN A N 1
ATOM 1621 C CA . ASN A 1 210 ? -2.570 12.366 -18.651 1.00 93.38 210 ASN A CA 1
ATOM 1622 C C . ASN A 1 210 ? -2.161 12.493 -17.171 1.00 93.38 210 ASN A C 1
ATOM 1624 O O . ASN A 1 210 ? -2.413 13.525 -16.549 1.00 93.38 210 ASN A O 1
ATOM 1628 N N . TYR A 1 211 ? -1.495 11.484 -16.601 1.00 94.25 211 TYR A N 1
ATOM 1629 C CA . TYR A 1 211 ? -1.094 11.466 -15.190 1.00 94.25 211 TYR A CA 1
ATOM 1630 C C . TYR A 1 211 ? 0.325 11.959 -14.931 1.00 94.25 211 TYR A C 1
ATOM 1632 O O . TYR A 1 211 ? 0.625 12.309 -13.792 1.00 94.25 211 TYR A O 1
ATOM 1640 N N . HIS A 1 212 ? 1.191 12.082 -15.940 1.00 93.94 212 HIS A N 1
ATOM 1641 C CA . HIS A 1 212 ? 2.490 12.748 -15.763 1.00 93.94 212 HIS A CA 1
ATOM 1642 C C . HIS A 1 212 ? 2.401 14.287 -15.801 1.00 93.94 212 HIS A C 1
ATOM 1644 O O . HIS A 1 212 ? 3.425 14.971 -15.730 1.00 93.94 212 HIS A O 1
ATOM 1650 N N . VAL A 1 213 ? 1.197 14.863 -15.867 1.00 93.88 213 VAL A N 1
ATOM 1651 C CA . VAL A 1 213 ? 0.957 16.308 -15.742 1.00 93.88 213 VAL A CA 1
ATOM 1652 C C . VAL A 1 213 ? 0.157 16.623 -14.482 1.00 93.88 213 VAL A C 1
ATOM 1654 O O . VAL A 1 213 ? -0.609 15.805 -13.989 1.00 93.88 213 VAL A O 1
ATOM 1657 N N . MET A 1 214 ? 0.332 17.830 -13.940 1.00 95.12 214 MET A N 1
ATOM 1658 C CA . MET A 1 214 ? -0.387 18.255 -12.737 1.00 95.12 214 MET A CA 1
ATOM 1659 C C . MET A 1 214 ? -1.870 18.517 -13.032 1.00 95.12 214 MET A C 1
ATOM 1661 O O . MET A 1 214 ? -2.208 19.535 -13.638 1.00 95.12 214 MET A O 1
ATOM 1665 N N . LEU A 1 215 ? -2.751 17.650 -12.534 1.00 96.00 215 LEU A N 1
ATOM 1666 C CA . LEU A 1 215 ? -4.206 17.772 -12.631 1.00 96.00 215 LEU A CA 1
ATOM 1667 C C . LEU A 1 215 ? -4.830 18.239 -11.297 1.00 96.00 215 LEU A C 1
ATOM 1669 O O . LEU A 1 215 ? -4.134 18.366 -10.281 1.00 96.00 215 LEU A O 1
ATOM 1673 N N . PRO A 1 216 ? -6.143 18.555 -11.256 1.00 95.88 216 PRO A N 1
ATOM 1674 C CA . PRO A 1 216 ? -6.814 18.926 -10.010 1.00 95.88 216 PRO A CA 1
ATOM 1675 C C . PRO A 1 216 ? -6.721 17.853 -8.920 1.00 95.88 216 PRO A C 1
ATOM 1677 O O . PRO A 1 216 ? -6.578 18.205 -7.750 1.00 95.88 216 PRO A O 1
ATOM 1680 N N . TRP A 1 217 ? -6.759 16.571 -9.302 1.00 96.62 217 TRP A N 1
ATOM 1681 C CA . TRP A 1 217 ? -6.641 15.452 -8.369 1.00 96.62 217 TRP A CA 1
ATOM 1682 C C . TRP A 1 217 ? -5.209 15.257 -7.858 1.00 96.62 217 TRP A C 1
ATOM 1684 O O . TRP A 1 217 ? -5.035 14.861 -6.708 1.00 96.62 217 TRP A O 1
ATOM 1694 N N . GLY A 1 218 ? -4.194 15.559 -8.673 1.00 97.06 218 GLY A N 1
ATOM 1695 C CA . GLY A 1 218 ? -2.819 15.146 -8.415 1.00 97.06 218 GLY A CA 1
ATOM 1696 C C . GLY A 1 218 ? -2.045 14.826 -9.691 1.00 97.06 218 GLY A C 1
ATOM 1697 O O . GLY A 1 218 ? -2.369 15.357 -10.757 1.00 97.06 218 GLY A O 1
ATOM 1698 N N . ARG A 1 219 ? -1.002 14.002 -9.555 1.00 96.69 219 ARG A N 1
ATOM 1699 C CA . ARG A 1 219 ? -0.217 13.433 -10.662 1.00 96.69 219 ARG A CA 1
ATOM 1700 C C . ARG A 1 219 ? 0.633 12.250 -10.198 1.00 96.69 219 ARG A C 1
ATOM 1702 O O . ARG A 1 219 ? 0.869 12.085 -9.002 1.00 96.69 219 ARG A O 1
ATOM 1709 N N . ASP A 1 220 ? 1.191 11.521 -11.151 1.00 96.38 220 ASP A N 1
ATOM 1710 C CA . ASP A 1 220 ? 2.389 10.708 -10.954 1.00 96.38 220 ASP A CA 1
ATOM 1711 C C . ASP A 1 220 ? 3.578 11.613 -10.603 1.00 96.38 220 ASP A C 1
ATOM 1713 O O . ASP A 1 220 ? 3.901 12.557 -11.342 1.00 96.38 220 ASP A O 1
ATOM 1717 N N . ILE A 1 221 ? 4.186 11.369 -9.438 1.00 96.44 221 ILE A N 1
ATOM 1718 C CA . ILE A 1 221 ? 5.261 12.201 -8.883 1.00 96.44 221 ILE A CA 1
ATOM 1719 C C . ILE A 1 221 ? 6.616 11.494 -8.820 1.00 96.44 221 ILE A C 1
ATOM 1721 O O . ILE A 1 221 ? 7.569 12.119 -8.346 1.00 96.44 221 ILE A O 1
ATOM 1725 N N . LEU A 1 222 ? 6.741 10.246 -9.280 1.00 95.38 222 LEU A N 1
ATOM 1726 C CA . LEU A 1 222 ? 7.935 9.443 -9.033 1.00 95.38 222 LEU A CA 1
ATOM 1727 C C . LEU A 1 222 ? 8.563 8.917 -10.325 1.00 95.38 222 LEU A C 1
ATOM 1729 O O . LEU A 1 222 ? 7.983 8.172 -11.099 1.00 95.38 222 LEU A O 1
ATOM 1733 N N . ALA A 1 223 ? 9.829 9.267 -10.540 1.00 92.25 223 ALA A N 1
ATOM 1734 C CA . ALA A 1 223 ? 10.606 8.680 -11.620 1.00 92.25 223 ALA A CA 1
ATOM 1735 C C . ALA A 1 223 ? 11.113 7.294 -11.191 1.00 92.25 223 ALA A C 1
ATOM 1737 O O . ALA A 1 223 ? 12.071 7.196 -10.426 1.00 92.25 223 ALA A O 1
ATOM 1738 N N . VAL A 1 224 ? 10.498 6.218 -11.693 1.00 92.38 224 VAL A N 1
ATOM 1739 C CA . VAL A 1 224 ? 10.874 4.837 -11.327 1.00 92.38 224 VAL A CA 1
ATOM 1740 C C . VAL A 1 224 ? 12.006 4.290 -12.205 1.00 92.38 224 VAL A C 1
ATOM 1742 O O . VAL A 1 224 ? 12.958 3.685 -11.704 1.00 92.38 224 VAL A O 1
ATOM 1745 N N . GLY A 1 225 ? 11.940 4.489 -13.524 1.00 90.88 225 GLY A N 1
ATOM 1746 C CA . GLY A 1 225 ? 12.914 3.935 -14.470 1.00 90.88 225 GLY A CA 1
ATOM 1747 C C . GLY A 1 225 ? 13.076 2.413 -14.326 1.00 90.88 225 GLY A C 1
ATOM 1748 O O . GLY A 1 225 ? 12.101 1.673 -14.294 1.00 90.88 225 GLY A O 1
ATOM 1749 N N . ASN A 1 226 ? 14.322 1.938 -14.222 1.00 92.50 226 ASN A N 1
ATOM 1750 C CA . ASN A 1 226 ? 14.647 0.520 -14.006 1.00 92.50 226 ASN A CA 1
ATOM 1751 C C . ASN A 1 226 ? 15.000 0.221 -12.531 1.00 92.50 226 ASN A C 1
ATOM 1753 O O . ASN A 1 226 ? 15.822 -0.655 -12.237 1.00 92.50 226 ASN A O 1
ATOM 1757 N N . SER A 1 227 ? 14.411 0.979 -11.606 1.00 96.00 227 SER A N 1
ATOM 1758 C CA . SER A 1 227 ? 14.440 0.691 -10.170 1.00 96.00 227 SER A CA 1
ATOM 1759 C C . SER A 1 227 ? 13.349 -0.304 -9.771 1.00 96.00 227 SER A C 1
ATOM 1761 O O . SER A 1 227 ? 12.727 -0.937 -10.632 1.00 96.00 227 SER A O 1
ATOM 1763 N N . LEU A 1 228 ? 13.175 -0.498 -8.465 1.00 97.06 228 LEU A N 1
ATOM 1764 C CA . LEU A 1 228 ? 12.016 -1.185 -7.891 1.00 97.06 228 LEU A CA 1
ATOM 1765 C C . LEU A 1 228 ? 10.924 -0.201 -7.431 1.00 97.06 228 LEU A C 1
ATOM 1767 O O . LEU A 1 228 ? 9.867 -0.637 -6.989 1.00 97.06 228 LEU A O 1
ATOM 1771 N N . GLY A 1 229 ? 11.137 1.112 -7.566 1.00 97.31 229 GLY A N 1
ATOM 1772 C CA . GLY A 1 229 ? 10.150 2.106 -7.153 1.00 97.31 229 GLY A CA 1
ATOM 1773 C C . GLY A 1 229 ? 10.009 2.209 -5.634 1.00 97.31 229 GLY A C 1
ATOM 1774 O O . GLY A 1 229 ? 11.011 2.112 -4.926 1.00 97.31 229 GLY A O 1
ATOM 1775 N N . LEU A 1 230 ? 8.787 2.415 -5.142 1.00 98.06 230 LEU A N 1
ATOM 1776 C CA . LEU A 1 230 ? 8.460 2.447 -3.712 1.00 98.06 230 LEU A CA 1
ATOM 1777 C C . LEU A 1 230 ? 7.850 1.111 -3.272 1.00 98.06 230 LEU A C 1
ATOM 1779 O O . LEU A 1 230 ? 6.662 0.869 -3.476 1.00 98.06 230 LEU A O 1
ATOM 1783 N N . GLY A 1 231 ? 8.666 0.248 -2.665 1.00 97.50 231 GLY A N 1
ATOM 1784 C CA . GLY A 1 231 ? 8.219 -1.032 -2.114 1.00 97.50 231 GLY A CA 1
ATOM 1785 C C . GLY A 1 231 ? 8.157 -2.179 -3.125 1.00 97.50 231 GLY A C 1
ATOM 1786 O O . GLY A 1 231 ? 7.493 -3.171 -2.856 1.00 97.50 231 GLY A O 1
ATOM 1787 N N . GLY A 1 232 ? 8.805 -2.073 -4.291 1.00 97.25 232 GLY A N 1
ATOM 1788 C CA . GLY A 1 232 ? 8.878 -3.180 -5.253 1.00 97.25 232 GLY A CA 1
ATOM 1789 C C . GLY A 1 232 ? 9.829 -4.299 -4.814 1.00 97.25 232 GLY A C 1
ATOM 1790 O O . GLY A 1 232 ? 10.761 -4.072 -4.037 1.00 97.25 232 GLY A O 1
ATOM 1791 N N . LEU A 1 233 ? 9.606 -5.501 -5.354 1.00 97.00 233 LEU A N 1
ATOM 1792 C CA . LEU A 1 233 ? 10.222 -6.746 -4.891 1.00 97.00 233 LEU A CA 1
ATOM 1793 C C . LEU A 1 233 ? 11.293 -7.286 -5.847 1.00 97.00 233 LEU A C 1
ATOM 1795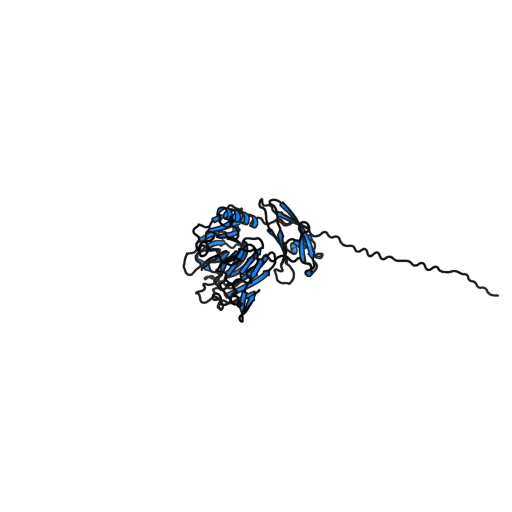 O O . LEU A 1 233 ? 11.197 -7.204 -7.073 1.00 97.00 233 LEU A O 1
ATOM 1799 N N . ALA A 1 234 ? 12.324 -7.890 -5.269 1.00 95.69 234 ALA A N 1
ATOM 1800 C CA . ALA A 1 234 ? 13.343 -8.671 -5.961 1.00 95.69 234 ALA A CA 1
ATOM 1801 C C . ALA A 1 234 ? 13.923 -9.719 -5.000 1.00 95.69 234 ALA A C 1
ATOM 1803 O O . ALA A 1 234 ? 13.593 -9.748 -3.821 1.00 95.69 234 ALA A O 1
ATOM 1804 N N . ILE A 1 235 ? 14.835 -10.562 -5.476 1.00 93.38 235 ILE A N 1
ATOM 1805 C CA . ILE A 1 235 ? 15.622 -11.460 -4.614 1.00 93.38 235 ILE A CA 1
ATOM 1806 C C . ILE A 1 235 ? 17.107 -11.251 -4.851 1.00 93.38 235 ILE A C 1
ATOM 1808 O O . ILE A 1 235 ? 17.543 -10.866 -5.938 1.00 93.38 235 ILE A O 1
ATOM 1812 N N . LEU A 1 236 ? 17.916 -11.556 -3.847 1.00 91.25 236 LEU A N 1
ATOM 1813 C CA . LEU A 1 236 ? 19.361 -11.598 -3.979 1.00 91.25 236 LEU A CA 1
ATOM 1814 C C . LEU A 1 236 ? 19.821 -13.018 -4.317 1.00 91.25 236 LEU A C 1
ATOM 1816 O O . LEU A 1 236 ? 19.671 -13.945 -3.524 1.00 91.25 236 LEU A O 1
ATOM 1820 N N . ARG A 1 237 ? 20.458 -13.191 -5.478 1.00 85.88 237 ARG A N 1
ATOM 1821 C CA . ARG A 1 237 ? 21.064 -14.465 -5.896 1.00 85.88 237 ARG A CA 1
ATOM 1822 C C . ARG A 1 237 ? 22.488 -14.262 -6.351 1.00 85.88 237 ARG A C 1
ATOM 1824 O O . ARG A 1 237 ? 22.764 -13.399 -7.179 1.00 85.88 237 ARG A O 1
ATOM 1831 N N . ASN A 1 238 ? 23.412 -15.071 -5.830 1.00 84.75 238 ASN A N 1
ATOM 1832 C CA . ASN A 1 238 ? 24.838 -14.970 -6.160 1.00 84.75 238 ASN A CA 1
ATOM 1833 C C . ASN A 1 238 ? 25.361 -13.523 -6.032 1.00 84.75 238 ASN A C 1
ATOM 1835 O O . ASN A 1 238 ? 26.083 -13.026 -6.898 1.00 84.75 238 ASN A O 1
ATOM 1839 N N . ASN A 1 239 ? 24.935 -12.835 -4.965 1.00 86.88 239 ASN A N 1
ATOM 1840 C CA . ASN A 1 239 ? 25.222 -11.428 -4.680 1.00 86.88 239 ASN A CA 1
ATOM 1841 C C . ASN A 1 239 ? 24.679 -10.406 -5.712 1.00 86.88 239 ASN A C 1
ATOM 1843 O O . ASN A 1 239 ? 25.043 -9.229 -5.681 1.00 86.88 239 ASN A O 1
ATOM 1847 N N . LYS A 1 240 ? 23.771 -10.801 -6.611 1.00 89.31 240 LYS A N 1
ATOM 1848 C CA . LYS A 1 240 ? 23.132 -9.924 -7.606 1.00 89.31 240 LYS A CA 1
ATOM 1849 C C . LYS A 1 240 ? 21.616 -9.863 -7.395 1.00 89.31 240 LYS A C 1
ATOM 1851 O O . LYS A 1 240 ? 21.026 -10.902 -7.112 1.00 89.31 240 LYS A O 1
ATOM 1856 N N . PRO A 1 241 ? 20.980 -8.682 -7.511 1.00 92.69 241 PRO A N 1
ATOM 1857 C CA . PRO A 1 241 ? 19.526 -8.618 -7.508 1.00 92.69 241 PRO A CA 1
ATOM 1858 C C . PRO A 1 241 ? 18.992 -9.319 -8.760 1.00 92.69 241 PRO A C 1
ATOM 1860 O O . PRO A 1 241 ? 19.479 -9.063 -9.864 1.00 92.69 241 PRO A O 1
ATOM 1863 N N . VAL A 1 242 ? 17.991 -10.169 -8.587 1.00 92.44 242 VAL A N 1
ATOM 1864 C CA . VAL A 1 242 ? 17.176 -10.732 -9.661 1.00 92.44 242 VAL A CA 1
ATOM 1865 C C . VAL A 1 242 ? 15.821 -10.048 -9.580 1.00 92.44 242 VAL A C 1
ATOM 1867 O O . VAL A 1 242 ? 15.168 -10.105 -8.540 1.00 92.44 242 VAL A O 1
ATOM 1870 N N . ARG A 1 243 ? 15.436 -9.363 -10.659 1.00 93.56 243 ARG A N 1
ATOM 1871 C CA . ARG A 1 243 ? 14.139 -8.691 -10.777 1.00 93.56 243 ARG A CA 1
ATOM 1872 C C . ARG A 1 243 ? 13.026 -9.740 -10.807 1.00 93.56 243 ARG A C 1
ATOM 1874 O O . ARG A 1 243 ? 13.148 -10.742 -11.517 1.00 93.56 243 ARG A O 1
ATOM 1881 N N . LEU A 1 244 ? 11.962 -9.489 -10.054 1.00 94.88 244 LEU A N 1
ATOM 1882 C CA . LEU A 1 244 ? 10.679 -10.149 -10.255 1.00 94.88 244 LEU A CA 1
ATOM 1883 C C . LEU A 1 244 ? 10.082 -9.564 -11.537 1.00 94.88 244 LEU A C 1
ATOM 1885 O O . LEU A 1 244 ? 9.738 -8.393 -11.557 1.00 94.88 244 LEU A O 1
ATOM 1889 N N . GLY A 1 245 ? 10.068 -10.311 -12.635 1.00 92.75 245 GLY A N 1
ATOM 1890 C CA . GLY A 1 245 ? 9.673 -9.796 -13.944 1.00 92.75 245 GLY A CA 1
ATOM 1891 C C . GLY A 1 245 ? 10.863 -9.417 -14.828 1.00 92.75 245 GLY A C 1
ATOM 1892 O O . GLY A 1 245 ? 12.009 -9.821 -14.611 1.00 92.75 245 GLY A O 1
ATOM 1893 N N . ILE A 1 246 ? 10.579 -8.632 -15.855 1.00 90.56 246 ILE A N 1
ATOM 1894 C CA . ILE A 1 246 ? 11.405 -8.459 -17.047 1.00 90.56 246 ILE A CA 1
ATOM 1895 C C . ILE A 1 246 ? 11.739 -6.981 -17.280 1.00 90.56 246 ILE A C 1
ATOM 1897 O O . ILE A 1 246 ? 11.110 -6.090 -16.706 1.00 90.56 246 ILE A O 1
ATOM 1901 N N . ARG A 1 247 ? 12.735 -6.682 -18.115 1.00 85.31 247 ARG A N 1
ATOM 1902 C CA . ARG A 1 247 ? 12.884 -5.324 -18.641 1.00 85.31 247 ARG A CA 1
ATOM 1903 C C . ARG A 1 247 ? 12.011 -5.154 -19.877 1.00 85.31 247 ARG A C 1
ATOM 1905 O O . ARG A 1 247 ? 11.753 -6.105 -20.601 1.00 85.31 247 ARG A O 1
ATOM 1912 N N . ILE A 1 248 ? 11.598 -3.917 -20.136 1.00 82.38 248 ILE A N 1
ATOM 1913 C CA . ILE A 1 248 ? 10.749 -3.590 -21.289 1.00 82.38 248 ILE A CA 1
ATOM 1914 C C . ILE A 1 248 ? 11.435 -3.885 -22.641 1.00 82.38 248 ILE A C 1
ATOM 1916 O O . ILE A 1 248 ? 10.762 -4.010 -23.654 1.00 82.38 248 ILE A O 1
ATOM 1920 N N . ASP A 1 249 ? 12.773 -3.971 -22.670 1.00 82.88 249 ASP A N 1
ATOM 1921 C CA . ASP A 1 249 ? 13.584 -4.264 -23.860 1.00 82.88 249 ASP A CA 1
ATOM 1922 C C . ASP A 1 249 ? 13.922 -5.754 -24.048 1.00 82.88 249 ASP A C 1
ATOM 1924 O O . ASP A 1 249 ? 14.602 -6.101 -25.014 1.00 82.88 249 ASP A O 1
ATOM 1928 N N . ASP A 1 250 ? 13.465 -6.628 -23.151 1.00 86.19 250 ASP A N 1
ATOM 1929 C CA . ASP A 1 250 ? 13.626 -8.078 -23.268 1.00 86.19 250 ASP A CA 1
ATOM 1930 C C . ASP A 1 250 ? 12.407 -8.711 -23.986 1.00 86.19 250 ASP A C 1
ATOM 1932 O O . ASP A 1 250 ? 11.310 -8.160 -23.991 1.00 86.19 250 ASP A O 1
ATOM 1936 N N . GLU A 1 251 ? 12.586 -9.890 -24.593 1.00 85.81 251 GLU A N 1
ATOM 1937 C CA . GLU A 1 251 ? 11.566 -10.510 -25.468 1.00 85.81 251 GLU A CA 1
ATOM 1938 C C . GLU A 1 251 ? 10.558 -11.420 -24.744 1.00 85.81 251 GLU A C 1
ATOM 1940 O O . GLU A 1 251 ? 9.533 -11.768 -25.324 1.00 85.81 251 GLU A O 1
ATOM 1945 N N . ARG A 1 252 ? 10.868 -11.880 -23.525 1.00 88.81 252 ARG A N 1
ATOM 1946 C CA . ARG A 1 252 ? 10.048 -12.865 -22.802 1.00 88.81 252 ARG A CA 1
ATOM 1947 C C . ARG A 1 252 ? 10.242 -12.783 -21.298 1.00 88.81 252 ARG A C 1
ATOM 1949 O O . ARG A 1 252 ? 11.382 -12.791 -20.824 1.00 88.81 252 ARG A O 1
ATOM 1956 N N . SER A 1 253 ? 9.141 -12.787 -20.550 1.00 94.31 253 SER A N 1
ATOM 1957 C CA . SER A 1 253 ? 9.190 -12.721 -19.089 1.00 94.31 253 SER A CA 1
ATOM 1958 C C . SER A 1 253 ? 9.960 -13.888 -18.461 1.00 94.31 253 SER A C 1
ATOM 1960 O O . SER A 1 253 ? 9.984 -15.016 -18.966 1.00 94.31 253 SER A O 1
ATOM 1962 N N . ASN A 1 254 ? 10.590 -13.611 -17.318 1.00 94.62 254 ASN A N 1
ATOM 1963 C CA . ASN A 1 254 ? 11.203 -14.623 -16.461 1.00 94.62 254 ASN A CA 1
ATOM 1964 C C . ASN A 1 254 ? 10.196 -15.261 -15.484 1.00 94.62 254 ASN A C 1
ATOM 1966 O O . ASN A 1 254 ? 10.624 -16.004 -14.607 1.00 94.62 254 ASN A O 1
ATOM 1970 N N . ILE A 1 255 ? 8.902 -14.977 -15.620 1.00 96.94 255 ILE A N 1
ATOM 1971 C CA . ILE A 1 255 ? 7.803 -15.532 -14.822 1.00 96.94 255 ILE A CA 1
ATOM 1972 C C . ILE A 1 255 ? 6.896 -16.307 -15.772 1.00 96.94 255 ILE A C 1
ATOM 1974 O O . ILE A 1 255 ? 6.569 -15.794 -16.841 1.00 96.94 255 ILE A O 1
ATOM 1978 N N . ASP A 1 256 ? 6.508 -17.528 -15.406 1.00 97.38 256 ASP A N 1
ATOM 1979 C CA . ASP A 1 256 ? 5.666 -18.362 -16.265 1.00 97.38 256 ASP A CA 1
ATOM 1980 C C . ASP A 1 256 ? 4.229 -17.834 -16.319 1.00 97.38 256 ASP A C 1
ATOM 1982 O O . ASP A 1 256 ? 3.630 -17.805 -17.396 1.00 97.38 256 ASP A O 1
ATOM 1986 N N . THR A 1 257 ? 3.677 -17.416 -15.176 1.00 98.31 257 THR A N 1
ATOM 1987 C CA . THR A 1 257 ? 2.333 -16.827 -15.078 1.00 98.31 257 THR A CA 1
ATOM 1988 C C . THR A 1 257 ? 2.302 -15.700 -14.050 1.00 98.31 257 THR A C 1
ATOM 1990 O O . THR A 1 257 ? 2.815 -15.839 -12.944 1.00 98.31 257 THR A O 1
ATOM 1993 N N . THR A 1 258 ? 1.730 -14.562 -14.437 1.00 98.44 258 THR A N 1
ATOM 1994 C CA . THR A 1 258 ? 1.448 -13.417 -13.562 1.00 98.44 258 THR A CA 1
ATOM 1995 C C . THR A 1 258 ? -0.060 -13.247 -13.459 1.00 98.44 258 THR A C 1
ATOM 1997 O O . THR A 1 258 ? -0.717 -13.120 -14.492 1.00 98.44 258 THR A O 1
ATOM 2000 N N . THR A 1 259 ? -0.594 -13.221 -12.242 1.00 98.75 259 THR A N 1
ATOM 2001 C CA . THR A 1 259 ? -2.027 -13.070 -11.971 1.00 98.75 259 THR A CA 1
ATOM 2002 C C . THR A 1 259 ? -2.269 -11.873 -11.062 1.00 98.75 259 THR A C 1
ATOM 2004 O O . THR A 1 259 ? -1.563 -11.686 -10.075 1.00 98.75 259 THR A O 1
ATOM 2007 N N . TYR A 1 260 ? -3.267 -11.072 -11.417 1.00 98.75 260 TYR A N 1
ATOM 2008 C CA . TYR A 1 260 ? -3.895 -10.076 -10.560 1.00 98.75 260 TYR A CA 1
ATOM 2009 C C . TYR A 1 260 ? -5.290 -10.562 -10.168 1.00 98.75 260 TYR A C 1
ATOM 2011 O O . TYR A 1 260 ? -6.004 -11.096 -11.021 1.00 98.75 260 TYR A O 1
ATOM 2019 N N . GLU A 1 261 ? -5.670 -10.315 -8.921 1.00 98.56 261 GLU A N 1
ATOM 2020 C CA . GLU A 1 261 ? -6.996 -10.583 -8.370 1.00 98.56 261 GLU A CA 1
ATOM 2021 C C . GLU A 1 261 ? -7.375 -9.469 -7.385 1.00 98.56 261 GLU A C 1
ATOM 2023 O O . GLU A 1 261 ? -6.619 -9.171 -6.464 1.00 98.56 261 GLU A O 1
ATOM 2028 N N . LEU A 1 262 ? -8.525 -8.828 -7.580 1.00 98.31 262 LEU A N 1
ATOM 2029 C CA . LEU A 1 262 ? -9.144 -7.957 -6.589 1.00 98.31 262 LEU A CA 1
ATOM 2030 C C . LEU A 1 262 ? -9.749 -8.850 -5.503 1.00 98.31 262 LEU A C 1
ATOM 2032 O O . LEU A 1 262 ? -10.561 -9.711 -5.823 1.00 98.31 262 LEU A O 1
ATOM 2036 N N . LEU A 1 263 ? -9.349 -8.646 -4.247 1.00 97.12 263 LEU A N 1
ATOM 2037 C CA . LEU A 1 263 ? -9.882 -9.419 -3.123 1.00 97.12 263 LEU A CA 1
ATOM 2038 C C . LEU A 1 263 ? -11.168 -8.768 -2.614 1.00 97.12 263 LEU A C 1
ATOM 2040 O O . LEU A 1 263 ? -12.214 -9.396 -2.556 1.00 97.12 263 LEU A O 1
ATOM 2044 N N . TYR A 1 264 ? -11.092 -7.475 -2.303 1.00 96.56 264 TYR A N 1
ATOM 2045 C CA . TYR A 1 264 ? -12.229 -6.674 -1.861 1.00 96.56 264 TYR A CA 1
ATOM 2046 C C . TYR A 1 264 ? -11.943 -5.186 -2.076 1.00 96.56 264 TYR A C 1
ATOM 2048 O O . TYR A 1 264 ? -10.797 -4.726 -2.035 1.00 96.56 264 TYR A O 1
ATOM 2056 N N . GLU A 1 265 ? -13.002 -4.412 -2.281 1.00 97.44 265 GLU A N 1
ATOM 2057 C CA . GLU A 1 265 ? -12.958 -2.958 -2.412 1.00 97.44 265 GLU A CA 1
ATOM 2058 C C . GLU A 1 265 ? -14.099 -2.349 -1.604 1.00 97.44 265 GLU A C 1
ATOM 2060 O O . GLU A 1 265 ? -15.246 -2.787 -1.696 1.00 97.44 265 GLU A O 1
ATOM 2065 N N . GLY A 1 266 ? -13.797 -1.319 -0.816 1.00 97.62 266 GLY A N 1
ATOM 2066 C CA . GLY A 1 266 ? -14.805 -0.710 0.033 1.00 97.62 266 GLY A CA 1
ATOM 2067 C C . GLY A 1 266 ? -14.462 0.685 0.547 1.00 97.62 266 GLY A C 1
ATOM 2068 O O . GLY A 1 266 ? -13.451 1.301 0.185 1.00 97.62 266 GLY A O 1
ATOM 2069 N N . PRO A 1 267 ? -15.350 1.256 1.375 1.00 98.25 267 PRO A N 1
ATOM 2070 C CA . PRO A 1 267 ? -15.233 2.638 1.800 1.00 98.25 267 PRO A CA 1
ATOM 2071 C C . PRO A 1 267 ? -14.057 2.921 2.735 1.00 98.25 267 PRO A C 1
ATOM 2073 O O . PRO A 1 267 ? -13.603 4.067 2.763 1.00 98.25 267 PRO A O 1
ATOM 2076 N N . VAL A 1 268 ? -13.558 1.927 3.477 1.00 98.56 268 VAL A N 1
ATOM 2077 C CA . VAL A 1 268 ? -12.474 2.105 4.458 1.00 98.56 268 VAL A CA 1
ATOM 2078 C C . VAL A 1 268 ? -11.187 1.374 4.102 1.00 98.56 268 VAL A C 1
ATOM 2080 O O . VAL A 1 268 ? -10.121 1.859 4.480 1.00 98.56 268 VAL A O 1
ATOM 2083 N N . ARG A 1 269 ? -11.255 0.267 3.358 1.00 98.56 269 ARG A N 1
ATOM 2084 C CA . ARG A 1 269 ? -10.085 -0.436 2.832 1.00 98.56 269 ARG A CA 1
ATOM 2085 C C . ARG A 1 269 ? -10.362 -1.106 1.496 1.00 98.56 269 ARG A C 1
ATOM 2087 O O . ARG A 1 269 ? -11.496 -1.453 1.180 1.00 98.56 269 ARG A O 1
ATOM 2094 N N . SER A 1 270 ? -9.291 -1.325 0.747 1.00 98.75 270 SER A N 1
ATOM 2095 C CA . SER A 1 270 ? -9.295 -2.159 -0.452 1.00 98.75 270 SER A CA 1
ATOM 2096 C C . SER A 1 270 ? -8.046 -3.024 -0.485 1.00 98.75 270 SER A C 1
ATOM 2098 O O . SER A 1 270 ? -6.992 -2.600 0.004 1.00 98.75 270 SER A O 1
ATOM 2100 N N . SER A 1 271 ? -8.157 -4.214 -1.070 1.00 98.69 271 SER A N 1
ATOM 2101 C CA . SER A 1 271 ? -7.045 -5.146 -1.211 1.00 98.69 271 SER A CA 1
ATOM 2102 C C . SER A 1 271 ? -7.073 -5.899 -2.532 1.00 98.69 271 SER A C 1
ATOM 2104 O O . SER A 1 271 ? -8.128 -6.185 -3.099 1.00 98.69 271 SER A O 1
ATOM 2106 N N . PHE A 1 272 ? -5.886 -6.224 -3.029 1.00 98.75 272 PHE A N 1
ATOM 2107 C CA . PHE A 1 272 ? -5.702 -7.054 -4.210 1.00 98.75 272 PHE A CA 1
ATOM 2108 C C . PHE A 1 272 ? -4.461 -7.933 -4.061 1.00 98.75 272 PHE A C 1
ATOM 2110 O O . PHE A 1 272 ? -3.501 -7.578 -3.373 1.00 98.75 272 PHE A O 1
ATOM 2117 N N . ARG A 1 273 ? -4.461 -9.057 -4.768 1.00 98.75 273 ARG A N 1
ATOM 2118 C CA . ARG A 1 273 ? -3.396 -10.051 -4.793 1.00 98.75 273 ARG A CA 1
ATOM 2119 C C . ARG A 1 273 ? -2.652 -10.024 -6.119 1.00 98.75 273 ARG A C 1
ATOM 2121 O O . ARG A 1 273 ? -3.240 -9.932 -7.199 1.00 98.75 273 ARG A O 1
ATOM 2128 N N . LEU A 1 274 ? -1.330 -10.134 -6.032 1.00 98.69 274 LEU A N 1
ATOM 2129 C CA . LEU A 1 274 ? -0.440 -10.386 -7.160 1.00 98.69 274 LEU A CA 1
ATOM 2130 C C . LEU A 1 274 ? 0.251 -11.733 -6.966 1.00 98.69 274 LEU A C 1
ATOM 2132 O O . LEU A 1 274 ? 1.006 -11.904 -6.009 1.00 98.69 274 LEU A O 1
ATOM 2136 N N . SER A 1 275 ? 0.054 -12.653 -7.903 1.00 98.56 275 SER A N 1
ATOM 2137 C CA . SER A 1 275 ? 0.689 -13.973 -7.895 1.00 98.56 275 SER A CA 1
ATOM 2138 C C . SER A 1 275 ? 1.639 -14.119 -9.077 1.00 98.56 275 SER A C 1
ATOM 2140 O O . SER A 1 275 ? 1.292 -13.821 -10.220 1.00 98.56 275 SER A O 1
ATOM 2142 N N . TYR A 1 276 ? 2.846 -14.596 -8.802 1.00 97.88 276 TYR A N 1
ATOM 2143 C CA . TYR A 1 276 ? 3.907 -14.808 -9.775 1.00 97.88 276 TYR A CA 1
ATOM 2144 C C . TYR A 1 276 ? 4.389 -16.248 -9.685 1.00 97.88 276 TYR A C 1
ATOM 2146 O O . TYR A 1 276 ? 5.124 -16.604 -8.767 1.00 97.88 276 TYR A O 1
ATOM 2154 N N . GLU A 1 277 ? 3.995 -17.065 -10.652 1.00 97.69 277 GLU A N 1
ATOM 2155 C CA . GLU A 1 277 ? 4.303 -18.491 -10.688 1.00 97.69 277 GLU A CA 1
ATOM 2156 C C . GLU A 1 277 ? 5.471 -18.782 -11.632 1.00 97.69 277 GLU A C 1
ATOM 2158 O O . GLU A 1 277 ? 5.600 -18.221 -12.728 1.00 97.69 277 GLU A O 1
ATOM 2163 N N . GLY A 1 278 ? 6.337 -19.700 -11.217 1.00 95.75 278 GLY A N 1
ATOM 2164 C CA . GLY A 1 278 ? 7.455 -20.189 -12.002 1.00 95.75 278 GLY A CA 1
ATOM 2165 C C . GLY A 1 278 ? 8.549 -19.150 -12.241 1.00 95.75 278 GLY A C 1
ATOM 2166 O O . GLY A 1 278 ? 9.256 -19.245 -13.249 1.00 95.75 278 GLY A O 1
ATOM 2167 N N . TRP A 1 279 ? 8.725 -18.183 -11.336 1.00 94.94 279 TRP A N 1
ATOM 2168 C CA . TRP A 1 279 ? 9.747 -17.144 -11.448 1.00 94.94 279 TRP A CA 1
ATOM 2169 C C . TRP A 1 279 ? 11.152 -17.746 -11.523 1.00 94.94 279 TRP A C 1
ATOM 2171 O O . TRP A 1 279 ? 11.679 -18.321 -10.569 1.00 94.94 279 TRP A O 1
ATOM 2181 N N . ASN A 1 280 ? 11.791 -17.599 -12.680 1.00 92.62 280 ASN A N 1
ATOM 2182 C CA . ASN A 1 280 ? 13.140 -18.063 -12.942 1.00 92.62 280 ASN A CA 1
ATOM 2183 C C . ASN A 1 280 ? 14.171 -17.162 -12.253 1.00 92.62 280 ASN A C 1
ATOM 2185 O O . ASN A 1 280 ? 14.504 -16.069 -12.717 1.00 92.62 280 ASN A O 1
ATOM 2189 N N . THR A 1 281 ? 14.763 -17.684 -11.182 1.00 88.81 281 THR A N 1
ATOM 2190 C CA . THR A 1 281 ? 15.748 -16.974 -10.358 1.00 88.81 281 THR A CA 1
ATOM 2191 C C . THR A 1 281 ? 17.186 -17.114 -10.876 1.00 88.81 281 THR A C 1
ATOM 2193 O O . THR A 1 281 ? 18.141 -16.764 -10.180 1.00 88.81 281 THR A O 1
ATOM 2196 N N . GLY A 1 282 ? 17.371 -17.713 -12.057 1.00 85.00 282 GLY A N 1
ATOM 2197 C CA . GLY A 1 282 ? 18.662 -18.059 -12.662 1.00 85.00 282 GLY A CA 1
ATOM 2198 C C . GLY A 1 282 ? 19.313 -19.337 -12.112 1.00 85.00 282 GLY A C 1
ATOM 2199 O O . GLY A 1 282 ? 20.179 -19.914 -12.768 1.00 85.00 282 GLY A O 1
ATOM 2200 N N . THR A 1 283 ? 18.898 -19.805 -10.933 1.00 81.56 283 THR A N 1
ATOM 2201 C CA . THR A 1 283 ? 19.388 -21.040 -10.286 1.00 81.56 283 THR A CA 1
ATOM 2202 C C . THR A 1 283 ? 18.266 -22.006 -9.903 1.00 81.56 283 THR A C 1
ATOM 2204 O O . THR A 1 283 ? 18.533 -23.044 -9.307 1.00 81.56 283 THR A O 1
ATOM 2207 N N . GLY A 1 284 ? 17.017 -21.669 -10.220 1.00 87.56 284 GLY A N 1
ATOM 2208 C CA . GLY A 1 284 ? 15.829 -22.437 -9.870 1.00 87.56 284 GLY A CA 1
ATOM 2209 C C . GLY A 1 284 ? 14.561 -21.649 -10.178 1.00 87.56 284 GLY A C 1
ATOM 2210 O O . GLY A 1 284 ? 14.609 -20.641 -10.889 1.00 87.56 284 GLY A O 1
ATOM 2211 N N . LYS A 1 285 ? 13.446 -22.127 -9.628 1.00 90.62 285 LYS A N 1
ATOM 2212 C CA . LYS A 1 285 ? 12.155 -21.441 -9.660 1.00 90.62 285 LYS A CA 1
ATOM 2213 C C . LYS A 1 285 ? 11.688 -21.088 -8.252 1.00 90.62 285 LYS A C 1
ATOM 2215 O O . LYS A 1 285 ? 12.019 -21.811 -7.300 1.00 90.62 285 LYS A O 1
ATOM 2220 N N . ALA A 1 286 ? 10.944 -19.997 -8.174 1.00 92.19 286 ALA A N 1
ATOM 2221 C CA . ALA A 1 286 ? 10.208 -19.554 -7.006 1.00 92.19 286 ALA A CA 1
ATOM 2222 C C . ALA A 1 286 ? 8.803 -19.101 -7.425 1.00 92.19 286 ALA A C 1
ATOM 2224 O O . ALA A 1 286 ? 8.623 -18.669 -8.562 1.00 92.19 286 ALA A O 1
ATOM 2225 N N . ASP A 1 287 ? 7.862 -19.173 -6.497 1.00 95.00 287 ASP A N 1
ATOM 2226 C CA . ASP A 1 287 ? 6.514 -18.642 -6.627 1.00 95.00 287 ASP A CA 1
ATOM 2227 C C . ASP A 1 287 ? 6.345 -17.557 -5.560 1.00 95.00 287 ASP A C 1
ATOM 2229 O O . ASP A 1 287 ? 6.787 -17.730 -4.422 1.00 95.00 287 ASP A O 1
ATOM 2233 N N . LEU A 1 288 ? 5.780 -16.409 -5.929 1.00 96.12 288 LEU A N 1
ATOM 2234 C CA . LEU A 1 288 ? 5.588 -15.281 -5.018 1.00 96.12 288 LEU A CA 1
ATOM 2235 C C . LEU A 1 288 ? 4.136 -14.826 -5.051 1.00 96.12 288 LEU A C 1
ATOM 2237 O O . LEU A 1 288 ? 3.608 -14.546 -6.123 1.00 96.12 288 LEU A O 1
ATOM 2241 N N . VAL A 1 289 ? 3.530 -14.692 -3.877 1.00 97.75 289 VAL A N 1
ATOM 2242 C CA . VAL A 1 289 ? 2.225 -14.053 -3.681 1.00 97.75 289 VAL A CA 1
ATOM 2243 C C . VAL A 1 289 ? 2.436 -12.776 -2.877 1.00 97.75 289 VAL A C 1
ATOM 2245 O O . VAL A 1 289 ? 3.227 -12.768 -1.935 1.00 97.75 289 VAL A O 1
ATOM 2248 N N . ASN A 1 290 ? 1.787 -11.686 -3.276 1.00 98.31 290 ASN A N 1
ATOM 2249 C CA . ASN A 1 290 ? 1.796 -10.424 -2.546 1.00 98.31 290 ASN A CA 1
ATOM 2250 C C . ASN A 1 290 ? 0.384 -9.846 -2.474 1.00 98.31 290 ASN A C 1
ATOM 2252 O O . ASN A 1 290 ? -0.157 -9.444 -3.509 1.00 98.31 290 ASN A O 1
ATOM 2256 N N . ASP A 1 291 ? -0.146 -9.764 -1.261 1.00 98.62 291 ASP A N 1
ATOM 2257 C CA . ASP A 1 291 ? -1.401 -9.079 -0.971 1.00 98.62 291 ASP A CA 1
ATOM 2258 C C . ASP A 1 291 ? -1.108 -7.634 -0.596 1.00 98.62 291 ASP A C 1
ATOM 2260 O O . ASP A 1 291 ? -0.278 -7.353 0.271 1.00 98.62 291 ASP A O 1
ATOM 2264 N N . VAL A 1 292 ? -1.770 -6.709 -1.283 1.00 98.81 292 VAL A N 1
ATOM 2265 C CA . VAL A 1 292 ? -1.557 -5.272 -1.139 1.00 98.81 292 VAL A CA 1
ATOM 2266 C C . VAL A 1 292 ? -2.828 -4.642 -0.606 1.00 98.81 292 VAL A C 1
ATOM 2268 O O . VAL A 1 292 ? -3.830 -4.595 -1.313 1.00 98.81 292 VAL A O 1
ATOM 2271 N N . THR A 1 293 ? -2.762 -4.100 0.608 1.00 98.81 293 THR A N 1
ATOM 2272 C CA . THR A 1 293 ? -3.916 -3.494 1.282 1.00 98.81 293 THR A CA 1
ATOM 2273 C C . THR A 1 293 ? -3.683 -2.009 1.517 1.00 98.81 293 THR A C 1
ATOM 2275 O O . THR A 1 293 ? -2.645 -1.601 2.041 1.00 98.81 293 THR A O 1
ATOM 2278 N N . ILE A 1 294 ? -4.668 -1.186 1.164 1.00 98.88 294 ILE A N 1
ATOM 2279 C CA . ILE A 1 294 ? -4.680 0.247 1.462 1.00 98.88 294 ILE A CA 1
ATOM 2280 C C . ILE A 1 294 ? -5.884 0.601 2.326 1.00 98.88 294 ILE A C 1
ATOM 2282 O O . ILE A 1 294 ? -6.997 0.139 2.087 1.00 98.88 294 ILE A O 1
ATOM 2286 N N . TRP A 1 295 ? -5.649 1.458 3.315 1.00 98.81 295 TRP A N 1
ATOM 2287 C CA . TRP A 1 295 ? -6.665 1.951 4.237 1.00 98.81 295 TRP A CA 1
ATOM 2288 C C . TRP A 1 295 ? -6.918 3.435 4.024 1.00 98.81 295 TRP A C 1
ATOM 2290 O O . TRP A 1 295 ? -5.985 4.200 3.779 1.00 98.81 295 TRP A O 1
ATOM 2300 N N . ALA A 1 296 ? -8.166 3.864 4.161 1.00 98.75 296 ALA A N 1
ATOM 2301 C CA . ALA A 1 296 ? -8.530 5.272 4.194 1.00 98.75 296 ALA A CA 1
ATOM 2302 C C . ALA A 1 296 ? -7.807 6.008 5.337 1.00 98.75 296 ALA A C 1
ATOM 2304 O O . ALA A 1 296 ? -7.510 5.439 6.385 1.00 98.75 296 ALA A O 1
ATOM 2305 N N . GLY A 1 297 ? -7.486 7.282 5.118 1.00 97.94 297 GLY A N 1
ATOM 2306 C CA . GLY A 1 297 ? -6.804 8.132 6.098 1.00 97.94 297 GLY A CA 1
ATOM 2307 C C . GLY A 1 297 ? -5.293 7.904 6.242 1.00 97.94 297 GLY A C 1
ATOM 2308 O O . GLY A 1 297 ? -4.613 8.768 6.797 1.00 97.94 297 GLY A O 1
ATOM 2309 N N . GLN A 1 298 ? -4.741 6.814 5.698 1.00 98.12 298 GLN A N 1
ATOM 2310 C CA . GLN A 1 298 ? -3.336 6.436 5.886 1.00 98.12 298 GLN A CA 1
ATOM 2311 C C . GLN A 1 298 ? -2.412 6.973 4.778 1.00 98.12 298 GLN A C 1
ATOM 2313 O O . GLN A 1 298 ? -2.791 7.065 3.617 1.00 98.12 298 GLN A O 1
ATOM 2318 N N . TYR A 1 299 ? -1.152 7.274 5.097 1.00 98.38 299 TYR A N 1
ATOM 2319 C CA . TYR A 1 299 ? -0.115 7.624 4.100 1.00 98.38 299 TYR A CA 1
ATOM 2320 C C . TYR A 1 299 ? 0.705 6.406 3.646 1.00 98.38 299 TYR A C 1
ATOM 2322 O O . TYR A 1 299 ? 1.817 6.544 3.128 1.00 98.38 299 TYR A O 1
ATOM 2330 N N . ARG A 1 300 ? 0.179 5.205 3.889 1.00 98.12 300 ARG A N 1
ATOM 2331 C CA . ARG A 1 300 ? 0.871 3.941 3.666 1.00 98.12 300 ARG A CA 1
ATOM 2332 C C . ARG A 1 300 ? -0.056 2.873 3.107 1.00 98.12 300 ARG A C 1
ATOM 2334 O O . ARG A 1 300 ? -1.277 2.991 3.209 1.00 98.12 300 ARG A O 1
ATOM 2341 N N . TYR A 1 301 ? 0.554 1.846 2.539 1.00 98.69 301 TYR A N 1
ATOM 2342 C CA . TYR A 1 301 ? -0.103 0.596 2.193 1.00 98.69 301 TYR A CA 1
ATOM 2343 C C . TYR A 1 301 ? 0.737 -0.581 2.704 1.00 98.69 301 TYR A C 1
ATOM 2345 O O . TYR A 1 301 ? 1.972 -0.508 2.731 1.00 98.69 301 TYR A O 1
ATOM 2353 N N . THR A 1 302 ? 0.057 -1.666 3.050 1.00 98.75 302 THR A N 1
ATOM 2354 C CA . THR A 1 302 ? 0.653 -2.893 3.582 1.00 98.75 302 THR A CA 1
ATOM 2355 C C . THR A 1 302 ? 0.911 -3.879 2.446 1.00 98.75 302 THR A C 1
ATOM 2357 O O . THR A 1 302 ? 0.128 -3.958 1.498 1.00 98.75 302 THR A O 1
ATOM 2360 N N . ASN A 1 303 ? 2.011 -4.623 2.534 1.00 98.69 303 ASN A N 1
ATOM 2361 C CA . ASN A 1 303 ? 2.307 -5.778 1.689 1.00 98.69 303 ASN A CA 1
ATOM 2362 C C . ASN A 1 303 ? 2.444 -7.000 2.573 1.00 98.69 303 ASN A C 1
ATOM 2364 O O . ASN A 1 303 ? 3.284 -6.978 3.471 1.00 98.69 303 ASN A O 1
ATOM 2368 N N . THR A 1 304 ? 1.733 -8.069 2.244 1.00 97.88 304 THR A N 1
ATOM 2369 C CA . THR A 1 304 ? 1.923 -9.383 2.857 1.00 97.88 304 THR A CA 1
ATOM 2370 C C . THR A 1 304 ? 2.459 -10.321 1.785 1.00 97.88 304 THR A C 1
ATOM 2372 O O . THR A 1 304 ? 1.747 -10.745 0.875 1.00 97.88 304 THR A O 1
ATOM 2375 N N . VAL A 1 305 ? 3.766 -10.583 1.845 1.00 96.94 305 VAL A N 1
ATOM 2376 C CA . VAL A 1 305 ? 4.493 -11.354 0.833 1.00 96.94 305 VAL A CA 1
ATOM 2377 C C . VAL A 1 305 ? 4.707 -12.774 1.318 1.00 96.94 305 VAL A C 1
ATOM 2379 O O . VAL A 1 305 ? 5.229 -12.972 2.409 1.00 96.94 305 VAL A O 1
ATOM 2382 N N . HIS A 1 306 ? 4.415 -13.749 0.464 1.00 95.31 306 HIS A N 1
ATOM 2383 C CA . HIS A 1 306 ? 4.764 -15.155 0.647 1.00 95.31 306 HIS A CA 1
ATOM 2384 C C . HIS A 1 306 ? 5.642 -15.612 -0.517 1.00 95.31 306 HIS A C 1
ATOM 2386 O O . HIS A 1 306 ? 5.280 -15.433 -1.681 1.00 95.31 306 HIS A O 1
ATOM 2392 N N . LEU A 1 307 ? 6.808 -16.186 -0.215 1.00 92.81 307 LEU A N 1
ATOM 2393 C CA . LEU A 1 307 ? 7.753 -16.683 -1.214 1.00 92.81 307 LEU A CA 1
ATOM 2394 C C . LEU A 1 307 ? 7.965 -18.186 -1.050 1.00 92.81 307 LEU A C 1
ATOM 2396 O O . LEU A 1 307 ? 8.704 -18.644 -0.176 1.00 92.81 307 LEU A O 1
ATOM 2400 N N . GLU A 1 308 ? 7.427 -18.966 -1.973 1.00 89.69 308 GLU A N 1
ATOM 2401 C CA . GLU A 1 308 ? 7.763 -20.375 -2.088 1.00 89.69 308 GLU A CA 1
ATOM 2402 C C . GLU A 1 308 ? 8.945 -20.556 -3.031 1.00 89.69 308 GLU A C 1
ATOM 2404 O O . GLU A 1 308 ? 9.024 -19.992 -4.116 1.00 89.69 308 GLU A O 1
ATOM 2409 N N . SER A 1 309 ? 9.930 -21.347 -2.621 1.00 82.75 309 SER A N 1
ATOM 2410 C CA . SER A 1 309 ? 11.141 -21.506 -3.417 1.00 82.75 309 SER A CA 1
ATOM 2411 C C . SER A 1 309 ? 11.790 -22.844 -3.180 1.00 82.75 309 SER A C 1
ATOM 2413 O O . SER A 1 309 ? 11.912 -23.317 -2.047 1.00 82.75 309 SER A O 1
ATOM 2415 N N . SER A 1 310 ? 12.264 -23.412 -4.286 1.00 72.81 310 SER A N 1
ATOM 2416 C CA . SER A 1 310 ? 13.033 -24.654 -4.330 1.00 72.81 310 SER A CA 1
ATOM 2417 C C . SER A 1 310 ? 14.409 -24.553 -3.652 1.00 72.81 310 SER A C 1
ATOM 2419 O O . SER A 1 310 ? 15.047 -25.580 -3.420 1.00 72.81 310 SER A O 1
ATOM 2421 N N . ASN A 1 311 ? 14.875 -23.340 -3.321 1.00 69.81 311 ASN A N 1
ATOM 2422 C CA . ASN A 1 311 ? 16.165 -23.095 -2.676 1.00 69.81 311 ASN A CA 1
ATOM 2423 C C . ASN A 1 311 ? 16.028 -22.823 -1.156 1.00 69.81 311 ASN A C 1
ATOM 2425 O O . ASN A 1 311 ? 14.988 -22.341 -0.698 1.00 69.81 311 ASN A O 1
ATOM 2429 N N . PRO A 1 312 ? 17.069 -23.146 -0.355 1.00 62.91 312 PRO A N 1
ATOM 2430 C CA . PRO A 1 312 ? 16.992 -23.109 1.108 1.00 62.91 312 PRO A CA 1
ATOM 2431 C C . PRO A 1 312 ? 17.125 -21.719 1.751 1.00 62.91 312 PRO A C 1
ATOM 2433 O O . PRO A 1 312 ? 16.651 -21.570 2.868 1.00 62.91 312 PRO A O 1
ATOM 2436 N N . VAL A 1 313 ? 17.748 -20.726 1.101 1.00 62.50 313 VAL A N 1
ATOM 2437 C CA . VAL A 1 313 ? 17.854 -19.355 1.645 1.00 62.50 313 VAL A CA 1
ATOM 2438 C C . VAL A 1 313 ? 17.589 -18.344 0.544 1.00 62.50 313 VAL A C 1
ATOM 2440 O O . VAL A 1 313 ? 18.330 -18.266 -0.445 1.00 62.50 313 VAL A O 1
ATOM 2443 N N . ASP A 1 314 ? 16.540 -17.556 0.745 1.00 72.75 314 ASP A N 1
ATOM 2444 C CA . ASP A 1 314 ? 16.087 -16.524 -0.168 1.00 72.75 314 ASP A CA 1
ATOM 2445 C C . ASP A 1 314 ? 16.145 -15.195 0.556 1.00 72.75 314 ASP A C 1
ATOM 2447 O O . ASP A 1 314 ? 15.321 -14.904 1.415 1.00 72.75 314 ASP A O 1
ATOM 2451 N N . THR A 1 315 ? 17.154 -14.395 0.220 1.00 90.69 315 THR A N 1
ATOM 2452 C CA . THR A 1 315 ? 17.179 -13.013 0.674 1.00 90.69 315 THR A CA 1
ATOM 2453 C C . THR A 1 315 ? 16.236 -12.213 -0.217 1.00 90.69 315 THR A C 1
ATOM 2455 O O . THR A 1 315 ? 16.556 -11.957 -1.386 1.00 90.69 315 THR A O 1
ATOM 2458 N N . LEU A 1 316 ? 15.073 -11.854 0.321 1.00 94.88 316 LEU A N 1
ATOM 2459 C CA . LEU A 1 316 ? 14.120 -10.962 -0.326 1.00 94.88 316 LEU A CA 1
ATOM 2460 C C . LEU A 1 316 ? 14.678 -9.536 -0.306 1.00 94.88 316 LEU A C 1
ATOM 2462 O O . LEU A 1 316 ? 15.390 -9.134 0.614 1.00 94.88 316 LEU A O 1
ATOM 2466 N N . LEU A 1 317 ? 14.398 -8.781 -1.359 1.00 97.00 317 LEU A N 1
ATOM 2467 C CA . LEU A 1 317 ? 14.795 -7.392 -1.509 1.00 97.00 317 LEU A CA 1
ATOM 2468 C C . LEU A 1 317 ? 13.542 -6.538 -1.659 1.00 97.00 317 LEU A C 1
ATOM 2470 O O . LEU A 1 317 ? 12.740 -6.800 -2.554 1.00 97.00 317 LEU A O 1
ATOM 2474 N N . VAL A 1 318 ? 13.437 -5.488 -0.850 1.00 98.25 318 VAL A N 1
ATOM 2475 C CA . VAL A 1 318 ? 12.423 -4.438 -1.007 1.00 98.25 318 VAL A CA 1
ATOM 2476 C C . VAL A 1 318 ? 13.134 -3.145 -1.378 1.00 98.25 318 VAL A C 1
ATOM 2478 O O . VAL A 1 318 ? 14.126 -2.765 -0.750 1.00 98.25 318 VAL A O 1
ATOM 2481 N N . GLY A 1 319 ? 12.684 -2.498 -2.450 1.00 97.75 319 GLY A N 1
ATOM 2482 C CA . GLY A 1 319 ? 13.369 -1.333 -2.992 1.00 97.75 319 GLY A CA 1
ATOM 2483 C C . GLY A 1 319 ? 12.736 0.007 -2.641 1.00 97.75 319 GLY A C 1
ATOM 2484 O O . GLY A 1 319 ? 11.516 0.144 -2.645 1.00 97.75 319 GLY A O 1
ATOM 2485 N N . LEU A 1 320 ? 13.596 1.006 -2.439 1.00 98.19 320 LEU A N 1
ATOM 2486 C CA . LEU A 1 320 ? 13.272 2.426 -2.562 1.00 98.19 320 LEU A CA 1
ATOM 2487 C C . LEU A 1 320 ? 14.076 3.020 -3.716 1.00 98.19 320 LEU A C 1
ATOM 2489 O O . LEU A 1 320 ? 15.306 2.923 -3.745 1.00 98.19 320 LEU A O 1
ATOM 2493 N N . VAL A 1 321 ? 13.405 3.641 -4.679 1.00 97.56 321 VAL A N 1
ATOM 2494 C CA . VAL A 1 321 ? 14.070 4.315 -5.796 1.00 97.56 321 VAL A CA 1
ATOM 2495 C C . VAL A 1 321 ? 14.946 5.468 -5.300 1.00 97.56 321 VAL A C 1
ATOM 2497 O O . VAL A 1 321 ? 14.559 6.246 -4.431 1.00 97.56 321 VAL A O 1
ATOM 2500 N N . ASN A 1 322 ? 16.144 5.590 -5.872 1.00 96.75 322 ASN A N 1
ATOM 2501 C CA . ASN A 1 322 ? 17.095 6.656 -5.545 1.00 96.75 322 ASN A CA 1
ATOM 2502 C C . ASN A 1 322 ? 17.402 7.583 -6.734 1.00 96.75 322 ASN A C 1
ATOM 2504 O O . ASN A 1 322 ? 18.350 8.370 -6.690 1.00 96.75 322 ASN A O 1
ATOM 2508 N N . ILE A 1 323 ? 16.583 7.524 -7.789 1.00 95.69 323 ILE A N 1
ATOM 2509 C CA . ILE A 1 323 ? 16.599 8.518 -8.863 1.00 95.69 323 ILE A CA 1
ATOM 2510 C C . ILE A 1 323 ? 16.357 9.903 -8.242 1.00 95.69 323 ILE A C 1
ATOM 2512 O O . ILE A 1 323 ? 15.485 10.078 -7.394 1.00 95.69 323 ILE A O 1
ATOM 2516 N N . HIS A 1 324 ? 17.197 10.867 -8.630 1.00 93.88 324 HIS A N 1
ATOM 2517 C CA . HIS A 1 324 ? 17.228 12.249 -8.123 1.00 93.88 324 HIS A CA 1
ATOM 2518 C C . HIS A 1 324 ? 17.491 12.428 -6.617 1.00 93.88 324 HIS A C 1
ATOM 2520 O O . HIS A 1 324 ? 17.574 13.566 -6.160 1.00 93.88 324 HIS A O 1
ATOM 2526 N N . ASN A 1 325 ? 17.719 11.346 -5.874 1.00 94.75 325 ASN A N 1
ATOM 2527 C CA . ASN A 1 325 ? 18.023 11.386 -4.452 1.00 94.75 325 ASN A CA 1
ATOM 2528 C C . ASN A 1 325 ? 19.504 11.731 -4.215 1.00 94.75 325 ASN A C 1
ATOM 2530 O O . ASN A 1 325 ? 20.407 11.081 -4.749 1.00 94.75 325 ASN A O 1
ATOM 2534 N N . GLN A 1 326 ? 19.758 12.763 -3.420 1.00 92.38 326 GLN A N 1
ATOM 2535 C CA . GLN A 1 326 ? 21.082 13.304 -3.109 1.00 92.38 326 GLN A CA 1
ATOM 2536 C C . GLN A 1 326 ? 21.499 13.073 -1.654 1.00 92.38 326 GLN A C 1
ATOM 2538 O O . GLN A 1 326 ? 22.677 13.243 -1.337 1.00 92.38 326 GLN A O 1
ATOM 2543 N N . THR A 1 327 ? 20.561 12.701 -0.786 1.00 92.00 327 THR A N 1
ATOM 2544 C CA . THR A 1 327 ? 20.798 12.388 0.627 1.00 92.00 327 THR A CA 1
ATOM 2545 C C . THR A 1 327 ? 20.966 10.884 0.845 1.00 92.00 327 THR A C 1
ATOM 2547 O O . THR A 1 327 ? 20.438 10.070 0.094 1.00 92.00 327 THR A O 1
ATOM 2550 N N . ASP A 1 328 ? 21.732 10.473 1.854 1.00 93.44 328 ASP A N 1
ATOM 2551 C CA . ASP A 1 328 ? 21.775 9.054 2.220 1.00 93.44 328 ASP A CA 1
ATOM 2552 C C . ASP A 1 328 ? 20.441 8.641 2.868 1.00 93.44 328 ASP A C 1
ATOM 2554 O O . ASP A 1 328 ? 19.818 9.462 3.552 1.00 93.44 328 ASP A O 1
ATOM 2558 N N . PRO A 1 329 ? 19.985 7.391 2.669 1.00 97.12 329 PRO A N 1
ATOM 2559 C CA . PRO A 1 329 ? 18.787 6.907 3.330 1.00 97.12 329 PRO A CA 1
ATOM 2560 C C . PRO A 1 329 ? 19.030 6.797 4.837 1.00 97.12 329 PRO A C 1
ATOM 2562 O O . PRO A 1 329 ? 20.158 6.598 5.299 1.00 97.12 329 PRO A O 1
ATOM 2565 N N . VAL A 1 330 ? 17.956 6.895 5.609 1.00 98.12 330 VAL A N 1
ATOM 2566 C CA . VAL A 1 330 ? 17.992 6.785 7.065 1.00 98.12 330 VAL A CA 1
ATOM 2567 C C . VAL A 1 330 ? 17.431 5.432 7.473 1.00 98.12 330 VAL A C 1
ATOM 2569 O O . VAL A 1 330 ? 16.305 5.095 7.115 1.00 98.12 330 VAL A O 1
ATOM 2572 N N . VAL A 1 331 ? 18.217 4.683 8.247 1.00 97.94 331 VAL A N 1
ATOM 2573 C CA . VAL A 1 331 ? 17.728 3.560 9.053 1.00 97.94 331 VAL A CA 1
ATOM 2574 C C . VAL A 1 331 ? 17.329 4.138 10.408 1.00 97.94 331 VAL A C 1
ATOM 2576 O O . VAL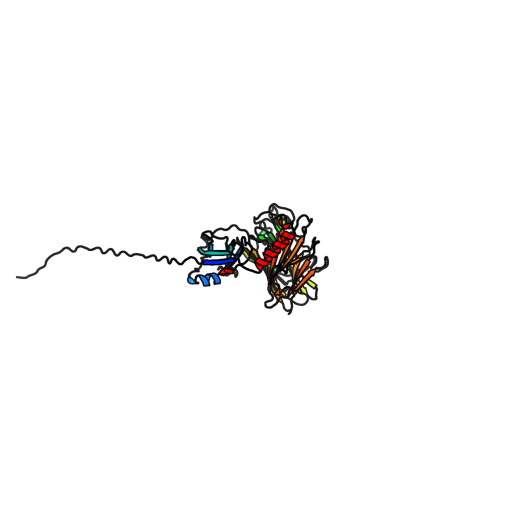 A 1 331 ? 18.134 4.796 11.067 1.00 97.94 331 VAL A O 1
ATOM 2579 N N . LEU A 1 332 ? 16.072 3.947 10.778 1.00 96.12 332 LEU A N 1
ATOM 2580 C CA . LEU A 1 332 ? 15.464 4.397 12.018 1.00 96.12 332 LEU A CA 1
ATOM 2581 C C . LEU A 1 332 ? 15.133 3.158 12.856 1.00 96.12 332 LEU A C 1
ATOM 2583 O O . LEU A 1 332 ? 14.016 2.647 12.811 1.00 96.12 332 LEU A O 1
ATOM 2587 N N . ASP A 1 333 ? 16.140 2.678 13.576 1.00 91.12 333 ASP A N 1
ATOM 2588 C CA . ASP A 1 333 ? 16.115 1.494 14.446 1.00 91.12 333 ASP A CA 1
ATOM 2589 C C . ASP A 1 333 ? 15.961 1.860 15.937 1.00 91.12 333 ASP A C 1
ATOM 2591 O O . ASP A 1 333 ? 15.977 0.999 16.811 1.00 91.12 333 ASP A O 1
ATOM 2595 N N . ASP A 1 334 ? 15.802 3.152 16.246 1.00 89.50 334 ASP A N 1
ATOM 2596 C CA . ASP A 1 334 ? 15.640 3.685 17.604 1.00 89.50 334 ASP A CA 1
ATOM 2597 C C . ASP A 1 334 ? 14.176 3.995 17.968 1.00 89.50 334 ASP A C 1
ATOM 2599 O O . ASP A 1 334 ? 13.895 4.489 19.064 1.00 89.50 334 ASP A O 1
ATOM 2603 N N . ALA A 1 335 ? 13.232 3.739 17.055 1.00 87.12 335 ALA A N 1
ATOM 2604 C CA . ALA A 1 335 ? 11.821 4.063 17.249 1.00 87.12 335 ALA A CA 1
ATOM 2605 C C . ALA A 1 335 ? 11.076 3.042 18.127 1.00 87.12 335 ALA A C 1
ATOM 2607 O O . ALA A 1 335 ? 10.192 3.449 18.889 1.00 87.12 335 ALA A O 1
ATOM 2608 N N . THR A 1 336 ? 11.414 1.751 18.007 1.00 93.62 336 THR A N 1
ATOM 2609 C CA . THR A 1 336 ? 10.793 0.609 18.708 1.00 93.62 336 THR A CA 1
ATOM 2610 C C . THR A 1 336 ? 11.828 -0.500 18.952 1.00 93.62 336 THR A C 1
ATOM 2612 O O . THR A 1 336 ? 12.959 -0.375 18.498 1.00 93.62 336 THR A O 1
ATOM 2615 N N . GLU A 1 337 ? 11.472 -1.565 19.681 1.00 91.62 337 GLU A N 1
ATOM 2616 C CA . GLU A 1 337 ? 12.383 -2.699 19.942 1.00 91.62 337 GLU A CA 1
ATOM 2617 C C . GLU A 1 337 ? 12.313 -3.823 18.891 1.00 91.62 337 GLU A C 1
ATOM 2619 O O . GLU A 1 337 ? 13.138 -4.735 18.934 1.00 91.62 337 GLU A O 1
ATOM 2624 N N . ASN A 1 338 ? 11.291 -3.821 18.029 1.00 94.94 338 ASN A N 1
ATOM 2625 C CA . ASN A 1 338 ? 10.958 -4.947 17.149 1.00 94.94 338 ASN A CA 1
ATOM 2626 C C . ASN A 1 338 ? 10.627 -4.556 15.700 1.00 94.94 338 ASN A C 1
ATOM 2628 O O . ASN A 1 338 ? 10.388 -5.447 14.881 1.00 94.94 338 ASN A O 1
ATOM 2632 N N . TYR A 1 339 ? 10.592 -3.261 15.388 1.00 97.38 339 TYR A N 1
ATOM 2633 C CA . TYR A 1 339 ? 10.380 -2.725 14.047 1.00 97.38 339 TYR A CA 1
ATOM 2634 C C . TYR A 1 339 ? 11.371 -1.608 13.730 1.00 97.38 339 TYR A C 1
ATOM 2636 O O . TYR A 1 339 ? 11.611 -0.702 14.539 1.00 97.38 339 TYR A O 1
ATOM 2644 N N . THR A 1 340 ? 11.808 -1.610 12.476 1.00 97.44 340 THR A N 1
ATOM 2645 C CA . THR A 1 340 ? 12.696 -0.617 11.884 1.00 97.44 340 THR A CA 1
ATOM 2646 C C . THR A 1 340 ? 11.962 0.115 10.770 1.00 97.44 340 THR A C 1
ATOM 2648 O O . THR A 1 340 ? 11.197 -0.478 10.004 1.00 97.44 340 THR A O 1
ATOM 2651 N N . ALA A 1 341 ? 12.244 1.412 10.638 1.00 98.31 341 ALA A N 1
ATOM 2652 C CA . ALA A 1 341 ? 11.918 2.162 9.433 1.00 98.31 341 ALA A CA 1
ATOM 2653 C C . ALA A 1 341 ? 13.163 2.444 8.586 1.00 98.31 341 ALA A C 1
ATOM 2655 O O . ALA A 1 341 ? 14.230 2.772 9.099 1.00 98.31 341 ALA A O 1
ATOM 2656 N N . PHE A 1 342 ? 13.018 2.376 7.267 1.00 98.56 342 PHE A N 1
ATOM 2657 C CA . PHE A 1 342 ? 14.045 2.755 6.299 1.00 98.56 342 PHE A CA 1
ATOM 2658 C C . PHE A 1 342 ? 13.469 3.776 5.329 1.00 98.56 342 PHE A C 1
ATOM 2660 O O . PHE A 1 342 ? 12.498 3.464 4.644 1.00 98.56 342 PHE A O 1
ATOM 2667 N N . TYR A 1 343 ? 14.024 4.985 5.258 1.00 98.69 343 TYR A N 1
ATOM 2668 C CA . TYR A 1 343 ? 13.389 6.054 4.486 1.00 98.69 343 TYR A CA 1
ATOM 2669 C C . TYR A 1 343 ? 14.360 6.999 3.774 1.00 98.69 343 TYR A C 1
ATOM 2671 O O . TYR A 1 343 ? 15.521 7.152 4.156 1.00 98.69 343 TYR A O 1
ATOM 2679 N N . THR A 1 344 ? 13.852 7.672 2.743 1.00 98.31 344 THR A N 1
ATOM 2680 C CA . THR A 1 344 ? 14.484 8.804 2.059 1.00 98.31 344 THR A CA 1
ATOM 2681 C C . THR A 1 344 ? 13.601 10.044 2.157 1.00 98.31 344 THR A C 1
ATOM 2683 O O . THR A 1 344 ? 12.382 9.960 2.324 1.00 98.31 344 THR A O 1
ATOM 2686 N N . HIS A 1 345 ? 14.224 11.218 2.075 1.00 98.00 345 HIS A N 1
ATOM 2687 C CA . HIS A 1 345 ? 13.535 12.504 1.989 1.00 98.00 345 HIS A CA 1
ATOM 2688 C C . HIS A 1 345 ? 14.367 13.447 1.126 1.00 98.00 345 HIS A C 1
ATOM 2690 O O . HIS A 1 345 ? 15.469 13.844 1.514 1.00 98.00 345 HIS A O 1
ATOM 2696 N N . ASP A 1 346 ? 13.867 13.751 -0.070 1.00 97.00 346 ASP A N 1
ATOM 2697 C CA . ASP A 1 346 ? 14.540 14.641 -1.017 1.00 97.00 346 ASP A CA 1
ATOM 2698 C C . ASP A 1 346 ? 13.561 15.137 -2.096 1.00 97.00 346 ASP A C 1
ATOM 2700 O O . ASP A 1 346 ? 12.397 14.736 -2.167 1.00 97.00 346 ASP A O 1
ATOM 2704 N N . GLN A 1 347 ? 14.032 16.013 -2.978 1.00 95.12 347 GLN A N 1
ATOM 2705 C CA . GLN A 1 347 ? 13.319 16.443 -4.170 1.00 95.12 347 GLN A CA 1
ATOM 2706 C C . GLN A 1 347 ? 13.454 15.409 -5.298 1.00 95.12 347 GLN A C 1
ATOM 2708 O O . GLN A 1 347 ? 14.188 15.621 -6.266 1.00 95.12 347 GLN A O 1
ATOM 2713 N N . GLN A 1 348 ? 12.755 14.279 -5.150 1.00 90.12 348 GLN A N 1
ATOM 2714 C CA . GLN A 1 348 ? 12.893 13.099 -6.020 1.00 90.12 348 GLN A CA 1
ATOM 2715 C C . GLN A 1 348 ? 11.967 13.079 -7.252 1.00 90.12 348 GLN A C 1
ATOM 2717 O O . GLN A 1 348 ? 12.056 12.163 -8.068 1.00 90.12 348 GLN A O 1
ATOM 2722 N N . GLY A 1 349 ? 11.093 14.077 -7.413 1.00 87.94 349 GLY A N 1
ATOM 2723 C CA . GLY A 1 349 ? 10.249 14.191 -8.608 1.00 87.94 349 GLY A CA 1
ATOM 2724 C C . GLY A 1 349 ? 11.054 14.488 -9.881 1.00 87.94 349 GLY A C 1
ATOM 2725 O O . GLY A 1 349 ? 12.193 14.948 -9.803 1.00 87.94 349 GLY A O 1
ATOM 2726 N N . TYR A 1 350 ? 10.439 14.284 -11.052 1.00 85.19 350 TYR A N 1
ATOM 2727 C CA . TYR A 1 350 ? 11.060 14.441 -12.382 1.00 85.19 350 TYR A CA 1
ATOM 2728 C C . TYR A 1 350 ? 11.878 15.735 -12.548 1.00 85.19 350 TYR A C 1
ATOM 2730 O O . TYR A 1 350 ? 13.045 15.697 -12.933 1.00 85.19 350 TYR A O 1
ATOM 2738 N N . ASP A 1 351 ? 11.285 16.873 -12.185 1.00 88.06 351 ASP A N 1
ATOM 2739 C CA . ASP A 1 351 ? 11.911 18.199 -12.282 1.00 88.06 351 ASP A CA 1
ATOM 2740 C C . ASP A 1 351 ? 12.465 18.698 -10.937 1.00 88.06 351 ASP A C 1
ATOM 2742 O O . ASP A 1 351 ? 12.904 19.842 -10.812 1.00 88.06 351 ASP A O 1
ATOM 2746 N N . ARG A 1 352 ? 12.465 17.831 -9.913 1.00 91.31 352 ARG A N 1
ATOM 2747 C CA . ARG A 1 352 ? 12.954 18.115 -8.553 1.00 91.31 352 ARG A CA 1
ATOM 2748 C C . ARG A 1 352 ? 12.260 19.308 -7.882 1.00 91.31 352 ARG A C 1
ATOM 2750 O O . ARG A 1 352 ? 12.852 20.026 -7.081 1.00 91.31 352 ARG A O 1
ATOM 2757 N N . GLU A 1 353 ? 10.989 19.523 -8.206 1.00 90.19 353 GLU A N 1
ATOM 2758 C CA . GLU A 1 353 ? 10.214 20.671 -7.720 1.00 90.19 353 GLU A CA 1
ATOM 2759 C C . GLU A 1 353 ? 9.693 20.485 -6.288 1.00 90.19 353 GLU A C 1
ATOM 2761 O O . GLU A 1 353 ? 9.580 21.453 -5.533 1.00 90.19 353 GLU A O 1
ATOM 2766 N N . TRP A 1 354 ? 9.399 19.246 -5.887 1.00 93.56 354 TRP A N 1
ATOM 2767 C CA . TRP A 1 354 ? 8.724 18.937 -4.623 1.00 93.56 354 TRP A CA 1
ATOM 2768 C C . TRP A 1 354 ? 9.518 17.955 -3.785 1.00 93.56 354 TRP A C 1
ATOM 2770 O O . TRP A 1 354 ? 10.090 17.011 -4.322 1.00 93.56 354 TRP A O 1
ATOM 2780 N N . TYR A 1 355 ? 9.482 18.155 -2.469 1.00 96.75 355 TYR A N 1
ATOM 2781 C CA . TYR A 1 355 ? 9.958 17.164 -1.514 1.00 96.75 355 TYR A CA 1
ATOM 2782 C C . TYR A 1 355 ? 9.001 15.977 -1.462 1.00 96.75 355 TYR A C 1
ATOM 2784 O O . TYR A 1 355 ? 7.779 16.153 -1.376 1.00 96.75 355 TYR A O 1
ATOM 2792 N N . ILE A 1 356 ? 9.592 14.790 -1.512 1.00 97.75 356 ILE A N 1
ATOM 2793 C CA . ILE A 1 356 ? 8.927 13.503 -1.392 1.00 97.75 356 ILE A CA 1
ATOM 2794 C C . ILE A 1 356 ? 9.650 12.748 -0.279 1.00 97.75 356 ILE A C 1
ATOM 2796 O O . ILE A 1 356 ? 10.870 12.581 -0.317 1.00 97.75 356 ILE A O 1
ATOM 2800 N N . GLY A 1 357 ? 8.891 12.333 0.727 1.00 98.19 357 GLY A N 1
ATOM 2801 C CA . GLY A 1 357 ? 9.317 11.343 1.698 1.00 98.19 357 GLY A CA 1
ATOM 2802 C C . GLY A 1 357 ? 8.848 9.967 1.245 1.00 98.19 357 GLY A C 1
ATOM 2803 O O . GLY A 1 357 ? 7.683 9.813 0.886 1.00 98.19 357 GLY A O 1
ATOM 2804 N N . MET A 1 358 ? 9.738 8.981 1.256 1.00 98.56 358 MET A N 1
ATOM 2805 C CA . MET A 1 358 ? 9.417 7.583 0.961 1.00 98.56 358 MET A CA 1
ATOM 2806 C C . MET A 1 358 ? 10.006 6.704 2.049 1.00 98.56 358 MET A C 1
ATOM 2808 O O . MET A 1 358 ? 11.175 6.867 2.387 1.00 98.56 358 MET A O 1
ATOM 2812 N N . GLY A 1 359 ? 9.225 5.778 2.586 1.00 98.56 359 GLY A N 1
ATOM 2813 C CA . GLY A 1 359 ? 9.652 4.932 3.691 1.00 98.56 359 GLY A CA 1
ATOM 2814 C C . GLY A 1 359 ? 9.177 3.498 3.556 1.00 98.56 359 GLY A C 1
ATOM 2815 O O . GLY A 1 359 ? 8.185 3.218 2.891 1.00 98.56 359 GLY A O 1
ATOM 2816 N N . LEU A 1 360 ? 9.896 2.604 4.219 1.00 98.88 360 LEU A N 1
ATOM 2817 C CA . LEU A 1 360 ? 9.493 1.237 4.505 1.00 98.88 360 LEU A CA 1
ATOM 2818 C C . LEU A 1 360 ? 9.432 1.069 6.024 1.00 98.88 360 LEU A C 1
ATOM 2820 O O . LEU A 1 360 ? 10.306 1.600 6.708 1.00 98.88 360 LEU A O 1
ATOM 2824 N N . ILE A 1 361 ? 8.447 0.332 6.534 1.00 98.75 361 ILE A N 1
ATOM 2825 C CA . ILE A 1 361 ? 8.386 -0.113 7.937 1.00 98.75 361 ILE A CA 1
ATOM 2826 C C . ILE A 1 361 ? 8.281 -1.634 7.927 1.00 98.75 361 ILE A C 1
ATOM 2828 O O . ILE A 1 361 ? 7.460 -2.181 7.194 1.00 98.75 361 ILE A O 1
ATOM 2832 N N . PHE A 1 362 ? 9.125 -2.315 8.696 1.00 97.81 362 PHE A N 1
ATOM 2833 C CA . PHE A 1 362 ? 9.239 -3.775 8.666 1.00 97.81 362 PHE A CA 1
ATOM 2834 C C . PHE A 1 362 ? 9.746 -4.333 10.003 1.00 97.81 362 PHE A C 1
ATOM 2836 O O . PHE A 1 362 ? 10.391 -3.601 10.762 1.00 97.81 362 PHE A O 1
ATOM 2843 N N . PRO A 1 363 ? 9.484 -5.619 10.298 1.00 95.25 363 PRO A N 1
ATOM 2844 C CA . PRO A 1 363 ? 9.963 -6.260 11.516 1.00 95.25 363 PRO A CA 1
ATOM 2845 C C . PRO A 1 363 ? 11.488 -6.440 11.509 1.00 95.25 363 PRO A C 1
ATOM 2847 O O . PRO A 1 363 ? 12.085 -6.832 10.502 1.00 95.25 363 PRO A O 1
ATOM 2850 N N . ASP A 1 364 ? 12.114 -6.234 12.667 1.00 93.81 364 ASP A N 1
ATOM 2851 C CA . ASP A 1 364 ? 13.570 -6.352 12.839 1.00 93.81 364 ASP A CA 1
ATOM 2852 C C . ASP A 1 364 ? 14.067 -7.783 12.642 1.00 93.81 364 ASP A C 1
ATOM 2854 O O . ASP A 1 364 ? 15.175 -7.999 12.157 1.00 93.81 364 ASP A O 1
ATOM 2858 N N . ALA A 1 365 ? 13.234 -8.765 12.999 1.00 91.56 365 ALA A N 1
ATOM 2859 C CA . ALA A 1 365 ? 13.594 -10.180 12.991 1.00 91.56 365 ALA A CA 1
ATOM 2860 C C . ALA A 1 365 ? 14.058 -10.679 11.613 1.00 91.56 365 ALA A C 1
ATOM 2862 O O . ALA A 1 365 ? 14.915 -11.554 11.542 1.00 91.56 365 ALA A O 1
ATOM 2863 N N . SER A 1 366 ? 13.523 -10.109 10.530 1.00 87.81 366 SER A N 1
ATOM 2864 C CA . SER A 1 366 ? 13.867 -10.498 9.159 1.00 87.81 366 SER A CA 1
ATOM 2865 C C . SER A 1 366 ? 14.913 -9.586 8.517 1.00 87.81 366 SER A C 1
ATOM 2867 O O . SER A 1 366 ? 15.430 -9.925 7.455 1.00 87.81 366 SER A O 1
ATOM 2869 N N . TYR A 1 367 ? 15.219 -8.423 9.099 1.00 94.88 367 TYR A N 1
ATOM 2870 C CA . TYR A 1 367 ? 16.094 -7.426 8.483 1.00 94.88 367 TYR A CA 1
ATOM 2871 C C . TYR A 1 367 ? 17.574 -7.820 8.582 1.00 94.88 367 TYR A C 1
ATOM 2873 O O . TYR A 1 367 ? 18.088 -8.135 9.652 1.00 94.88 367 TYR A O 1
ATOM 2881 N N . LEU A 1 368 ? 18.282 -7.768 7.451 1.00 94.69 368 LEU A N 1
ATOM 2882 C CA . LEU A 1 368 ? 19.714 -8.067 7.387 1.00 94.69 368 LEU A CA 1
ATOM 2883 C C . LEU A 1 368 ? 20.570 -6.800 7.326 1.00 94.69 368 LEU A C 1
ATOM 2885 O O . LEU A 1 368 ? 21.435 -6.586 8.170 1.00 94.69 368 LEU A O 1
ATOM 2889 N N . ASP A 1 369 ? 20.388 -6.019 6.263 1.00 95.94 369 ASP A N 1
ATOM 2890 C CA . ASP A 1 369 ? 21.117 -4.787 5.942 1.00 95.94 369 ASP A CA 1
ATOM 2891 C C . ASP A 1 369 ? 20.450 -4.152 4.704 1.00 95.94 369 ASP A C 1
ATOM 2893 O O . ASP A 1 369 ? 19.516 -4.718 4.127 1.00 95.94 369 ASP A O 1
ATOM 2897 N N . TYR A 1 370 ? 20.950 -3.020 4.218 1.00 97.31 370 TYR A N 1
ATOM 2898 C CA . TYR A 1 370 ? 20.586 -2.482 2.911 1.00 97.31 370 TYR A CA 1
ATOM 2899 C C . TYR A 1 370 ? 21.811 -2.310 2.012 1.00 97.31 370 TYR A C 1
ATOM 2901 O O . TYR A 1 370 ? 22.961 -2.253 2.442 1.00 97.31 370 TYR A O 1
ATOM 2909 N N . ARG A 1 371 ? 21.575 -2.202 0.704 1.00 96.31 371 ARG A N 1
ATOM 2910 C CA . ARG A 1 371 ? 22.631 -1.868 -0.257 1.00 96.31 371 ARG A CA 1
ATOM 2911 C C . ARG A 1 371 ? 22.122 -1.004 -1.392 1.00 96.31 371 ARG A C 1
ATOM 2913 O O . ARG A 1 371 ? 20.942 -1.004 -1.719 1.00 96.31 371 ARG A O 1
ATOM 2920 N N . ARG A 1 372 ? 23.036 -0.312 -2.064 1.00 96.56 372 ARG A N 1
ATOM 2921 C CA . ARG A 1 372 ? 22.723 0.477 -3.257 1.00 96.56 372 ARG A CA 1
ATOM 2922 C C . ARG A 1 372 ? 22.882 -0.364 -4.527 1.00 96.56 372 ARG A C 1
ATOM 2924 O O . ARG A 1 372 ? 23.928 -0.974 -4.751 1.00 96.56 372 ARG A O 1
ATOM 2931 N N . ALA A 1 373 ? 21.851 -0.384 -5.365 1.00 96.62 373 ALA A N 1
ATOM 2932 C CA . ALA A 1 373 ? 21.926 -0.905 -6.724 1.00 96.62 373 ALA A CA 1
ATOM 2933 C C . ALA A 1 373 ? 22.789 0.016 -7.614 1.00 96.62 373 ALA A C 1
ATOM 2935 O O . ALA A 1 373 ? 22.857 1.218 -7.353 1.00 96.62 373 ALA A O 1
ATOM 2936 N N . PRO A 1 374 ? 23.426 -0.502 -8.681 1.00 95.31 374 PRO A N 1
ATOM 2937 C CA . PRO A 1 374 ? 24.149 0.333 -9.640 1.00 95.31 374 PRO A CA 1
ATOM 2938 C C . PRO A 1 374 ? 23.254 1.409 -10.271 1.00 95.31 374 PRO A C 1
ATOM 2940 O O . PRO A 1 374 ? 22.067 1.180 -10.481 1.00 95.31 374 PRO A O 1
ATOM 2943 N N . ASP A 1 375 ? 23.825 2.546 -10.667 1.00 94.25 375 ASP A N 1
ATOM 2944 C CA . ASP A 1 375 ? 23.058 3.617 -11.329 1.00 94.25 375 ASP A CA 1
ATOM 2945 C C . ASP A 1 375 ? 22.673 3.258 -12.786 1.00 94.25 375 ASP A C 1
ATOM 2947 O O . ASP A 1 375 ? 21.799 3.873 -13.394 1.00 94.25 375 ASP A O 1
ATOM 2951 N N . SER A 1 376 ? 23.322 2.248 -13.379 1.00 93.06 376 SER A N 1
ATOM 2952 C CA . SER A 1 376 ? 23.034 1.758 -14.734 1.00 93.06 376 SER A CA 1
ATOM 2953 C C . SER A 1 376 ? 23.422 0.287 -14.911 1.00 93.06 376 SER A C 1
ATOM 2955 O O . SER A 1 376 ? 24.205 -0.264 -14.133 1.00 93.06 376 SER A O 1
ATOM 2957 N N . GLY A 1 377 ? 22.883 -0.352 -15.951 1.00 89.62 377 GLY A N 1
ATOM 2958 C CA . GLY A 1 377 ? 23.175 -1.739 -16.305 1.00 89.62 377 GLY A CA 1
ATOM 2959 C C . GLY A 1 377 ? 21.916 -2.574 -16.561 1.00 89.62 377 GLY A C 1
ATOM 2960 O O . GLY A 1 377 ? 20.807 -2.049 -16.501 1.00 89.62 377 GLY A O 1
ATOM 2961 N N . PRO A 1 378 ? 22.086 -3.877 -16.850 1.00 83.62 378 PRO A N 1
ATOM 2962 C CA . PRO A 1 378 ? 20.997 -4.740 -17.310 1.00 83.62 378 PRO A CA 1
ATOM 2963 C C . PRO A 1 378 ? 20.118 -5.325 -16.192 1.00 83.62 378 PRO A C 1
ATOM 2965 O O . PRO A 1 378 ? 19.175 -6.041 -16.493 1.00 83.62 378 PRO A O 1
ATOM 2968 N N . GLY A 1 379 ? 20.444 -5.099 -14.916 1.00 88.50 379 GLY A N 1
ATOM 2969 C CA . GLY A 1 379 ? 19.687 -5.624 -13.770 1.00 88.50 379 GLY A CA 1
ATOM 2970 C C . GLY A 1 379 ? 18.831 -4.554 -13.098 1.00 88.50 379 GLY A C 1
ATOM 2971 O O . GLY A 1 379 ? 18.528 -3.535 -13.704 1.00 88.50 379 GLY A O 1
ATOM 2972 N N . VAL A 1 380 ? 18.487 -4.750 -11.826 1.00 94.62 380 VAL A N 1
ATOM 2973 C CA . VAL A 1 380 ? 17.908 -3.683 -10.991 1.00 94.62 380 VAL A CA 1
ATOM 2974 C C . VAL A 1 380 ? 18.928 -2.550 -10.835 1.00 94.62 380 VAL A C 1
ATOM 2976 O O . VAL A 1 380 ? 20.091 -2.802 -10.510 1.00 94.62 380 VAL A O 1
ATOM 2979 N N . THR A 1 381 ? 18.492 -1.312 -11.063 1.00 95.50 381 THR A N 1
ATOM 2980 C CA . THR A 1 381 ? 19.329 -0.102 -10.979 1.00 95.50 381 THR A CA 1
ATOM 2981 C C . THR A 1 381 ? 18.673 0.957 -10.102 1.00 95.50 381 THR A C 1
ATOM 2983 O O . THR A 1 381 ? 17.518 0.804 -9.728 1.00 95.50 381 THR A O 1
ATOM 2986 N N . ASN A 1 382 ? 19.390 2.026 -9.758 1.00 96.50 382 ASN A N 1
ATOM 2987 C CA . ASN A 1 382 ? 18.830 3.222 -9.117 1.00 96.50 382 ASN A CA 1
ATOM 2988 C C . ASN A 1 382 ? 17.876 2.937 -7.935 1.00 96.50 382 ASN A C 1
ATOM 2990 O O . ASN A 1 382 ? 16.788 3.502 -7.834 1.00 96.50 382 ASN A O 1
ATOM 2994 N N . SER A 1 383 ? 18.261 2.006 -7.064 1.00 97.75 383 SER A N 1
ATOM 2995 C CA . SER A 1 383 ? 17.472 1.596 -5.901 1.00 97.75 383 SER A CA 1
ATOM 2996 C C . SER A 1 383 ? 18.374 1.506 -4.679 1.00 97.75 383 SER A C 1
ATOM 2998 O O . SER A 1 383 ? 19.493 0.994 -4.771 1.00 97.75 383 SER A O 1
ATOM 3000 N N . PHE A 1 384 ? 17.885 1.936 -3.528 1.00 98.31 384 PHE A N 1
ATOM 3001 C CA . PHE A 1 384 ? 18.276 1.336 -2.263 1.00 98.31 384 PHE A CA 1
ATOM 3002 C C . PHE A 1 384 ? 17.496 0.032 -2.094 1.00 98.31 384 PHE A C 1
ATOM 3004 O O . PHE A 1 384 ? 16.311 -0.019 -2.405 1.00 98.31 384 PHE A O 1
ATOM 3011 N N . LEU A 1 385 ? 18.180 -1.033 -1.690 1.00 98.19 385 LEU A N 1
ATOM 3012 C CA . LEU A 1 385 ? 17.653 -2.389 -1.599 1.00 98.19 385 LEU A CA 1
ATOM 3013 C C . LEU A 1 385 ? 17.800 -2.865 -0.160 1.00 98.19 385 LEU A C 1
ATOM 3015 O O . LEU A 1 385 ? 18.901 -3.254 0.238 1.00 98.19 385 LEU A O 1
ATOM 3019 N N . THR A 1 386 ? 16.708 -2.820 0.591 1.00 98.25 386 THR A N 1
ATOM 3020 C CA . THR A 1 386 ? 16.616 -3.397 1.933 1.00 98.25 386 THR A CA 1
ATOM 3021 C C . THR A 1 386 ? 16.550 -4.912 1.799 1.00 98.25 386 THR A C 1
ATOM 3023 O O . THR A 1 386 ? 15.817 -5.424 0.952 1.00 98.25 386 THR A O 1
ATOM 3026 N N . MET A 1 387 ? 17.371 -5.628 2.562 1.00 97.38 387 MET A N 1
ATOM 3027 C CA . MET A 1 387 ? 17.561 -7.070 2.440 1.00 97.38 387 MET A CA 1
ATOM 3028 C C . MET A 1 387 ? 16.942 -7.788 3.632 1.00 97.38 387 MET A C 1
ATOM 3030 O O . MET A 1 387 ? 17.230 -7.436 4.775 1.00 97.38 387 MET A O 1
ATOM 3034 N N . PHE A 1 388 ? 16.159 -8.824 3.347 1.00 95.12 388 PHE A N 1
ATOM 3035 C CA . PHE A 1 388 ? 15.456 -9.608 4.352 1.00 95.12 388 PHE A CA 1
ATOM 3036 C C . PHE A 1 388 ? 15.788 -11.087 4.227 1.00 95.12 388 PHE A C 1
ATOM 3038 O O . PHE A 1 388 ? 15.735 -11.631 3.125 1.00 95.12 388 PHE A O 1
ATOM 3045 N N . GLU A 1 389 ? 16.112 -11.743 5.335 1.00 90.62 389 GLU A N 1
ATOM 3046 C CA . GLU A 1 389 ? 16.114 -13.202 5.408 1.00 90.62 389 GLU A CA 1
ATOM 3047 C C . GLU A 1 389 ? 14.701 -13.668 5.738 1.00 90.62 389 GLU A C 1
ATOM 3049 O O . GLU A 1 389 ? 14.125 -13.283 6.754 1.00 90.62 389 GLU A O 1
ATOM 3054 N N . LEU A 1 390 ? 14.127 -14.475 4.849 1.00 83.06 390 LEU A N 1
ATOM 3055 C CA . LEU A 1 390 ? 12.829 -15.076 5.105 1.00 83.06 390 LEU A CA 1
ATOM 3056 C C . LEU A 1 390 ? 13.019 -16.326 5.971 1.00 83.06 390 LEU A C 1
ATOM 3058 O O . LEU A 1 390 ? 13.609 -17.315 5.526 1.00 83.06 390 LEU A O 1
ATOM 3062 N N . GLU A 1 391 ? 12.520 -16.275 7.204 1.00 68.56 391 GLU A N 1
ATOM 3063 C CA . GLU A 1 391 ? 12.488 -17.408 8.130 1.00 68.56 391 GLU A CA 1
ATOM 3064 C C . GLU A 1 391 ? 11.162 -18.189 8.019 1.00 68.56 391 GLU A C 1
ATOM 3066 O O . GLU A 1 391 ? 10.179 -17.711 7.454 1.00 68.56 391 GLU A O 1
ATOM 3071 N N . GLY A 1 392 ? 11.116 -19.406 8.573 1.00 65.25 392 GLY A N 1
ATOM 3072 C CA . GLY A 1 392 ? 9.863 -20.149 8.777 1.00 65.25 392 GLY A CA 1
ATOM 3073 C C . GLY A 1 392 ? 9.028 -20.370 7.508 1.00 65.25 392 GLY A C 1
ATOM 3074 O O . GLY A 1 392 ? 9.477 -21.032 6.572 1.00 65.25 392 GLY A O 1
ATOM 3075 N N . GLU A 1 393 ? 7.804 -19.833 7.504 1.00 65.31 393 GLU A N 1
ATOM 3076 C CA . GLU A 1 393 ? 6.809 -19.914 6.415 1.00 65.31 393 GLU A CA 1
ATOM 3077 C C . GLU A 1 393 ? 7.170 -19.078 5.177 1.00 65.31 393 GLU A C 1
ATOM 3079 O O . GLU A 1 393 ? 6.398 -19.007 4.225 1.00 65.31 393 GLU A O 1
ATOM 3084 N N . LYS A 1 394 ? 8.365 -18.475 5.166 1.00 82.56 394 LYS A N 1
ATOM 3085 C CA . LYS A 1 394 ? 8.891 -17.661 4.070 1.00 82.56 394 LYS A CA 1
ATOM 3086 C C . LYS A 1 394 ? 7.989 -16.475 3.712 1.00 82.56 394 LYS A C 1
ATOM 3088 O O . LYS A 1 394 ? 7.768 -16.188 2.533 1.00 82.56 394 LYS A O 1
ATOM 3093 N N . SER A 1 395 ? 7.502 -15.778 4.734 1.00 90.56 395 SER A N 1
ATOM 3094 C CA . SER A 1 395 ? 6.680 -14.581 4.592 1.00 90.56 395 SER A CA 1
ATOM 3095 C C . SER A 1 395 ? 7.376 -13.320 5.104 1.00 90.56 395 SER A C 1
ATOM 3097 O O . SER A 1 395 ? 8.291 -13.383 5.927 1.00 90.56 395 SER A O 1
ATOM 3099 N N . LEU A 1 396 ? 6.958 -12.168 4.583 1.00 94.94 396 LEU A N 1
ATOM 3100 C CA . LEU A 1 396 ? 7.341 -10.848 5.074 1.00 94.94 396 LEU A CA 1
ATOM 3101 C C . LEU A 1 396 ? 6.148 -9.907 4.943 1.00 94.94 396 LEU A C 1
ATOM 3103 O O . LEU A 1 396 ? 5.642 -9.708 3.839 1.00 94.94 396 LEU A O 1
ATOM 3107 N N . GLU A 1 397 ? 5.769 -9.279 6.049 1.00 96.88 397 GLU A N 1
ATOM 3108 C CA . GLU A 1 397 ? 4.880 -8.124 6.032 1.00 96.88 397 GLU A CA 1
ATOM 3109 C C . GLU A 1 397 ? 5.699 -6.832 6.128 1.00 96.88 397 GLU A C 1
ATOM 3111 O O . GLU A 1 397 ? 6.614 -6.727 6.951 1.00 96.88 397 GLU A O 1
ATOM 3116 N N . TYR A 1 398 ? 5.408 -5.857 5.266 1.00 98.38 398 TYR A N 1
ATOM 3117 C CA . TYR A 1 398 ? 6.007 -4.525 5.348 1.00 98.38 398 TYR A CA 1
ATOM 3118 C C . TYR A 1 398 ? 5.073 -3.437 4.824 1.00 98.38 398 TYR A C 1
ATOM 3120 O O . TYR A 1 398 ? 4.319 -3.619 3.865 1.00 98.38 398 TYR A O 1
ATOM 3128 N N . GLU A 1 399 ? 5.202 -2.255 5.411 1.00 98.62 399 GLU A N 1
ATOM 3129 C CA . GLU A 1 399 ? 4.509 -1.050 4.975 1.00 98.62 399 GLU A CA 1
ATOM 3130 C C . GLU A 1 399 ? 5.375 -0.269 3.997 1.00 98.62 399 GLU A C 1
ATOM 3132 O O . GLU A 1 399 ? 6.587 -0.138 4.191 1.00 98.62 399 GLU A O 1
ATOM 3137 N N . ALA A 1 400 ? 4.747 0.331 2.994 1.00 98.75 400 ALA A N 1
ATOM 3138 C CA . ALA A 1 400 ? 5.357 1.362 2.169 1.00 98.75 400 ALA A CA 1
ATOM 3139 C C . ALA A 1 400 ? 4.641 2.692 2.410 1.00 98.75 400 ALA A C 1
ATOM 3141 O O . ALA A 1 400 ? 3.427 2.800 2.254 1.00 98.75 400 ALA A O 1
ATOM 3142 N N . VAL A 1 401 ? 5.412 3.705 2.794 1.00 98.81 401 VAL A N 1
ATOM 3143 C CA . VAL A 1 401 ? 4.938 5.003 3.281 1.00 98.81 401 VAL A CA 1
ATOM 3144 C C . VAL A 1 401 ? 5.350 6.098 2.306 1.00 98.81 401 VAL A C 1
ATOM 3146 O O . VAL A 1 401 ? 6.486 6.102 1.825 1.00 98.81 401 VAL A O 1
ATOM 3149 N N . ALA A 1 402 ? 4.467 7.061 2.048 1.00 98.38 402 ALA A N 1
ATOM 3150 C CA . ALA A 1 402 ? 4.781 8.214 1.216 1.00 98.38 402 ALA A CA 1
ATOM 3151 C C . ALA A 1 402 ? 4.208 9.522 1.769 1.00 98.38 402 ALA A C 1
ATOM 3153 O O . ALA A 1 402 ? 3.037 9.613 2.123 1.00 98.38 402 ALA A O 1
ATOM 3154 N N . GLY A 1 403 ? 5.032 10.567 1.768 1.00 97.88 403 GLY A N 1
ATOM 3155 C CA . GLY A 1 403 ? 4.625 11.939 2.065 1.00 97.88 403 GLY A CA 1
ATOM 3156 C C . GLY A 1 403 ? 5.010 12.870 0.921 1.00 97.88 403 GLY A C 1
ATOM 3157 O O . GLY A 1 403 ? 6.116 12.783 0.390 1.00 97.88 403 GLY A O 1
ATOM 3158 N N . TRP A 1 404 ? 4.123 13.788 0.540 1.00 98.00 404 TRP A N 1
ATOM 3159 C CA . TRP A 1 404 ? 4.380 14.741 -0.540 1.00 98.00 404 TRP A CA 1
ATOM 3160 C C . TRP A 1 404 ? 4.169 16.180 -0.075 1.00 98.00 404 TRP A C 1
ATOM 3162 O O . TRP A 1 404 ? 3.109 16.544 0.426 1.00 98.00 404 TRP A O 1
ATOM 3172 N N . GLY A 1 405 ? 5.162 17.044 -0.301 1.00 96.69 405 GLY A N 1
ATOM 3173 C CA . GLY A 1 405 ? 5.144 18.436 0.165 1.00 96.69 405 GLY A CA 1
ATOM 3174 C C . GLY A 1 405 ? 4.048 19.337 -0.431 1.00 96.69 405 GLY A C 1
ATOM 3175 O O . GLY A 1 405 ? 3.992 20.525 -0.101 1.00 96.69 405 GLY A O 1
ATOM 3176 N N . VAL A 1 406 ? 3.233 18.833 -1.363 1.00 95.75 406 VAL A N 1
ATOM 3177 C CA . VAL A 1 406 ? 2.057 19.535 -1.910 1.00 95.75 406 VAL A CA 1
ATOM 3178 C C . VAL A 1 406 ? 0.761 19.048 -1.263 1.00 95.75 406 VAL A C 1
ATOM 3180 O O . VAL A 1 406 ? -0.149 19.859 -1.110 1.00 95.75 406 VAL A O 1
ATOM 3183 N N . SER A 1 407 ? 0.673 17.772 -0.866 1.00 95.81 407 SER A N 1
ATOM 3184 C CA . SER A 1 407 ? -0.491 17.243 -0.143 1.00 95.81 407 SER A CA 1
ATOM 3185 C C . SER A 1 407 ? -0.521 17.740 1.304 1.00 95.81 407 SER A C 1
ATOM 3187 O O . SER A 1 407 ? -1.587 18.055 1.822 1.00 95.81 407 SER A O 1
ATOM 3189 N N . ASP A 1 408 ? 0.652 17.850 1.935 1.00 96.44 408 ASP A N 1
ATOM 3190 C CA . ASP A 1 408 ? 0.853 18.488 3.239 1.00 96.44 408 ASP A CA 1
ATOM 3191 C C . ASP A 1 408 ? 2.199 19.233 3.228 1.00 96.44 408 ASP A C 1
ATOM 3193 O O . ASP A 1 408 ? 3.248 18.662 2.919 1.00 96.44 408 ASP A O 1
ATOM 3197 N N . GLU A 1 409 ? 2.185 20.530 3.546 1.00 97.31 409 GLU A N 1
ATOM 3198 C CA . GLU A 1 409 ? 3.392 21.362 3.529 1.00 97.31 409 GLU A CA 1
ATOM 3199 C C . GLU A 1 409 ? 4.430 20.939 4.576 1.00 97.31 409 GLU A C 1
ATOM 3201 O O . GLU A 1 409 ? 5.620 21.199 4.377 1.00 97.31 409 GLU A O 1
ATOM 3206 N N . ASN A 1 410 ? 4.016 20.255 5.647 1.00 98.12 410 ASN A N 1
ATOM 3207 C CA . ASN A 1 410 ? 4.923 19.738 6.668 1.00 98.12 410 ASN A CA 1
ATOM 3208 C C . ASN A 1 410 ? 5.892 18.696 6.091 1.00 98.12 410 ASN A C 1
ATOM 3210 O O . ASN A 1 410 ? 7.055 18.655 6.492 1.00 98.12 410 ASN A O 1
ATOM 3214 N N . PHE A 1 411 ? 5.485 17.931 5.068 1.00 98.06 411 PHE A N 1
ATOM 3215 C CA . PHE A 1 411 ? 6.371 16.983 4.378 1.00 98.06 411 PHE A CA 1
ATOM 3216 C C . PHE A 1 411 ? 7.513 17.651 3.601 1.00 98.06 411 PHE A C 1
ATOM 3218 O O . PHE A 1 411 ? 8.379 16.957 3.072 1.00 98.06 411 PHE A O 1
ATOM 3225 N N . ARG A 1 412 ? 7.580 18.986 3.535 1.00 97.56 412 ARG A N 1
ATOM 3226 C CA . ARG A 1 412 ? 8.769 19.695 3.033 1.00 97.56 412 ARG A CA 1
ATOM 3227 C C . ARG A 1 412 ? 9.924 19.695 4.037 1.00 97.56 412 ARG A C 1
ATOM 3229 O O . ARG A 1 412 ? 11.060 19.927 3.634 1.00 97.56 412 ARG A O 1
ATOM 3236 N N . ASP A 1 413 ? 9.655 19.440 5.316 1.00 98.06 413 ASP A N 1
ATOM 3237 C CA . ASP A 1 413 ? 10.662 19.401 6.374 1.00 98.06 413 ASP A CA 1
ATOM 3238 C C . ASP A 1 413 ? 11.108 17.958 6.661 1.00 98.06 413 ASP A C 1
ATOM 3240 O O . ASP A 1 413 ? 10.329 17.103 7.083 1.00 98.06 413 ASP A O 1
ATOM 3244 N N . SER A 1 414 ? 12.401 17.697 6.478 1.00 97.12 414 SER A N 1
ATOM 3245 C CA . SER A 1 414 ? 13.024 16.403 6.783 1.00 97.12 414 SER A CA 1
ATOM 3246 C C . SER A 1 414 ? 12.875 15.968 8.250 1.00 97.12 414 SER A C 1
ATOM 3248 O O . SER A 1 414 ? 12.743 14.777 8.526 1.00 97.12 414 SER A O 1
ATOM 3250 N N . SER A 1 415 ? 12.868 16.908 9.204 1.00 98.12 415 SER A N 1
ATOM 3251 C CA . SER A 1 415 ? 12.673 16.608 10.628 1.00 98.12 415 SER A CA 1
ATOM 3252 C C . SER A 1 415 ? 11.229 16.231 10.928 1.00 98.12 415 SER A C 1
ATOM 3254 O O . SER A 1 415 ? 10.993 15.327 11.728 1.00 98.12 415 SER A O 1
ATOM 3256 N N . TYR A 1 416 ? 10.273 16.869 10.248 1.00 98.56 416 TYR A N 1
ATOM 3257 C CA . TYR A 1 416 ? 8.880 16.442 10.308 1.00 98.56 416 TYR A CA 1
ATOM 3258 C C . TYR A 1 416 ? 8.727 15.025 9.754 1.00 98.56 416 TYR A C 1
ATOM 3260 O O . TYR A 1 416 ? 8.180 14.172 10.445 1.00 98.56 416 TYR A O 1
ATOM 3268 N N . PHE A 1 417 ? 9.282 14.735 8.571 1.00 98.44 417 PHE A N 1
ATOM 3269 C CA . PHE A 1 417 ? 9.170 13.398 7.983 1.00 98.44 417 PHE A CA 1
ATOM 3270 C C . PHE A 1 417 ? 9.852 12.313 8.832 1.00 98.44 417 PHE A C 1
ATOM 3272 O O . PHE A 1 417 ? 9.299 11.228 8.983 1.00 98.44 417 PHE A O 1
ATOM 3279 N N . ARG A 1 418 ? 10.998 12.605 9.469 1.00 98.44 418 ARG A N 1
ATOM 3280 C CA . ARG A 1 418 ? 11.615 11.684 10.443 1.00 98.44 418 ARG A CA 1
ATOM 3281 C C . ARG A 1 418 ? 10.666 11.364 11.598 1.00 98.44 418 ARG A C 1
ATOM 3283 O O . ARG A 1 418 ? 10.531 10.201 11.967 1.00 98.44 418 ARG A O 1
ATOM 3290 N N . ASN A 1 419 ? 10.057 12.387 12.198 1.00 98.38 419 ASN A N 1
ATOM 3291 C CA . ASN A 1 419 ? 9.145 12.197 13.327 1.00 98.38 419 ASN A CA 1
ATOM 3292 C C . ASN A 1 419 ? 7.886 11.444 12.896 1.00 98.38 419 ASN A C 1
ATOM 3294 O O . ASN A 1 419 ? 7.481 10.518 13.587 1.00 98.38 419 ASN A O 1
ATOM 3298 N N . PHE A 1 420 ? 7.344 11.779 11.725 1.00 98.50 420 PHE A N 1
ATOM 3299 C CA . PHE A 1 420 ? 6.238 11.063 11.107 1.00 98.50 420 PHE A CA 1
ATOM 3300 C C . PHE A 1 420 ? 6.560 9.570 10.940 1.00 98.50 420 PHE A C 1
ATOM 3302 O O . PHE A 1 420 ? 5.831 8.731 11.457 1.00 98.50 420 PHE A O 1
ATOM 3309 N N . MET A 1 421 ? 7.704 9.221 10.336 1.00 98.75 421 MET A N 1
ATOM 3310 C CA . MET A 1 421 ? 8.140 7.823 10.218 1.00 98.75 421 MET A CA 1
ATOM 3311 C C . MET A 1 421 ? 8.298 7.141 11.584 1.00 98.75 421 MET A C 1
ATOM 3313 O O . MET A 1 421 ? 7.909 5.984 11.732 1.00 98.75 421 MET A O 1
ATOM 3317 N N . ALA A 1 422 ? 8.827 7.837 12.596 1.00 98.62 422 ALA A N 1
ATOM 3318 C CA . ALA A 1 422 ? 8.954 7.293 13.950 1.00 98.62 422 ALA A CA 1
ATOM 3319 C C . ALA A 1 422 ? 7.590 6.986 14.592 1.00 98.62 422 ALA A C 1
ATOM 3321 O O . ALA A 1 422 ? 7.436 5.958 15.249 1.00 98.62 422 ALA A O 1
ATOM 3322 N N . GLU A 1 423 ? 6.606 7.870 14.421 1.00 98.12 423 GLU A N 1
ATOM 3323 C CA . GLU A 1 423 ? 5.247 7.675 14.934 1.00 98.12 423 GLU A CA 1
ATOM 3324 C C . GLU A 1 423 ? 4.531 6.538 14.207 1.00 98.12 423 GLU A C 1
ATOM 3326 O O . GLU A 1 423 ? 3.990 5.654 14.868 1.00 98.12 423 GLU A O 1
ATOM 3331 N N . GLU A 1 424 ? 4.598 6.500 12.875 1.00 98.31 424 GLU A N 1
ATOM 3332 C CA . GLU A 1 424 ? 4.020 5.416 12.076 1.00 98.31 424 GLU A CA 1
ATOM 3333 C C . GLU A 1 424 ? 4.642 4.059 12.435 1.00 98.31 424 GLU A C 1
ATOM 3335 O O . GLU A 1 424 ? 3.918 3.083 12.621 1.00 98.31 424 GLU A O 1
ATOM 3340 N N . THR A 1 425 ? 5.961 4.009 12.659 1.00 98.56 425 THR A N 1
ATOM 3341 C CA . THR A 1 425 ? 6.654 2.786 13.107 1.00 98.56 425 THR A CA 1
ATOM 3342 C C . THR A 1 425 ? 6.125 2.304 14.456 1.00 98.56 425 THR A C 1
ATOM 3344 O O . THR A 1 425 ? 5.839 1.121 14.616 1.00 98.56 425 THR A O 1
ATOM 3347 N N . ARG A 1 426 ? 5.926 3.206 15.429 1.00 98.38 426 ARG A N 1
ATOM 3348 C CA . ARG A 1 426 ? 5.343 2.839 16.732 1.00 98.38 426 ARG A CA 1
ATOM 3349 C C . ARG A 1 426 ? 3.900 2.362 16.606 1.00 98.38 426 ARG A C 1
ATOM 3351 O O . ARG A 1 426 ? 3.525 1.424 17.303 1.00 98.38 426 ARG A O 1
ATOM 3358 N N . LYS A 1 427 ? 3.098 2.991 15.737 1.00 97.94 427 LYS A N 1
ATOM 3359 C CA . LYS A 1 427 ? 1.701 2.593 15.510 1.00 97.94 427 LYS A CA 1
ATOM 3360 C C . LYS A 1 427 ? 1.600 1.181 14.941 1.00 97.94 427 LYS A C 1
ATOM 3362 O O . LYS A 1 427 ? 0.783 0.416 15.444 1.00 97.94 427 LYS A O 1
ATOM 3367 N N . VAL A 1 428 ? 2.445 0.849 13.960 1.00 97.12 428 VAL A N 1
ATOM 3368 C CA . VAL A 1 428 ? 2.555 -0.499 13.371 1.00 97.12 428 VAL A CA 1
ATOM 3369 C C . VAL A 1 428 ? 3.058 -1.506 14.408 1.00 97.12 428 VAL A C 1
ATOM 3371 O O . VAL A 1 428 ? 2.466 -2.564 14.586 1.00 97.12 428 VAL A O 1
ATOM 3374 N N . ALA A 1 429 ? 4.108 -1.159 15.156 1.00 97.19 429 ALA A N 1
ATOM 3375 C CA . ALA A 1 429 ? 4.719 -2.060 16.132 1.00 97.19 429 ALA A CA 1
ATOM 3376 C C . ALA A 1 429 ? 3.844 -2.350 17.361 1.00 97.19 429 ALA A C 1
ATOM 3378 O O . ALA A 1 429 ? 4.069 -3.338 18.059 1.00 97.19 429 ALA A O 1
ATOM 3379 N N . THR A 1 430 ? 2.886 -1.472 17.667 1.00 97.25 430 THR A N 1
ATOM 3380 C CA . THR A 1 430 ? 1.995 -1.585 18.828 1.00 97.25 430 THR A CA 1
ATOM 3381 C C . THR A 1 430 ? 0.541 -1.460 18.373 1.00 97.25 430 THR A C 1
ATOM 3383 O O . THR A 1 430 ? -0.020 -0.377 18.501 1.00 97.25 430 THR A O 1
ATOM 3386 N N . PRO A 1 431 ? -0.089 -2.505 17.814 1.00 96.12 431 PRO A N 1
ATOM 3387 C CA . PRO A 1 431 ? -1.489 -2.443 17.393 1.00 96.12 431 PRO A CA 1
ATOM 3388 C C . PRO A 1 431 ? -2.448 -2.073 18.537 1.00 96.12 431 PRO A C 1
ATOM 3390 O O . PRO A 1 431 ? -2.123 -2.237 19.717 1.00 96.12 431 PRO A O 1
ATOM 3393 N N . VAL A 1 432 ? -3.645 -1.587 18.193 1.00 97.88 432 VAL A N 1
ATOM 3394 C CA . VAL A 1 432 ? -4.733 -1.385 19.164 1.00 97.88 432 VAL A CA 1
ATOM 3395 C C . VAL A 1 432 ? -5.087 -2.714 19.827 1.00 97.88 432 VAL A C 1
ATOM 3397 O O . VAL A 1 432 ? -5.237 -3.733 19.157 1.00 97.88 432 VAL A O 1
ATOM 3400 N N . ILE A 1 433 ? -5.239 -2.696 21.150 1.00 98.12 433 ILE A N 1
ATOM 3401 C CA . ILE A 1 433 ? -5.682 -3.866 21.913 1.00 98.12 433 ILE A CA 1
ATOM 3402 C C . ILE A 1 433 ? -7.211 -3.925 21.851 1.00 98.12 433 ILE A C 1
ATOM 3404 O O . ILE A 1 433 ? -7.868 -2.906 22.070 1.00 98.12 433 ILE A O 1
ATOM 3408 N N . ILE A 1 434 ? -7.757 -5.105 21.560 1.00 96.50 434 ILE A N 1
ATOM 3409 C CA . ILE A 1 434 ? -9.193 -5.359 21.403 1.00 96.50 434 ILE A CA 1
ATOM 3410 C C . ILE A 1 434 ? -9.625 -6.403 22.442 1.00 96.50 434 ILE A C 1
ATOM 3412 O O . ILE A 1 434 ? -9.061 -7.498 22.465 1.00 96.50 434 ILE A O 1
ATOM 3416 N N . GLU A 1 435 ? -10.616 -6.077 23.282 1.00 92.38 435 GLU A N 1
ATOM 3417 C CA . GLU A 1 435 ? -11.099 -6.934 24.390 1.00 92.38 435 GLU A CA 1
ATOM 3418 C C . GLU A 1 435 ? -12.623 -7.111 24.469 1.00 92.38 435 GLU A C 1
ATOM 3420 O O . GLU A 1 435 ? -13.396 -6.146 24.240 1.00 92.38 435 GLU A O 1
#

InterPro domains:
  IPR032342 Protein of unknown function DUF4861 [PF16153] (37-432)

Mean predicted aligned error: 6.86 Å

Nearest PDB structures (foldseek):
  3ty1-assembly1_C  TM=3.761E-01  e=6.359E-04  Klebsiella pneumoniae subsp. pneumoniae MGH 78578
  3ia8-assembly1_A  TM=2.838E-01  e=4.065E-01  Homo sapiens
  5prn-assembly1_A  TM=1.886E-01  e=4.065E-01  Pseudogemmobacter blasticus
  4aui-assembly1_C  TM=1.395E-01  e=2.981E-01  Neisseria gonorrhoeae
  4qky-assembly1_A  TM=1.259E-01  e=3.213E+00  Bordetella pertussis Tohama I

Radius of gyration: 28.68 Å; Cα contacts (8 Å, |Δi|>4): 1067; chains: 1; bounding box: 129×62×65 Å